Protein AF-0000000086493638 (afdb_homodimer)

Secondary structure (DSSP, 8-state):
-PPPEEEE--SHHHHHHHHHHHHTTSS-GGGEEEE--TT-HHHHHHHHHTTPEEES-HHHHHHT-SEEEE-S-GGGHHHHHHHHGGG--TTPEEEE--TT--HHHHHHTS-TT-EEEEEE--GGGGGT-EEEEEEE-TT--HHHHHHHHHHHHTTEEEEE--GGGHHHHIIIIISHHHHHHHHHHHHHHHHHHTT--HHHHHHHHHHHHHHHHHHHHHH---HHHHHHHH--TT-HHHHHHHHHHHTTHHHHHHHHHHHHHHHHHHHHH-/-PPPEEEE--SHHHHHHHHHHHHTTSS-GGGEEEE--TT-HHHHHHHHHTTPEEES-HHHHHHT-SEEEE-S-GGGHHHHHHHHTTT--TTPEEEE--TT--HHHHHHTS-TT-EEEEEE--GGGGGT-EEEEEEE-TT--HHHHHHHHHHHHTTEEEEE--GGGHHHHIIIIISHHHHHHHHHHHHHHHHHHTT--HHHHHHHHHHHHHHHHHHHHHH---HHHHHHHH--TT-HHHHHHHHHHHTTHHHHHHHHHHHHHHHHHHHHH-

Radius of gyration: 26.09 Å; Cα contacts (8 Å, |Δi|>4): 1228; chains: 2; bounding box: 45×79×58 Å

Structure (mmCIF, N/CA/C/O backbone):
data_AF-0000000086493638-model_v1
#
loop_
_entity.id
_entity.type
_entity.pdbx_description
1 polymer 'Pyrroline-5-carboxylate reductase'
#
loop_
_atom_site.group_PDB
_atom_site.id
_atom_site.type_symbol
_atom_site.label_atom_id
_atom_site.label_alt_id
_atom_site.label_comp_id
_atom_site.label_asym_id
_atom_site.label_entity_id
_atom_site.label_seq_id
_atom_site.pdbx_PDB_ins_code
_atom_site.Cartn_x
_atom_site.Cartn_y
_atom_site.Cartn_z
_atom_site.occupancy
_atom_site.B_iso_or_equiv
_atom_site.auth_seq_id
_atom_site.auth_comp_id
_atom_site.auth_asym_id
_atom_site.auth_atom_id
_atom_site.pdbx_PDB_model_num
ATOM 1 N N . MET A 1 1 ? 13.625 -32.969 9.523 1 57.19 1 MET A N 1
ATOM 2 C CA . MET A 1 1 ? 14.461 -32.656 8.375 1 57.19 1 MET A CA 1
ATOM 3 C C . MET A 1 1 ? 13.945 -31.406 7.668 1 57.19 1 MET A C 1
ATOM 5 O O . MET A 1 1 ? 12.758 -31.062 7.77 1 57.19 1 MET A O 1
ATOM 9 N N . ALA A 1 2 ? 14.805 -30.672 7.02 1 79.94 2 ALA A N 1
ATOM 10 C CA . ALA A 1 2 ? 14.461 -29.406 6.367 1 79.94 2 ALA A CA 1
ATOM 11 C C . ALA A 1 2 ? 13.688 -29.656 5.074 1 79.94 2 ALA A C 1
ATOM 13 O O . ALA A 1 2 ? 14.016 -30.562 4.312 1 79.94 2 ALA A O 1
ATOM 14 N N . LEU A 1 3 ? 12.57 -29.062 4.805 1 89.31 3 LEU A N 1
ATOM 15 C CA . LEU A 1 3 ? 11.711 -29.188 3.629 1 89.31 3 LEU A CA 1
ATOM 16 C C . LEU A 1 3 ? 12.508 -28.922 2.35 1 89.31 3 LEU A C 1
ATOM 18 O O . LEU A 1 3 ? 13.234 -27.938 2.252 1 89.31 3 LEU A O 1
ATOM 22 N N . LYS A 1 4 ? 12.531 -29.953 1.407 1 95.69 4 LYS A N 1
ATOM 23 C CA . LYS A 1 4 ? 13.156 -29.781 0.098 1 95.69 4 LYS A CA 1
ATOM 24 C C . LYS A 1 4 ? 12.148 -29.297 -0.935 1 95.69 4 LYS A C 1
ATOM 26 O O . LYS A 1 4 ? 11.148 -29.953 -1.201 1 95.69 4 LYS A O 1
ATOM 31 N N . VAL A 1 5 ? 12.484 -28.141 -1.489 1 97.31 5 VAL A N 1
ATOM 32 C CA . VAL A 1 5 ? 11.555 -27.531 -2.436 1 97.31 5 VAL A CA 1
ATOM 33 C C . VAL A 1 5 ? 12.188 -27.5 -3.826 1 97.31 5 VAL A C 1
ATOM 35 O O . VAL A 1 5 ? 13.336 -27.078 -3.984 1 97.31 5 VAL A O 1
ATOM 38 N N . GLY A 1 6 ? 11.477 -28.016 -4.766 1 98.38 6 GLY A N 1
ATOM 39 C CA . GLY A 1 6 ? 11.898 -27.953 -6.156 1 98.38 6 GLY A CA 1
ATOM 40 C C . GLY A 1 6 ? 11.062 -27.016 -6.992 1 98.38 6 GLY A C 1
ATOM 41 O O . GLY A 1 6 ? 9.844 -26.922 -6.812 1 98.38 6 GLY A O 1
ATOM 42 N N . PHE A 1 7 ? 11.727 -26.297 -7.926 1 98.75 7 PHE A N 1
ATOM 43 C CA . PHE A 1 7 ? 11.047 -25.406 -8.852 1 98.75 7 PHE A CA 1
ATOM 44 C C . PHE A 1 7 ? 11.289 -25.828 -10.297 1 98.75 7 PHE A C 1
ATOM 46 O O . PHE A 1 7 ? 12.445 -25.938 -10.727 1 98.75 7 PHE A O 1
ATOM 53 N N . ILE A 1 8 ? 10.234 -26.172 -10.938 1 98.5 8 ILE A N 1
ATOM 54 C CA . ILE A 1 8 ? 10.312 -26.328 -12.383 1 98.5 8 ILE A CA 1
ATOM 55 C C . ILE A 1 8 ? 10 -25 -13.07 1 98.5 8 ILE A C 1
ATOM 57 O O . ILE A 1 8 ? 8.844 -24.594 -13.148 1 98.5 8 ILE A O 1
ATOM 61 N N . GLY A 1 9 ? 10.953 -24.406 -13.688 1 97.31 9 GLY A N 1
ATOM 62 C CA . GLY A 1 9 ? 10.922 -23 -14.062 1 97.31 9 GLY A CA 1
ATOM 63 C C . GLY A 1 9 ? 11.648 -22.109 -13.078 1 97.31 9 GLY A C 1
ATOM 64 O O . GLY A 1 9 ? 11.445 -22.203 -11.867 1 97.31 9 GLY A O 1
ATOM 65 N N . ALA A 1 10 ? 12.523 -21.281 -13.594 1 96.94 10 ALA A N 1
ATOM 66 C CA . ALA A 1 10 ? 13.352 -20.422 -12.742 1 96.94 10 ALA A CA 1
ATOM 67 C C . ALA A 1 10 ? 13.141 -18.953 -13.07 1 96.94 10 ALA A C 1
ATOM 69 O O . ALA A 1 10 ? 14.07 -18.156 -12.9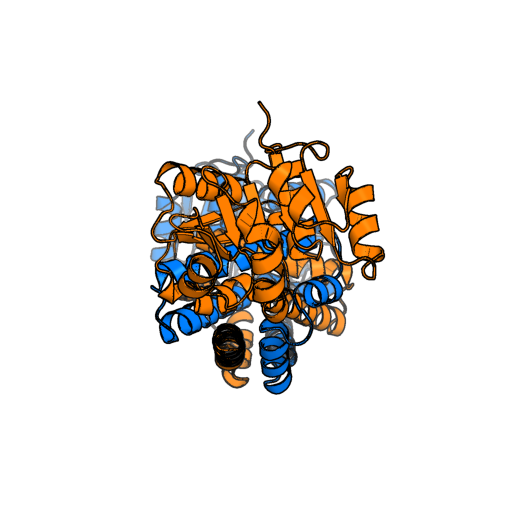84 1 96.94 10 ALA A O 1
ATOM 70 N N . GLY A 1 11 ? 11.93 -18.641 -13.469 1 93.81 11 GLY A N 1
ATOM 71 C CA . GLY A 1 11 ? 11.625 -17.266 -13.805 1 93.81 11 GLY A CA 1
ATOM 72 C C . GLY A 1 11 ? 11.422 -16.391 -12.578 1 93.81 11 GLY A C 1
ATOM 73 O O . GLY A 1 11 ? 11.812 -16.75 -11.477 1 93.81 11 GLY A O 1
ATOM 74 N N . LYS A 1 12 ? 10.852 -15.273 -12.789 1 92.75 12 LYS A N 1
ATOM 75 C CA . LYS A 1 12 ? 10.75 -14.227 -11.773 1 92.75 12 LYS A CA 1
ATOM 76 C C . LYS A 1 12 ? 9.961 -14.711 -10.562 1 92.75 12 LYS A C 1
ATOM 78 O O . LYS A 1 12 ? 10.328 -14.43 -9.422 1 92.75 12 LYS A O 1
ATOM 83 N N . ILE A 1 13 ? 8.797 -15.305 -10.797 1 95.25 13 ILE A N 1
ATOM 84 C CA . ILE A 1 13 ? 7.977 -15.758 -9.68 1 95.25 13 ILE A CA 1
ATOM 85 C C . ILE A 1 13 ? 8.727 -16.812 -8.883 1 95.25 13 ILE A C 1
ATOM 87 O O . ILE A 1 13 ? 8.688 -16.828 -7.648 1 95.25 13 ILE A O 1
ATOM 91 N N . ALA A 1 14 ? 9.375 -17.734 -9.562 1 96.69 14 ALA A N 1
ATOM 92 C CA . ALA A 1 14 ? 10.18 -18.75 -8.875 1 96.69 14 ALA A CA 1
ATOM 93 C C . ALA A 1 14 ? 11.266 -18.094 -8.023 1 96.69 14 ALA A C 1
ATOM 95 O O . ALA A 1 14 ? 11.453 -18.453 -6.859 1 96.69 14 ALA A O 1
ATOM 96 N N . GLN A 1 15 ? 11.922 -17.141 -8.633 1 96.56 15 GLN A N 1
ATOM 97 C CA . GLN A 1 15 ? 12.977 -16.438 -7.914 1 96.56 15 GLN A CA 1
ATOM 98 C C . GLN A 1 15 ? 12.422 -15.727 -6.688 1 96.56 15 GLN A C 1
ATOM 100 O O . GLN A 1 15 ? 13.023 -15.766 -5.613 1 96.56 15 GLN A O 1
ATOM 105 N N . SER A 1 16 ? 11.312 -15.094 -6.809 1 96.06 16 SER A N 1
ATOM 106 C CA . SER A 1 16 ? 10.688 -14.391 -5.699 1 96.06 16 SER A CA 1
ATOM 107 C C . SER A 1 16 ? 10.312 -15.352 -4.57 1 96.06 16 SER A C 1
ATOM 109 O O . SER A 1 16 ? 10.523 -15.047 -3.395 1 96.06 16 SER A O 1
ATOM 111 N N . LEU A 1 17 ? 9.773 -16.453 -4.953 1 97.31 17 LEU A N 1
ATOM 112 C CA . LEU A 1 17 ? 9.375 -17.438 -3.957 1 97.31 17 LEU A CA 1
ATOM 113 C C . LEU A 1 17 ? 10.602 -18.016 -3.26 1 97.31 17 LEU A C 1
ATOM 115 O O . LEU A 1 17 ? 10.602 -18.188 -2.039 1 97.31 17 LEU A O 1
ATOM 119 N N . ILE A 1 18 ? 11.617 -18.328 -4.043 1 97.31 18 ILE A N 1
ATOM 120 C CA . ILE A 1 18 ? 12.859 -18.859 -3.479 1 97.31 18 ILE A CA 1
ATOM 121 C C . ILE A 1 18 ? 13.414 -17.891 -2.445 1 97.31 18 ILE A C 1
ATOM 123 O O . ILE A 1 18 ? 13.688 -18.266 -1.306 1 97.31 18 ILE A O 1
ATOM 127 N N . LYS A 1 19 ? 13.5 -16.641 -2.834 1 96.5 19 LYS A N 1
ATOM 128 C CA . LYS A 1 19 ? 14.008 -15.625 -1.916 1 96.5 19 LYS A CA 1
ATOM 129 C C . LYS A 1 19 ? 13.094 -15.477 -0.703 1 96.5 19 LYS A C 1
ATOM 131 O O . LYS A 1 19 ? 13.57 -15.375 0.43 1 96.5 19 LYS A O 1
ATOM 136 N N . GLY A 1 20 ? 11.828 -15.477 -0.965 1 95.56 20 GLY A N 1
ATOM 137 C CA . GLY A 1 20 ? 10.875 -15.383 0.127 1 95.56 20 GLY A CA 1
ATOM 138 C C . GLY A 1 20 ? 11 -16.516 1.133 1 95.56 20 GLY A C 1
ATOM 139 O O . GLY A 1 20 ? 11.078 -16.266 2.34 1 95.56 20 GLY A O 1
ATOM 140 N N . PHE A 1 21 ? 11.047 -17.703 0.641 1 95.56 21 PHE A N 1
ATOM 141 C CA . PHE A 1 21 ? 11.102 -18.875 1.497 1 95.56 21 PHE A CA 1
ATOM 142 C C . PHE A 1 21 ? 12.414 -18.922 2.268 1 95.56 21 PHE A C 1
ATOM 144 O O . PHE A 1 21 ? 12.438 -19.281 3.447 1 95.56 21 PHE A O 1
ATOM 151 N N . THR A 1 22 ? 13.484 -18.562 1.604 1 95.62 22 THR A N 1
ATOM 152 C CA . THR A 1 22 ? 14.789 -18.594 2.264 1 95.62 22 THR A CA 1
ATOM 153 C C . THR A 1 22 ? 14.891 -17.484 3.305 1 95.62 22 THR A C 1
ATOM 155 O O . THR A 1 22 ? 15.398 -17.703 4.406 1 95.62 22 THR A O 1
ATOM 158 N N . ASN A 1 23 ? 14.414 -16.344 2.992 1 93.25 23 ASN A N 1
ATOM 159 C CA . ASN A 1 23 ? 14.438 -15.219 3.924 1 93.25 23 ASN A CA 1
ATOM 160 C C . ASN A 1 23 ? 13.578 -15.484 5.152 1 93.25 23 ASN A C 1
ATOM 162 O O . ASN A 1 23 ? 13.891 -15.031 6.254 1 93.25 23 ASN A O 1
ATOM 166 N N . ALA A 1 24 ? 12.531 -16.188 4.914 1 92.06 24 ALA A N 1
ATOM 167 C CA . ALA A 1 24 ? 11.609 -16.484 6.004 1 92.06 24 ALA A CA 1
ATOM 168 C C . ALA A 1 24 ? 12.133 -17.641 6.852 1 92.06 24 ALA A C 1
ATOM 170 O O . ALA A 1 24 ? 11.555 -17.969 7.891 1 92.06 24 ALA A O 1
ATOM 171 N N . GLY A 1 25 ? 13.188 -18.359 6.402 1 91.5 25 GLY A N 1
ATOM 172 C CA . GLY A 1 25 ? 13.797 -19.438 7.152 1 91.5 25 GLY A CA 1
ATOM 173 C C . GLY A 1 25 ? 13.055 -20.75 7.004 1 91.5 25 GLY A C 1
ATOM 174 O O . GLY A 1 25 ? 13.227 -21.672 7.82 1 91.5 25 GLY A O 1
ATOM 175 N N . LEU A 1 26 ? 12.211 -20.875 6.035 1 89.81 26 LEU A N 1
ATOM 176 C CA . LEU A 1 26 ? 11.422 -22.078 5.836 1 89.81 26 LEU A CA 1
ATOM 177 C C . LEU A 1 26 ? 12.289 -23.203 5.273 1 89.81 26 LEU A C 1
ATOM 179 O O . LEU A 1 26 ? 11.984 -24.391 5.473 1 89.81 26 LEU A O 1
ATOM 183 N N . THR A 1 27 ? 13.289 -22.828 4.5 1 91.88 27 THR A N 1
ATOM 184 C CA . THR A 1 27 ? 14.266 -23.734 3.91 1 91.88 27 THR A CA 1
ATOM 185 C C . THR A 1 27 ? 15.578 -23.016 3.617 1 91.88 27 THR A C 1
ATOM 187 O O . THR A 1 27 ? 15.672 -21.797 3.803 1 91.88 27 THR A O 1
ATOM 190 N N . ALA A 1 28 ? 16.578 -23.781 3.396 1 95.44 28 ALA A N 1
ATOM 191 C CA . ALA A 1 28 ? 17.875 -23.203 3.041 1 95.44 28 ALA A CA 1
ATOM 192 C C . ALA A 1 28 ? 18.156 -23.375 1.551 1 95.44 28 ALA A C 1
ATOM 194 O O . ALA A 1 28 ? 17.641 -24.297 0.913 1 95.44 28 ALA A O 1
ATOM 195 N N . PRO A 1 29 ? 18.922 -22.5 1.023 1 97.25 29 PRO A N 1
ATOM 196 C CA . PRO A 1 29 ? 19.203 -22.547 -0.413 1 97.25 29 PRO A CA 1
ATOM 197 C C . PRO A 1 29 ? 19.703 -23.922 -0.866 1 97.25 29 PRO A C 1
ATOM 199 O O . PRO A 1 29 ? 19.359 -24.375 -1.962 1 97.25 29 PRO A O 1
ATOM 202 N N . GLN A 1 30 ? 20.406 -24.609 -0.038 1 96.69 30 GLN A N 1
ATOM 203 C CA . GLN A 1 30 ? 21 -25.891 -0.412 1 96.69 30 GLN A CA 1
ATOM 204 C C . GLN A 1 30 ? 19.922 -26.969 -0.546 1 96.69 30 GLN A C 1
ATOM 206 O O . GLN A 1 30 ? 20.172 -28.031 -1.11 1 96.69 30 GLN A O 1
ATOM 211 N N . HIS A 1 31 ? 18.75 -26.641 0.018 1 97.44 31 HIS A N 1
ATOM 212 C CA . HIS A 1 31 ? 17.641 -27.594 -0.056 1 97.44 31 HIS A CA 1
ATOM 213 C C . HIS A 1 31 ? 16.672 -27.219 -1.173 1 97.44 31 HIS A C 1
ATOM 215 O O . HIS A 1 31 ? 15.562 -27.766 -1.238 1 97.44 31 HIS A O 1
ATOM 221 N N . ILE A 1 32 ? 17.047 -26.312 -2.041 1 98.19 32 ILE A N 1
ATOM 222 C CA . ILE A 1 32 ? 16.219 -25.891 -3.162 1 98.19 32 ILE A CA 1
ATOM 223 C C . ILE A 1 32 ? 16.891 -26.25 -4.477 1 98.19 32 ILE A C 1
ATOM 225 O O . ILE A 1 32 ? 18.094 -26.047 -4.637 1 98.19 32 ILE A O 1
ATOM 229 N N . ILE A 1 33 ? 16.172 -26.891 -5.355 1 98.62 33 ILE A N 1
ATOM 230 C CA . ILE A 1 33 ? 16.625 -27.172 -6.711 1 98.62 33 ILE A CA 1
ATOM 231 C C . ILE A 1 33 ? 15.641 -26.578 -7.715 1 98.62 33 ILE A C 1
ATOM 233 O O . ILE A 1 33 ? 14.422 -26.625 -7.512 1 98.62 33 ILE A O 1
ATOM 237 N N . ALA A 1 34 ? 16.156 -25.922 -8.727 1 98.69 34 ALA A N 1
ATOM 238 C CA . ALA A 1 34 ? 15.312 -25.312 -9.75 1 98.69 34 ALA A CA 1
ATOM 239 C C . ALA A 1 34 ? 15.812 -25.641 -11.148 1 98.69 34 ALA A C 1
ATOM 241 O O . ALA A 1 34 ? 17.016 -25.703 -11.391 1 98.69 34 ALA A O 1
ATOM 242 N N . SER A 1 35 ? 14.891 -25.844 -12.031 1 98.5 35 SER A N 1
ATOM 243 C CA . SER A 1 35 ? 15.266 -26.156 -13.406 1 98.5 35 SER A CA 1
ATOM 244 C C . SER A 1 35 ? 14.867 -25.016 -14.352 1 98.5 35 SER A C 1
ATOM 246 O O . SER A 1 35 ? 13.938 -24.266 -14.055 1 98.5 35 SER A O 1
ATOM 248 N N . ALA A 1 36 ? 15.562 -24.859 -15.461 1 96.88 36 ALA A N 1
ATOM 249 C CA . ALA A 1 36 ? 15.258 -23.984 -16.594 1 96.88 36 ALA A CA 1
ATOM 250 C C . ALA A 1 36 ? 15.828 -24.547 -17.891 1 96.88 36 ALA A C 1
ATOM 252 O O . ALA A 1 36 ? 16.625 -25.484 -17.875 1 96.88 36 ALA A O 1
ATOM 253 N N . SER A 1 37 ? 15.266 -24.016 -18.953 1 93.75 37 SER A N 1
ATOM 254 C CA . SER A 1 37 ? 15.812 -24.422 -20.234 1 93.75 37 SER A CA 1
ATOM 255 C C . SER A 1 37 ? 17.297 -24.078 -20.359 1 93.75 37 SER A C 1
ATOM 257 O O . SER A 1 37 ? 17.75 -23.078 -19.781 1 93.75 37 SER A O 1
ATOM 259 N N . LYS A 1 38 ? 18 -24.812 -21.156 1 92.06 38 LYS A N 1
ATOM 260 C CA . LYS A 1 38 ? 19.422 -24.562 -21.375 1 92.06 38 LYS A CA 1
ATOM 261 C C . LYS A 1 38 ? 19.641 -23.188 -22 1 92.06 38 LYS A C 1
ATOM 263 O O . LYS A 1 38 ? 20.703 -22.594 -21.812 1 92.06 38 LYS A O 1
ATOM 268 N N . ASN A 1 39 ? 18.625 -22.719 -22.625 1 92.62 39 ASN A N 1
ATOM 269 C CA . ASN A 1 39 ? 18.719 -21.406 -23.281 1 92.62 39 ASN A CA 1
ATOM 270 C C . ASN A 1 39 ? 18.469 -20.266 -22.297 1 92.62 39 ASN A C 1
ATOM 272 O O . ASN A 1 39 ? 18.781 -19.109 -22.594 1 92.62 39 ASN A O 1
ATOM 276 N N . ASP A 1 40 ? 17.953 -20.547 -21.156 1 92.81 40 ASP A N 1
ATOM 277 C CA . ASP A 1 40 ? 17.688 -19.547 -20.141 1 92.81 40 ASP A CA 1
ATOM 278 C C . ASP A 1 40 ? 18.859 -19.422 -19.172 1 92.81 40 ASP A C 1
ATOM 280 O O . ASP A 1 40 ? 18.703 -19.562 -17.953 1 92.81 40 ASP A O 1
ATOM 284 N N . VAL A 1 41 ? 19.938 -18.953 -19.672 1 93.5 41 VAL A N 1
ATOM 285 C CA . VAL A 1 41 ? 21.203 -18.922 -18.938 1 93.5 41 VAL A CA 1
ATOM 286 C C . VAL A 1 41 ? 21.109 -17.938 -17.781 1 93.5 41 VAL A C 1
ATOM 288 O O . VAL A 1 41 ? 21.609 -18.219 -16.688 1 93.5 41 VAL A O 1
ATOM 291 N N . SER A 1 42 ? 20.5 -16.875 -18.016 1 94.56 42 SER A N 1
ATOM 292 C CA . SER A 1 42 ? 20.375 -15.844 -16.984 1 94.56 42 SER A CA 1
ATOM 293 C C . SER A 1 42 ? 19.609 -16.359 -15.781 1 94.56 42 SER A C 1
ATOM 295 O O . SER A 1 42 ? 19.984 -16.109 -14.641 1 94.56 42 SER A O 1
ATOM 297 N N . ASP A 1 43 ? 18.531 -17.078 -15.984 1 95.5 43 ASP A N 1
ATOM 298 C CA . ASP A 1 43 ? 17.719 -17.641 -14.891 1 95.5 43 ASP A CA 1
ATOM 299 C C . ASP A 1 43 ? 18.531 -18.656 -14.086 1 95.5 43 ASP A C 1
ATOM 301 O O . ASP A 1 43 ? 18.469 -18.672 -12.852 1 95.5 43 ASP A O 1
ATOM 305 N N . LEU A 1 44 ? 19.25 -19.484 -14.82 1 96.44 44 LEU A N 1
ATOM 306 C CA . LEU A 1 44 ? 20.062 -20.484 -14.148 1 96.44 44 LEU A CA 1
ATOM 307 C C . LEU A 1 44 ? 21.141 -19.828 -13.289 1 96.44 44 LEU A C 1
ATOM 309 O O . LEU A 1 44 ? 21.406 -20.281 -12.172 1 96.44 44 LEU A O 1
ATOM 313 N N . GLU A 1 45 ? 21.719 -18.781 -13.797 1 97.25 45 GLU A N 1
ATOM 314 C CA . GLU A 1 45 ? 22.75 -18.047 -13.062 1 97.25 45 GLU A CA 1
ATOM 315 C C . GLU A 1 45 ? 22.188 -17.422 -11.789 1 97.25 45 GLU A C 1
ATOM 317 O O . GLU A 1 45 ? 22.844 -17.438 -10.742 1 97.25 45 GLU A O 1
ATOM 322 N N . VAL A 1 46 ? 21.016 -16.906 -11.898 1 96.81 46 VAL A N 1
ATOM 323 C CA . VAL A 1 46 ? 20.375 -16.312 -10.734 1 96.81 46 VAL A CA 1
ATOM 324 C C . VAL A 1 46 ? 20.156 -17.359 -9.656 1 96.81 46 VAL A C 1
ATOM 326 O O . VAL A 1 46 ? 20.422 -17.125 -8.469 1 96.81 46 VAL A O 1
ATOM 329 N N . ILE A 1 47 ? 19.688 -18.531 -10.016 1 97.69 47 ILE A N 1
ATOM 330 C CA . ILE A 1 47 ? 19.422 -19.625 -9.086 1 97.69 47 ILE A CA 1
ATOM 331 C C . ILE A 1 47 ? 20.734 -20.031 -8.383 1 97.69 47 ILE A C 1
ATOM 333 O O . ILE A 1 47 ? 20.75 -20.234 -7.168 1 97.69 47 ILE A O 1
ATOM 337 N N . GLN A 1 48 ? 21.766 -20.094 -9.172 1 97.69 48 GLN A N 1
ATOM 338 C CA . GLN A 1 48 ? 23.078 -20.453 -8.617 1 97.69 48 GLN A CA 1
ATOM 339 C C . GLN A 1 48 ? 23.578 -19.375 -7.652 1 97.69 48 GLN A C 1
ATOM 341 O O . GLN A 1 48 ? 24.109 -19.703 -6.59 1 97.69 48 GLN A O 1
ATOM 346 N N . LYS A 1 49 ? 23.391 -18.172 -8.039 1 97.44 49 LYS A N 1
ATOM 347 C CA . LYS A 1 49 ? 23.828 -17.062 -7.199 1 97.44 49 LYS A CA 1
ATOM 348 C C . LYS A 1 49 ? 23.078 -17.047 -5.871 1 97.44 49 LYS A C 1
ATOM 350 O O . LYS A 1 49 ? 23.609 -16.594 -4.855 1 97.44 49 LYS A O 1
ATOM 355 N N . LEU A 1 50 ? 21.891 -17.578 -5.852 1 97.19 50 LEU A N 1
ATOM 356 C CA . LEU A 1 50 ? 21.094 -17.656 -4.633 1 97.19 50 LEU A CA 1
ATOM 357 C C . LEU A 1 50 ? 21.547 -18.797 -3.746 1 97.19 50 LEU A C 1
ATOM 359 O O . LEU A 1 50 ? 21.047 -18.969 -2.631 1 97.19 50 LEU A O 1
ATOM 363 N N . GLY A 1 51 ? 22.453 -19.625 -4.262 1 98 51 GLY A N 1
ATOM 364 C CA . GLY A 1 51 ? 22.969 -20.75 -3.504 1 98 51 GLY A CA 1
ATOM 365 C C . GLY A 1 51 ? 22.156 -22.016 -3.689 1 98 51 GLY A C 1
ATOM 366 O O . GLY A 1 51 ? 22.328 -22.984 -2.943 1 98 51 GLY A O 1
ATOM 367 N N . CYS A 1 52 ? 21.234 -22.062 -4.633 1 98.38 52 CYS A N 1
ATOM 368 C CA . CYS A 1 52 ? 20.391 -23.219 -4.918 1 98.38 52 CYS A CA 1
ATOM 369 C C . CYS A 1 52 ? 21.016 -24.094 -5.996 1 98.38 52 CYS A C 1
ATOM 371 O O . CYS A 1 52 ? 21.984 -23.688 -6.648 1 98.38 52 CYS A O 1
ATOM 373 N N . THR A 1 53 ? 20.531 -25.281 -6.078 1 98.44 53 THR A N 1
ATOM 374 C CA . THR A 1 53 ? 20.969 -26.156 -7.16 1 98.44 53 THR A CA 1
ATOM 375 C C . THR A 1 53 ? 20.219 -25.844 -8.445 1 98.44 53 THR A C 1
ATOM 377 O O . THR A 1 53 ? 18.984 -25.812 -8.461 1 98.44 53 THR A O 1
ATOM 380 N N . ALA A 1 54 ? 21.016 -25.578 -9.484 1 98.31 54 ALA A N 1
ATOM 381 C CA . ALA A 1 54 ? 20.422 -25.344 -10.797 1 98.31 54 ALA A CA 1
ATOM 382 C C . ALA A 1 54 ? 20.578 -26.562 -11.703 1 98.31 54 ALA A C 1
ATOM 384 O O . ALA A 1 54 ? 21.625 -27.219 -11.688 1 98.31 54 ALA A O 1
ATOM 385 N N . THR A 1 55 ? 19.578 -26.891 -12.477 1 98.38 55 THR A N 1
ATOM 386 C CA . THR A 1 55 ? 19.625 -28.016 -13.406 1 98.38 55 THR A CA 1
ATOM 387 C C . THR A 1 55 ? 18.812 -27.719 -14.664 1 98.38 55 THR A C 1
ATOM 389 O O . THR A 1 55 ? 18.125 -26.688 -14.734 1 98.38 55 THR A O 1
ATOM 392 N N . THR A 1 56 ? 19 -28.5 -15.695 1 97.81 56 THR A N 1
ATOM 393 C CA . THR A 1 56 ? 18.172 -28.391 -16.891 1 97.81 56 THR A CA 1
ATOM 394 C C . THR A 1 56 ? 17.203 -29.562 -16.984 1 97.81 56 THR A C 1
ATOM 396 O O . THR A 1 56 ? 16.469 -29.703 -17.984 1 97.81 56 THR A O 1
ATOM 399 N N . LYS A 1 57 ? 17.172 -30.375 -15.961 1 97.88 57 LYS A N 1
ATOM 400 C CA . LYS A 1 57 ? 16.344 -31.578 -15.961 1 97.88 57 LYS A CA 1
ATOM 401 C C . LYS A 1 57 ? 15.18 -31.438 -14.992 1 97.88 57 LYS A C 1
ATOM 403 O O . LYS A 1 57 ? 15.367 -31.453 -13.781 1 97.88 57 LYS A O 1
ATOM 408 N N . ASN A 1 58 ? 14 -31.438 -15.531 1 98.19 58 ASN A N 1
ATOM 409 C CA . ASN A 1 58 ? 12.797 -31.312 -14.711 1 98.19 58 ASN A CA 1
ATOM 410 C C . ASN A 1 58 ? 12.609 -32.531 -13.805 1 98.19 58 ASN A C 1
ATOM 412 O O . ASN A 1 58 ? 12.156 -32.406 -12.664 1 98.19 58 ASN A O 1
ATOM 416 N N . THR A 1 59 ? 12.953 -33.688 -14.289 1 98.06 59 THR A N 1
ATOM 417 C CA . THR A 1 59 ? 12.773 -34.938 -13.523 1 98.06 59 THR A CA 1
ATOM 418 C C . THR A 1 59 ? 13.664 -34.906 -12.281 1 98.06 59 THR A C 1
ATOM 420 O O . THR A 1 59 ? 13.281 -35.438 -11.234 1 98.06 59 THR A O 1
ATOM 423 N N . ALA A 1 60 ? 14.844 -34.375 -12.422 1 97.94 60 ALA A N 1
ATOM 424 C CA . ALA A 1 60 ? 15.742 -34.25 -11.273 1 97.94 60 ALA A CA 1
ATOM 425 C C . ALA A 1 60 ? 15.117 -33.406 -10.164 1 97.94 60 ALA A C 1
ATOM 427 O O . ALA A 1 60 ? 15.266 -33.719 -8.984 1 97.94 60 ALA A O 1
ATOM 428 N N . VAL A 1 61 ? 14.438 -32.312 -10.555 1 98.38 61 VAL A N 1
ATOM 429 C CA . VAL A 1 61 ? 13.766 -31.438 -9.609 1 98.38 61 VAL A CA 1
ATOM 430 C C . VAL A 1 61 ? 12.734 -32.219 -8.797 1 98.38 61 VAL A C 1
ATOM 432 O O . VAL A 1 61 ? 12.711 -32.125 -7.57 1 98.38 61 VAL A O 1
ATOM 435 N N . VAL A 1 62 ? 11.961 -33 -9.469 1 97.69 62 VAL A N 1
ATOM 436 C CA . VAL A 1 62 ? 10.891 -33.75 -8.812 1 97.69 62 VAL A CA 1
ATOM 437 C C . VAL A 1 62 ? 11.492 -34.812 -7.926 1 97.69 62 VAL A C 1
ATOM 439 O O . VAL A 1 62 ? 11.078 -35 -6.777 1 97.69 62 VAL A O 1
ATOM 442 N N . ARG A 1 63 ? 12.508 -35.531 -8.406 1 96.75 63 ARG A N 1
ATOM 443 C CA . ARG A 1 63 ? 13.102 -36.656 -7.676 1 96.75 63 ARG A CA 1
ATOM 444 C C . ARG A 1 63 ? 13.773 -36.156 -6.391 1 96.75 63 ARG A C 1
ATOM 446 O O . ARG A 1 63 ? 13.766 -36.844 -5.379 1 96.75 63 ARG A O 1
ATOM 453 N N . GLN A 1 64 ? 14.219 -34.969 -6.395 1 96.19 64 GLN A N 1
ATOM 454 C CA . GLN A 1 64 ? 15.062 -34.5 -5.297 1 96.19 64 GLN A CA 1
ATOM 455 C C . GLN A 1 64 ? 14.297 -33.531 -4.391 1 96.19 64 GLN A C 1
ATOM 457 O O . GLN A 1 64 ? 14.898 -32.812 -3.58 1 96.19 64 GLN A O 1
ATOM 462 N N . SER A 1 65 ? 13.016 -33.438 -4.562 1 95.94 65 SER A N 1
ATOM 463 C CA . SER A 1 65 ? 12.242 -32.531 -3.744 1 95.94 65 SER A CA 1
ATOM 464 C C . SER A 1 65 ? 11.047 -33.219 -3.105 1 95.94 65 SER A C 1
ATOM 466 O O . SER A 1 65 ? 10.617 -34.281 -3.576 1 95.94 65 SER A O 1
ATOM 46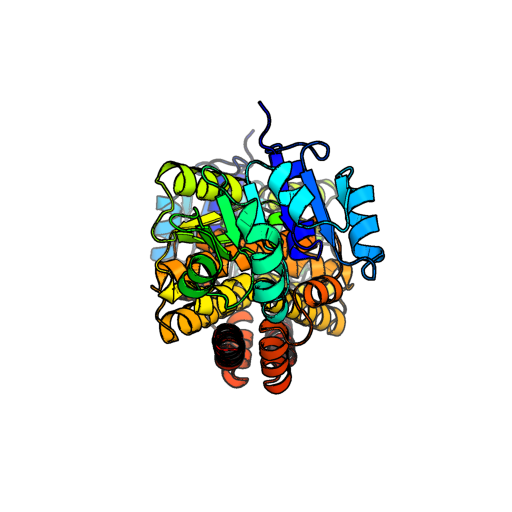8 N N . ASP A 1 66 ? 10.609 -32.625 -1.99 1 93.06 66 ASP A N 1
ATOM 469 C CA . ASP A 1 66 ? 9.375 -33.094 -1.348 1 93.06 66 ASP A CA 1
ATOM 470 C C . ASP A 1 66 ? 8.156 -32.438 -1.988 1 93.06 66 ASP A C 1
ATOM 472 O O . ASP A 1 66 ? 7.086 -33.031 -2.076 1 93.06 66 ASP A O 1
ATOM 476 N N . ILE A 1 67 ? 8.375 -31.203 -2.367 1 95.5 67 ILE A N 1
ATOM 477 C CA . ILE A 1 67 ? 7.359 -30.406 -3.043 1 95.5 67 ILE A CA 1
ATOM 478 C C . ILE A 1 67 ? 7.93 -29.844 -4.344 1 95.5 67 ILE A C 1
ATOM 480 O O . ILE A 1 67 ? 9.047 -29.312 -4.367 1 95.5 67 ILE A O 1
ATOM 484 N N . ALA A 1 68 ? 7.191 -30.062 -5.375 1 97.88 68 ALA A N 1
ATOM 485 C CA . ALA A 1 68 ? 7.602 -29.531 -6.672 1 97.88 68 ALA A CA 1
ATOM 486 C C . ALA A 1 68 ? 6.684 -28.391 -7.109 1 97.88 68 ALA A C 1
ATOM 488 O O . ALA A 1 68 ? 5.473 -28.594 -7.25 1 97.88 68 ALA A O 1
ATOM 489 N N . VAL A 1 69 ? 7.246 -27.234 -7.348 1 98.5 69 VAL A N 1
ATOM 490 C CA . VAL A 1 69 ? 6.492 -26.062 -7.789 1 98.5 69 VAL A CA 1
ATOM 491 C C . VAL A 1 69 ? 6.613 -25.906 -9.305 1 98.5 69 VAL A C 1
ATOM 493 O O . VAL A 1 69 ? 7.723 -25.781 -9.836 1 98.5 69 VAL A O 1
ATOM 496 N N . LEU A 1 70 ? 5.551 -26.016 -9.953 1 98.31 70 LEU A N 1
ATOM 497 C CA . LEU A 1 70 ? 5.477 -25.812 -11.391 1 98.31 70 LEU A CA 1
ATOM 498 C C . LEU A 1 70 ? 5.332 -24.328 -11.727 1 98.31 70 LEU A C 1
ATOM 500 O O . LEU A 1 70 ? 4.227 -23.781 -11.688 1 98.31 70 LEU A O 1
ATOM 504 N N . ALA A 1 71 ? 6.422 -23.672 -12.094 1 97.44 71 ALA A N 1
ATOM 505 C CA . ALA A 1 71 ? 6.492 -22.234 -12.312 1 97.44 71 ALA A CA 1
ATOM 506 C C . ALA A 1 71 ? 6.938 -21.922 -13.742 1 97.44 71 ALA A C 1
ATOM 508 O O . ALA A 1 71 ? 7.852 -21.109 -13.945 1 97.44 71 ALA A O 1
ATOM 509 N N . VAL A 1 72 ? 6.301 -22.531 -14.711 1 95.94 72 VAL A N 1
ATOM 510 C CA . VAL A 1 72 ? 6.59 -22.297 -16.125 1 95.94 72 VAL A CA 1
ATOM 511 C C . VAL A 1 72 ? 5.398 -21.609 -16.797 1 95.94 72 VAL A C 1
ATOM 513 O O . VAL A 1 72 ? 4.32 -21.531 -16.203 1 95.94 72 VAL A O 1
ATOM 516 N N . LYS A 1 73 ? 5.648 -21.172 -17.984 1 92.75 73 LYS A N 1
ATOM 517 C CA . LYS A 1 73 ? 4.566 -20.578 -18.766 1 92.75 73 LYS A CA 1
ATOM 518 C C . LYS A 1 73 ? 3.471 -21.594 -19.047 1 92.75 73 LYS A C 1
ATOM 520 O O . LYS A 1 73 ? 3.75 -22.781 -19.234 1 92.75 73 LYS A O 1
ATOM 525 N N . PRO A 1 74 ? 2.264 -21.078 -19.203 1 95 74 PRO A N 1
ATOM 526 C CA . PRO A 1 74 ? 1.134 -21.984 -19.391 1 95 74 PRO A CA 1
ATOM 527 C C . PRO A 1 74 ? 1.299 -22.875 -20.625 1 95 74 PRO A C 1
ATOM 529 O O . PRO A 1 74 ? 0.975 -24.062 -20.578 1 95 74 PRO A O 1
ATOM 532 N N . ASN A 1 75 ? 1.838 -22.422 -21.672 1 92.44 75 ASN A N 1
ATOM 533 C CA . ASN A 1 75 ? 1.924 -23.156 -22.922 1 92.44 75 ASN A CA 1
ATOM 534 C C . ASN A 1 75 ? 2.957 -24.281 -22.844 1 92.44 75 ASN A C 1
ATOM 536 O O . ASN A 1 75 ? 2.941 -25.203 -23.656 1 92.44 75 ASN A O 1
ATOM 540 N N . ILE A 1 76 ? 3.779 -24.266 -21.844 1 93.38 76 ILE A N 1
ATOM 541 C CA . ILE A 1 76 ? 4.848 -25.25 -21.688 1 93.38 76 ILE A CA 1
ATOM 542 C C . ILE A 1 76 ? 4.402 -26.344 -20.719 1 93.38 76 ILE A C 1
ATOM 544 O O . ILE A 1 76 ? 5 -27.422 -20.672 1 93.38 76 ILE A O 1
ATOM 548 N N . VAL A 1 77 ? 3.336 -26.156 -20 1 96.12 77 VAL A N 1
ATOM 549 C CA . VAL A 1 77 ? 2.904 -26.984 -18.891 1 96.12 77 VAL A CA 1
ATOM 550 C C . VAL A 1 77 ? 2.639 -28.406 -19.375 1 96.12 77 VAL A C 1
ATOM 552 O O . VAL A 1 77 ? 3.115 -29.375 -18.781 1 96.12 77 VAL A O 1
ATOM 555 N N . PRO A 1 78 ? 1.944 -28.578 -20.531 1 94.62 78 PRO A N 1
ATOM 556 C CA . PRO A 1 78 ? 1.681 -29.953 -20.969 1 94.62 78 PRO A CA 1
ATOM 557 C C . PRO A 1 78 ? 2.959 -30.75 -21.234 1 94.62 78 PRO A C 1
ATOM 559 O O . PRO A 1 78 ? 3.059 -31.906 -20.844 1 94.62 78 PRO A O 1
ATOM 562 N N . GLU A 1 79 ? 3.902 -30.125 -21.844 1 95.69 79 GLU A N 1
ATOM 563 C CA . GLU A 1 79 ? 5.168 -30.797 -22.141 1 95.69 79 GLU A CA 1
ATOM 564 C C . GLU A 1 79 ? 5.918 -31.156 -20.859 1 95.69 79 GLU A C 1
ATOM 566 O O . GLU A 1 79 ? 6.465 -32.25 -20.75 1 95.69 79 GLU A O 1
ATOM 571 N N . VAL A 1 80 ? 5.953 -30.297 -19.891 1 97.38 80 VAL A N 1
ATOM 572 C CA . VAL A 1 80 ? 6.645 -30.516 -18.625 1 97.38 80 VAL A CA 1
ATOM 573 C C . VAL A 1 80 ? 5.965 -31.641 -17.859 1 97.38 80 VAL A C 1
ATOM 575 O O . VAL A 1 80 ? 6.637 -32.531 -17.312 1 97.38 80 VAL A O 1
ATOM 578 N N . LEU A 1 81 ? 4.66 -31.594 -17.797 1 96.88 81 LEU A N 1
ATOM 579 C CA . LEU A 1 81 ? 3.932 -32.625 -17.062 1 96.88 81 LEU A CA 1
ATOM 580 C C . LEU A 1 81 ? 4.172 -34 -17.688 1 96.88 81 LEU A C 1
ATOM 582 O O . LEU A 1 81 ? 4.277 -35 -16.953 1 96.88 81 LEU A O 1
ATOM 586 N N . ALA A 1 82 ? 4.234 -34.031 -19.031 1 95.69 82 ALA A N 1
ATOM 587 C CA . ALA A 1 82 ? 4.535 -35.312 -19.703 1 95.69 82 ALA A CA 1
ATOM 588 C C . ALA A 1 82 ? 5.914 -35.844 -19.297 1 95.69 82 ALA A C 1
ATOM 590 O O . ALA A 1 82 ? 6.105 -37.031 -19.141 1 95.69 82 ALA A O 1
ATOM 591 N N . GLU A 1 83 ? 6.754 -34.938 -19.141 1 96.56 83 GLU A N 1
ATOM 592 C CA . GLU A 1 83 ? 8.133 -35.281 -18.812 1 96.56 83 GLU A CA 1
ATOM 593 C C . GLU A 1 83 ? 8.242 -35.844 -17.391 1 96.56 83 GLU A C 1
ATOM 595 O O . GLU A 1 83 ? 9.023 -36.75 -17.125 1 96.56 83 GLU A O 1
ATOM 600 N N . ILE A 1 84 ? 7.465 -35.312 -16.453 1 96.69 84 ILE A N 1
ATOM 601 C CA . ILE A 1 84 ? 7.707 -35.625 -15.047 1 96.69 84 ILE A CA 1
ATOM 602 C C . ILE A 1 84 ? 6.656 -36.625 -14.547 1 96.69 84 ILE A C 1
ATOM 604 O O . ILE A 1 84 ? 6.699 -37.062 -13.391 1 96.69 84 ILE A O 1
ATOM 608 N N . ARG A 1 85 ? 5.738 -36.969 -15.367 1 94.25 85 ARG A N 1
ATOM 609 C CA . ARG A 1 85 ? 4.57 -37.781 -15.008 1 94.25 85 ARG A CA 1
ATOM 610 C C . ARG A 1 85 ? 4.969 -39 -14.211 1 94.25 85 ARG A C 1
ATOM 612 O O . ARG A 1 85 ? 4.383 -39.281 -13.164 1 94.25 85 ARG A O 1
ATOM 619 N N . ASP A 1 86 ? 5.996 -39.688 -14.609 1 92.56 86 ASP A N 1
ATOM 620 C CA . ASP A 1 86 ? 6.336 -41 -14.062 1 92.56 86 ASP A CA 1
ATOM 621 C C . ASP A 1 86 ? 7.113 -40.875 -12.758 1 92.56 86 ASP A C 1
ATOM 623 O O . ASP A 1 86 ? 7.258 -41.844 -12.008 1 92.56 86 ASP A O 1
ATOM 627 N N . VAL A 1 87 ? 7.609 -39.719 -12.5 1 94.31 87 VAL A N 1
ATOM 628 C CA . VAL A 1 87 ? 8.398 -39.562 -11.281 1 94.31 87 VAL A CA 1
ATOM 629 C C . VAL A 1 87 ? 7.605 -38.781 -10.25 1 94.31 87 VAL A C 1
ATOM 631 O O . VAL A 1 87 ? 8.047 -38.594 -9.109 1 94.31 87 VAL A O 1
ATOM 634 N N . LEU A 1 88 ? 6.516 -38.281 -10.617 1 93.38 88 LEU A N 1
ATOM 635 C CA . LEU A 1 88 ? 5.633 -37.562 -9.695 1 93.38 88 LEU A CA 1
ATOM 636 C C . LEU A 1 88 ? 4.691 -38.562 -8.992 1 93.38 88 LEU A C 1
ATOM 638 O O . LEU A 1 88 ? 3.521 -38.656 -9.367 1 93.38 88 LEU A O 1
ATOM 642 N N . GLU A 1 89 ? 5.16 -39.188 -7.996 1 88 89 GLU A N 1
ATOM 643 C CA . GLU A 1 89 ? 4.367 -40.188 -7.273 1 88 89 GLU A CA 1
ATOM 644 C C . GLU A 1 89 ? 4.027 -39.688 -5.867 1 88 89 GLU A C 1
ATOM 646 O O . GLU A 1 89 ? 4.852 -39.062 -5.207 1 88 89 GLU A O 1
ATOM 651 N N . PRO A 1 90 ? 2.789 -40.062 -5.5 1 84.12 90 PRO A N 1
ATOM 652 C CA . PRO A 1 90 ? 2.49 -39.75 -4.098 1 84.12 90 PRO A CA 1
ATOM 653 C C . PRO A 1 90 ? 3.543 -40.312 -3.137 1 84.12 90 PRO A C 1
ATOM 655 O O . PRO A 1 90 ? 4.117 -41.375 -3.387 1 84.12 90 PRO A O 1
ATOM 658 N N . PRO A 1 91 ? 3.893 -39.594 -2.17 1 88.06 91 PRO A N 1
ATOM 659 C CA . PRO A 1 91 ? 3.158 -38.469 -1.587 1 88.06 91 PRO A CA 1
ATOM 660 C C . PRO A 1 91 ? 3.691 -37.125 -2.049 1 88.06 91 PRO A C 1
ATOM 662 O O . PRO A 1 91 ? 3.414 -36.094 -1.418 1 88.06 91 PRO A O 1
ATOM 665 N N . LYS A 1 92 ? 4.469 -37.062 -3.111 1 92.62 92 LYS A N 1
ATOM 666 C CA . LYS A 1 92 ? 4.996 -35.812 -3.578 1 92.62 92 LYS A CA 1
ATOM 667 C C . LYS A 1 92 ? 3.869 -34.875 -4.004 1 92.62 92 LYS A C 1
ATOM 669 O O . LYS A 1 92 ? 2.916 -35.281 -4.66 1 92.62 92 LYS A O 1
ATOM 674 N N . LEU A 1 93 ? 3.951 -33.656 -3.58 1 96.31 93 LEU A N 1
ATOM 675 C CA . LEU A 1 93 ? 2.949 -32.625 -3.887 1 96.31 93 LEU A CA 1
ATOM 676 C C . LEU A 1 93 ? 3.404 -31.75 -5.043 1 96.31 93 LEU A C 1
ATOM 678 O O . LEU A 1 93 ? 4.52 -31.219 -5.023 1 96.31 93 LEU A O 1
ATOM 682 N N . LEU A 1 94 ? 2.557 -31.641 -6.07 1 97.94 94 LEU A N 1
ATOM 683 C CA . LEU A 1 94 ? 2.781 -30.688 -7.156 1 97.94 94 LEU A CA 1
ATOM 684 C C . LEU A 1 94 ? 1.994 -29.406 -6.922 1 97.94 94 LEU A C 1
ATOM 686 O O . LEU A 1 94 ? 0.77 -29.438 -6.781 1 97.94 94 LEU A O 1
ATOM 690 N N . VAL A 1 95 ? 2.701 -28.297 -6.836 1 98.38 95 VAL A N 1
ATOM 691 C CA . VAL A 1 95 ? 2.125 -26.969 -6.676 1 98.38 95 VAL A CA 1
ATOM 692 C C . VAL A 1 95 ? 2.268 -26.188 -7.977 1 98.38 95 VAL A C 1
ATOM 694 O O . VAL A 1 95 ? 3.381 -25.828 -8.375 1 98.38 95 VAL A O 1
ATOM 697 N N . SER A 1 96 ? 1.212 -25.906 -8.594 1 98.5 96 SER A N 1
ATOM 698 C CA . SER A 1 96 ? 1.295 -25.156 -9.844 1 98.5 96 SER A CA 1
ATOM 699 C C . SER A 1 96 ? 1.005 -23.672 -9.625 1 98.5 96 SER A C 1
ATOM 701 O O . SER A 1 96 ? -0.029 -23.328 -9.055 1 98.5 96 SER A O 1
ATOM 703 N N . VAL A 1 97 ? 1.883 -22.828 -10.094 1 97.81 97 VAL A N 1
ATOM 704 C CA . VAL A 1 97 ? 1.636 -21.391 -10.055 1 97.81 97 VAL A CA 1
ATOM 705 C C . VAL A 1 97 ? 1.476 -20.859 -11.469 1 97.81 97 VAL A C 1
ATOM 707 O O . VAL A 1 97 ? 1.608 -19.656 -11.703 1 97.81 97 VAL A O 1
ATOM 710 N N . ALA A 1 98 ? 1.226 -21.812 -12.445 1 96.12 98 ALA A N 1
ATOM 711 C CA . ALA A 1 98 ? 1.063 -21.438 -13.844 1 96.12 98 ALA A CA 1
ATOM 712 C C . ALA A 1 98 ? -0.304 -20.797 -14.086 1 96.12 98 ALA A C 1
ATOM 714 O O . ALA A 1 98 ? -1.334 -21.375 -13.727 1 96.12 98 ALA A O 1
ATOM 715 N N . MET A 1 99 ? -0.273 -19.672 -14.742 1 95.38 99 MET A N 1
ATOM 716 C CA . MET A 1 99 ? -1.479 -18.875 -14.977 1 95.38 99 MET A CA 1
ATOM 717 C C . MET A 1 99 ? -2.473 -19.641 -15.844 1 95.38 99 MET A C 1
ATOM 719 O O . MET A 1 99 ? -2.111 -20.172 -16.906 1 95.38 99 MET A O 1
ATOM 723 N N . GLY A 1 100 ? -3.666 -19.766 -15.414 1 95.56 100 GLY A N 1
ATOM 724 C CA . GLY A 1 100 ? -4.77 -20.234 -16.234 1 95.56 100 GLY A CA 1
ATOM 725 C C . GLY A 1 100 ? -4.875 -21.75 -16.297 1 95.56 100 GLY A C 1
ATOM 726 O O . GLY A 1 100 ? -5.871 -22.281 -16.781 1 95.56 100 GLY A O 1
ATOM 727 N N . ILE A 1 101 ? -3.904 -22.516 -15.812 1 96.62 101 ILE A N 1
ATOM 728 C CA . ILE A 1 101 ? -3.916 -23.969 -15.891 1 96.62 101 ILE A CA 1
ATOM 729 C C . ILE A 1 101 ? -4.816 -24.547 -14.797 1 96.62 101 ILE A C 1
ATOM 731 O O . ILE A 1 101 ? -4.531 -24.391 -13.609 1 96.62 101 ILE A O 1
ATOM 735 N N . THR A 1 102 ? -5.832 -25.234 -15.172 1 96.81 102 THR A N 1
ATOM 736 C CA . THR A 1 102 ? -6.848 -25.703 -14.234 1 96.81 102 THR A CA 1
ATOM 737 C C . THR A 1 102 ? -6.391 -26.984 -13.547 1 96.81 102 THR A C 1
ATOM 739 O O . THR A 1 102 ? -5.461 -27.641 -14.008 1 96.81 102 THR A O 1
ATOM 742 N N . LEU A 1 103 ? -7.055 -27.266 -12.469 1 97.31 103 LEU A N 1
ATOM 743 C CA . LEU A 1 103 ? -6.805 -28.516 -11.758 1 97.31 103 LEU A CA 1
ATOM 744 C C . LEU A 1 103 ? -7.098 -29.719 -12.648 1 97.31 103 LEU A C 1
ATOM 746 O O . LEU A 1 103 ? -6.375 -30.703 -12.617 1 97.31 103 LEU A O 1
ATOM 750 N N . ARG A 1 104 ? -8.148 -29.609 -13.414 1 95.38 104 ARG A N 1
ATOM 751 C CA . ARG A 1 104 ? -8.5 -30.688 -14.328 1 95.38 104 ARG A CA 1
ATOM 752 C C . ARG A 1 104 ? -7.363 -30.984 -15.297 1 95.38 104 ARG A C 1
ATOM 754 O O . ARG A 1 104 ? -7.02 -32.156 -15.523 1 95.38 104 ARG A O 1
ATOM 761 N N . LYS A 1 105 ? -6.793 -29.953 -15.82 1 94.75 105 LYS A N 1
ATOM 762 C CA . LYS A 1 105 ? -5.688 -30.125 -16.75 1 94.75 105 LYS A CA 1
ATOM 763 C C . LYS A 1 105 ? -4.465 -30.719 -16.062 1 94.75 105 LYS A C 1
ATOM 765 O O . LYS A 1 105 ? -3.787 -31.578 -16.625 1 94.75 105 LYS A O 1
ATOM 770 N N . LEU A 1 106 ? -4.172 -30.266 -14.891 1 96 106 LEU A N 1
ATOM 771 C CA . LEU A 1 106 ? -3.047 -30.797 -14.125 1 96 106 LEU A CA 1
ATOM 772 C C . LEU A 1 106 ? -3.242 -32.281 -13.812 1 96 106 LEU A C 1
ATOM 774 O O . LEU A 1 106 ? -2.348 -33.094 -14.055 1 96 106 LEU A O 1
ATOM 778 N N . GLU A 1 107 ? -4.383 -32.625 -13.367 1 94.56 107 GLU A N 1
ATOM 779 C CA . GLU A 1 107 ? -4.68 -33.969 -12.93 1 94.56 107 GLU A CA 1
ATOM 780 C C . GLU A 1 107 ? -4.719 -34.938 -14.117 1 94.56 107 GLU A C 1
ATOM 782 O O . GLU A 1 107 ? -4.305 -36.094 -14 1 94.56 107 GLU A O 1
ATOM 787 N N . SER A 1 108 ? -5.195 -34.469 -15.242 1 92.56 108 SER A N 1
ATOM 788 C CA . SER A 1 108 ? -5.316 -35.312 -16.406 1 92.56 108 SER A CA 1
ATOM 789 C C . SER A 1 108 ? -3.947 -35.656 -17 1 92.56 108 SER A C 1
ATOM 791 O O . SER A 1 108 ? -3.795 -36.656 -17.719 1 92.56 108 SER A O 1
ATOM 793 N N . SER A 1 109 ? -2.99 -34.844 -16.656 1 89.81 109 SER A N 1
ATOM 794 C CA . SER A 1 109 ? -1.657 -35.031 -17.234 1 89.81 109 SER A CA 1
ATOM 795 C C . SER A 1 109 ? -0.736 -35.781 -16.281 1 89.81 109 SER A C 1
ATOM 797 O O . SER A 1 109 ? 0.413 -36.062 -16.609 1 89.81 109 SER A O 1
ATOM 799 N N . CYS A 1 110 ? -1.219 -36.031 -15.086 1 89.75 110 CYS A N 1
ATOM 800 C CA . CYS A 1 110 ? -0.436 -36.719 -14.062 1 89.75 110 CYS A CA 1
ATOM 801 C C . CYS A 1 110 ? -0.95 -38.156 -13.844 1 89.75 110 CYS A C 1
ATOM 803 O O . CYS A 1 110 ? -1.88 -38.594 -14.523 1 89.75 110 CYS A O 1
ATOM 805 N N . LEU A 1 111 ? -0.165 -38.906 -13.086 1 86 111 LEU A N 1
ATOM 806 C CA . LEU A 1 111 ? -0.632 -40.25 -12.719 1 86 111 LEU A CA 1
ATOM 807 C C . LEU A 1 111 ? -1.941 -40.156 -11.938 1 86 111 LEU A C 1
ATOM 809 O O . LEU A 1 111 ? -2.279 -39.094 -11.391 1 86 111 LEU A O 1
ATOM 813 N N . GLU A 1 112 ? -2.527 -41.375 -11.859 1 85.5 112 GLU A N 1
ATOM 814 C CA . GLU A 1 112 ? -3.779 -41.469 -11.109 1 85.5 112 GLU A CA 1
ATOM 815 C C . GLU A 1 112 ? -3.559 -41.125 -9.633 1 85.5 112 GLU A C 1
ATOM 817 O O . GLU A 1 112 ? -2.555 -41.562 -9.047 1 85.5 112 GLU A O 1
ATOM 822 N N . ASN A 1 113 ? -4.188 -40.25 -9.055 1 89.62 113 ASN A N 1
ATOM 823 C CA . ASN A 1 113 ? -4.191 -39.906 -7.633 1 89.62 113 ASN A CA 1
ATOM 824 C C . ASN A 1 113 ? -3.094 -38.906 -7.289 1 89.62 113 ASN A C 1
ATOM 826 O O . ASN A 1 113 ? -2.68 -38.812 -6.133 1 89.62 113 ASN A O 1
ATOM 830 N N . ALA A 1 114 ? -2.457 -38.344 -8.352 1 92.69 114 ALA A N 1
ATOM 831 C CA . ALA A 1 114 ? -1.422 -37.344 -8.109 1 92.69 114 ALA A CA 1
ATOM 832 C C . ALA A 1 114 ? -1.93 -36.25 -7.18 1 92.69 114 ALA A C 1
ATOM 834 O O . ALA A 1 114 ? -3.08 -35.812 -7.289 1 92.69 114 ALA A O 1
ATOM 835 N N . HIS A 1 115 ? -1.129 -35.875 -6.16 1 96.25 115 HIS A N 1
ATOM 836 C CA . HIS A 1 115 ? -1.423 -34.75 -5.285 1 96.25 115 HIS A CA 1
ATOM 837 C C . HIS A 1 115 ? -1.064 -33.438 -5.957 1 96.25 115 HIS A C 1
ATOM 839 O O . HIS A 1 115 ? 0.113 -33.156 -6.184 1 96.25 115 HIS A O 1
ATOM 845 N N . VAL A 1 116 ? -2.133 -32.625 -6.305 1 97.31 116 VAL A N 1
ATOM 846 C CA . VAL A 1 116 ? -1.885 -31.375 -7.012 1 97.31 116 VAL A CA 1
ATOM 847 C C . VAL A 1 116 ? -2.66 -30.25 -6.344 1 97.31 116 VAL A C 1
ATOM 849 O O . VAL A 1 116 ? -3.783 -30.453 -5.875 1 97.31 116 VAL A O 1
ATOM 852 N N . VAL A 1 117 ? -2.064 -29.094 -6.238 1 98.31 117 VAL A N 1
ATOM 853 C CA . VAL A 1 117 ? -2.73 -27.859 -5.828 1 98.31 117 VAL A CA 1
ATOM 854 C C . VAL A 1 117 ? -2.416 -26.75 -6.824 1 98.31 117 VAL A C 1
ATOM 856 O O . VAL A 1 117 ? -1.31 -26.688 -7.363 1 98.31 117 VAL A O 1
ATOM 859 N N . ARG A 1 118 ? -3.387 -25.922 -7.145 1 98.56 118 ARG A N 1
ATOM 860 C CA . ARG A 1 118 ? -3.234 -24.703 -7.938 1 98.56 118 ARG A CA 1
ATOM 861 C C . ARG A 1 118 ? -3.066 -23.484 -7.043 1 98.56 118 ARG A C 1
ATOM 863 O O . ARG A 1 118 ? -3.9 -23.234 -6.172 1 98.56 118 ARG A O 1
ATOM 870 N N . VAL A 1 119 ? -1.969 -22.75 -7.211 1 98.75 119 VAL A N 1
ATOM 871 C CA . VAL A 1 119 ? -1.634 -21.641 -6.332 1 98.75 119 VAL A CA 1
ATOM 872 C C . VAL A 1 119 ? -1.416 -20.375 -7.156 1 98.75 119 VAL A C 1
ATOM 874 O O . VAL A 1 119 ? -0.832 -20.422 -8.242 1 98.75 119 VAL A O 1
ATOM 877 N N . MET A 1 120 ? -1.912 -19.266 -6.676 1 98.62 120 MET A N 1
ATOM 878 C CA . MET A 1 120 ? -1.65 -17.969 -7.293 1 98.62 120 MET A CA 1
ATOM 879 C C . MET A 1 120 ? -0.983 -17.016 -6.301 1 98.62 120 MET A C 1
ATOM 881 O O . MET A 1 120 ? -1.665 -16.281 -5.582 1 98.62 120 MET A O 1
ATOM 885 N N . PRO A 1 121 ? 0.288 -16.984 -6.285 1 98.38 121 PRO A N 1
ATOM 886 C CA . PRO A 1 121 ? 1.026 -16.016 -5.484 1 98.38 121 PRO A CA 1
ATOM 887 C C . PRO A 1 121 ? 1.293 -14.711 -6.238 1 98.38 121 PRO A C 1
ATOM 889 O O . PRO A 1 121 ? 0.768 -14.508 -7.336 1 98.38 121 PRO A O 1
ATOM 892 N N . ASN A 1 122 ? 1.969 -13.789 -5.594 1 98.12 122 ASN A N 1
ATOM 893 C CA . ASN A 1 122 ? 2.441 -12.586 -6.27 1 98.12 122 ASN A CA 1
ATOM 894 C C . ASN A 1 122 ? 3.803 -12.148 -5.742 1 98.12 122 ASN A C 1
ATOM 896 O O . ASN A 1 122 ? 4.301 -12.695 -4.758 1 98.12 122 ASN A O 1
ATOM 900 N N . THR A 1 123 ? 4.461 -11.297 -6.398 1 97.44 123 THR A N 1
ATOM 901 C CA . THR A 1 123 ? 5.883 -11.008 -6.23 1 97.44 123 THR A CA 1
ATOM 902 C C . THR A 1 123 ? 6.16 -10.43 -4.848 1 97.44 123 THR A C 1
ATOM 904 O O . THR A 1 123 ? 7.254 -10.602 -4.305 1 97.44 123 THR A O 1
ATOM 907 N N . PRO A 1 124 ? 5.254 -9.836 -4.152 1 98.44 124 PRO A N 1
ATOM 908 C CA . PRO A 1 124 ? 5.559 -9.289 -2.826 1 98.44 124 PRO A CA 1
ATOM 909 C C . PRO A 1 124 ? 5.918 -10.367 -1.809 1 98.44 124 PRO A C 1
ATOM 911 O O . PRO A 1 124 ? 6.355 -10.055 -0.7 1 98.44 124 PRO A O 1
ATOM 914 N N . CYS A 1 125 ? 5.75 -11.641 -2.184 1 97.5 125 CYS A N 1
ATOM 915 C CA . CYS A 1 125 ? 6.277 -12.703 -1.332 1 97.5 125 CYS A CA 1
ATOM 916 C C . CYS A 1 125 ? 7.766 -12.508 -1.071 1 97.5 125 CYS A C 1
ATOM 918 O O . CYS A 1 125 ? 8.289 -12.977 -0.06 1 97.5 125 CYS A O 1
ATOM 920 N N . LEU A 1 126 ? 8.422 -11.766 -1.92 1 94.81 126 LEU A N 1
ATOM 921 C CA . LEU A 1 126 ? 9.836 -11.438 -1.803 1 94.81 126 LEU A CA 1
ATOM 922 C C . LEU A 1 126 ? 10.125 -10.727 -0.487 1 94.81 126 LEU A C 1
ATOM 924 O O . LEU A 1 126 ? 11.203 -10.883 0.087 1 94.81 126 LEU A O 1
ATOM 928 N N . VAL A 1 127 ? 9.109 -9.945 -0.027 1 96.25 127 VAL A N 1
ATOM 929 C CA . VAL A 1 127 ? 9.281 -9.172 1.199 1 96.25 127 VAL A CA 1
ATOM 930 C C . VAL A 1 127 ? 8.289 -9.648 2.256 1 96.25 127 VAL A C 1
ATOM 932 O O . VAL A 1 127 ? 7.809 -8.852 3.068 1 96.25 127 VAL A O 1
ATOM 935 N N . ALA A 1 128 ? 7.867 -10.836 2.086 1 96.81 128 ALA A N 1
ATOM 936 C CA . ALA A 1 128 ? 7.051 -11.562 3.061 1 96.81 128 ALA A CA 1
ATOM 937 C C . ALA A 1 128 ? 5.676 -10.906 3.211 1 96.81 128 ALA A C 1
ATOM 939 O O . ALA A 1 128 ? 5.117 -10.867 4.309 1 96.81 128 ALA A O 1
ATOM 940 N N . THR A 1 129 ? 5.184 -10.305 2.197 1 98.19 129 THR A N 1
ATOM 941 C CA . THR A 1 129 ? 3.859 -9.695 2.211 1 98.19 129 THR A CA 1
ATOM 942 C C . THR A 1 129 ? 3.061 -10.109 0.978 1 98.19 129 THR A C 1
ATOM 944 O O . THR A 1 129 ? 2.326 -9.305 0.408 1 98.19 129 THR A O 1
ATOM 947 N N . GLY A 1 130 ? 3.285 -11.281 0.561 1 98.5 130 GLY A N 1
ATOM 948 C CA . GLY A 1 130 ? 2.572 -11.805 -0.593 1 98.5 130 GLY A CA 1
ATOM 949 C C . GLY A 1 130 ? 1.083 -11.969 -0.351 1 98.5 130 GLY A C 1
ATOM 950 O O . GLY A 1 130 ? 0.647 -12.109 0.793 1 98.5 130 GLY A O 1
ATOM 951 N N . ALA A 1 131 ? 0.299 -11.852 -1.373 1 98.81 131 ALA A N 1
ATOM 952 C CA . ALA A 1 131 ? -1.107 -12.242 -1.42 1 98.81 131 ALA A CA 1
ATOM 953 C C . ALA A 1 131 ? -1.299 -13.508 -2.256 1 98.81 131 ALA A C 1
ATOM 955 O O . ALA A 1 131 ? -1.133 -13.484 -3.477 1 98.81 131 ALA A O 1
ATOM 956 N N . THR A 1 132 ? -1.616 -14.633 -1.564 1 98.75 132 THR A N 1
ATOM 957 C CA . THR A 1 132 ? -1.669 -15.914 -2.252 1 98.75 132 THR A CA 1
ATOM 958 C C . THR A 1 132 ? -3.023 -16.578 -2.043 1 98.75 132 THR A C 1
ATOM 960 O O . THR A 1 132 ? -3.631 -16.453 -0.978 1 98.75 132 THR A O 1
ATOM 963 N N . ALA A 1 133 ? -3.547 -17.188 -3.025 1 98.81 133 ALA A N 1
ATOM 964 C CA . ALA A 1 133 ? -4.691 -18.094 -2.936 1 98.81 133 ALA A CA 1
ATOM 965 C C . ALA A 1 133 ? -4.363 -19.453 -3.551 1 98.81 133 ALA A C 1
ATOM 967 O O . ALA A 1 133 ? -3.467 -19.562 -4.387 1 98.81 133 ALA A O 1
ATOM 968 N N . PHE A 1 134 ? -5.078 -20.484 -3.057 1 98.81 134 PHE A N 1
ATOM 969 C CA . PHE A 1 134 ? -4.852 -21.797 -3.672 1 98.81 134 PHE A CA 1
ATOM 970 C C . PHE A 1 134 ? -6.125 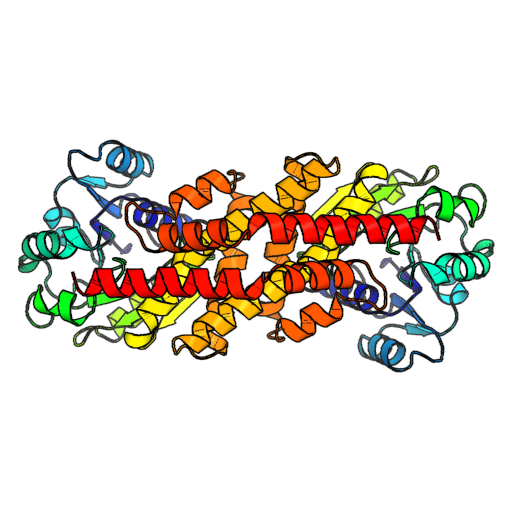-22.625 -3.658 1 98.81 134 PHE A C 1
ATOM 972 O O . PHE A 1 134 ? -7.016 -22.391 -2.84 1 98.81 134 PHE A O 1
ATOM 979 N N . ALA A 1 135 ? -6.227 -23.438 -4.594 1 98.81 135 ALA A N 1
ATOM 980 C CA . ALA A 1 135 ? -7.289 -24.438 -4.723 1 98.81 135 ALA A CA 1
ATOM 981 C C . ALA A 1 135 ? -6.715 -25.859 -4.762 1 98.81 135 ALA A C 1
ATOM 983 O O . ALA A 1 135 ? -5.684 -26.094 -5.398 1 98.81 135 ALA A O 1
ATOM 984 N N . SER A 1 136 ? -7.355 -26.781 -4.109 1 98.38 136 SER A N 1
ATOM 985 C CA . SER A 1 136 ? -6.848 -28.141 -3.982 1 98.38 136 SER A CA 1
ATOM 986 C C . SER A 1 136 ? -7.434 -29.062 -5.055 1 98.38 136 SER A C 1
ATOM 988 O O . SER A 1 136 ? -8.617 -28.953 -5.387 1 98.38 136 SER A O 1
ATOM 990 N N . GLY A 1 137 ? -6.586 -29.953 -5.617 1 97.56 137 GLY A N 1
ATOM 991 C CA . GLY A 1 137 ? -7.062 -30.984 -6.512 1 97.56 137 GLY A CA 1
ATOM 992 C C . GLY A 1 137 ? -7.832 -32.094 -5.793 1 97.56 137 GLY A C 1
ATOM 993 O O . GLY A 1 137 ? -7.93 -32.062 -4.566 1 97.56 137 GLY A O 1
ATOM 994 N N . ARG A 1 138 ? -8.328 -33 -6.562 1 95.94 138 ARG A N 1
ATOM 995 C CA . ARG A 1 138 ? -9.219 -34.062 -6.086 1 95.94 138 ARG A CA 1
ATOM 996 C C . ARG A 1 138 ? -8.5 -34.969 -5.09 1 95.94 138 ARG A C 1
ATOM 998 O O . ARG A 1 138 ? -9.109 -35.469 -4.137 1 95.94 138 ARG A O 1
ATOM 1005 N N . TYR A 1 139 ? -7.254 -35.219 -5.289 1 95.44 139 TYR A N 1
ATOM 1006 C CA . TYR A 1 139 ? -6.555 -36.219 -4.508 1 95.44 139 TYR A CA 1
ATOM 1007 C C . TYR A 1 139 ? -5.578 -35.594 -3.529 1 95.44 139 TYR A C 1
ATOM 1009 O O . TYR A 1 139 ? -4.797 -36.281 -2.877 1 95.44 139 TYR A O 1
ATOM 1017 N N . ALA A 1 140 ? -5.562 -34.25 -3.438 1 96.38 140 ALA A N 1
ATOM 1018 C CA . ALA A 1 140 ? -4.75 -33.594 -2.428 1 96.38 140 ALA A CA 1
ATOM 1019 C C . ALA A 1 140 ? -5.262 -33.906 -1.021 1 96.38 140 ALA A C 1
ATOM 1021 O O . ALA A 1 140 ? -6.457 -33.781 -0.75 1 96.38 140 ALA A O 1
ATOM 1022 N N . SER A 1 141 ? -4.371 -34.219 -0.135 1 96.31 141 SER A N 1
ATOM 1023 C CA . SER A 1 141 ? -4.754 -34.531 1.238 1 96.31 141 SER A CA 1
ATOM 1024 C C . SER A 1 141 ? -4.875 -33.281 2.08 1 96.31 141 SER A C 1
ATOM 1026 O O . SER A 1 141 ? -4.48 -32.188 1.641 1 96.31 141 SER A O 1
ATOM 1028 N N . GLU A 1 142 ? -5.445 -33.469 3.271 1 97.31 142 GLU A N 1
ATOM 1029 C CA . GLU A 1 142 ? -5.492 -32.344 4.223 1 97.31 142 GLU A CA 1
ATOM 1030 C C . GLU A 1 142 ? -4.09 -31.875 4.598 1 97.31 142 GLU A C 1
ATOM 1032 O O . GLU A 1 142 ? -3.865 -30.688 4.824 1 97.31 142 GLU A O 1
ATOM 1037 N N . GLU A 1 143 ? -3.256 -32.812 4.695 1 96.44 143 GLU A N 1
ATOM 1038 C CA . GLU A 1 143 ? -1.865 -32.5 4.996 1 96.44 143 GLU A CA 1
ATOM 1039 C C . GLU A 1 143 ? -1.242 -31.656 3.887 1 96.44 143 GLU A C 1
ATOM 1041 O O . GLU A 1 143 ? -0.455 -30.75 4.16 1 96.44 143 GLU A O 1
ATOM 1046 N N . ASP A 1 144 ? -1.598 -31.969 2.629 1 96.75 144 ASP A N 1
ATOM 1047 C CA . ASP A 1 144 ? -1.124 -31.188 1.497 1 96.75 144 ASP A CA 1
ATOM 1048 C C . ASP A 1 144 ? -1.605 -29.734 1.596 1 96.75 144 ASP A C 1
ATOM 1050 O O . ASP A 1 144 ? -0.836 -28.797 1.359 1 96.75 144 ASP A O 1
ATOM 1054 N N . CYS A 1 145 ? -2.873 -29.625 1.934 1 97.88 145 CYS A N 1
ATOM 1055 C CA . CYS A 1 145 ? -3.482 -28.297 2.029 1 97.88 145 CYS A CA 1
ATOM 1056 C C . CYS A 1 145 ? -2.863 -27.5 3.166 1 97.88 145 CYS A C 1
ATOM 1058 O O . CYS A 1 145 ? -2.566 -26.312 3.004 1 97.88 145 CYS A O 1
ATOM 1060 N N . GLU A 1 146 ? -2.625 -28.109 4.246 1 97.44 146 GLU A N 1
ATOM 1061 C CA . GLU A 1 146 ? -2.004 -27.438 5.391 1 97.44 146 GLU A CA 1
ATOM 1062 C C . GLU A 1 146 ? -0.569 -27.031 5.078 1 97.44 146 GLU A C 1
ATOM 1064 O O . GLU A 1 146 ? -0.13 -25.953 5.473 1 97.44 146 GLU A O 1
ATOM 1069 N N . LEU A 1 147 ? 0.093 -27.906 4.434 1 95.12 147 LEU A N 1
ATOM 1070 C CA . LEU A 1 147 ? 1.465 -27.609 4.039 1 95.12 147 LEU A CA 1
ATOM 1071 C C . LEU A 1 147 ? 1.511 -26.406 3.1 1 95.12 147 LEU A C 1
ATOM 1073 O O . LEU A 1 147 ? 2.334 -25.5 3.275 1 95.12 147 LEU A O 1
ATOM 1077 N N . THR A 1 148 ? 0.637 -26.391 2.107 1 97.5 148 THR A N 1
ATOM 1078 C CA . THR A 1 148 ? 0.56 -25.297 1.154 1 97.5 148 THR A CA 1
ATOM 1079 C C . THR A 1 148 ? 0.254 -23.969 1.867 1 97.5 148 THR A C 1
ATOM 1081 O O . THR A 1 148 ? 0.943 -22.969 1.657 1 97.5 148 THR A O 1
ATOM 1084 N N . LYS A 1 149 ? -0.726 -24.047 2.697 1 97.81 149 LYS A N 1
ATOM 1085 C CA . LYS A 1 149 ? -1.137 -22.859 3.443 1 97.81 149 LYS A CA 1
ATOM 1086 C C . LYS A 1 149 ? -0.001 -22.344 4.324 1 97.81 149 LYS A C 1
ATOM 1088 O O . LYS A 1 149 ? 0.265 -21.141 4.359 1 97.81 149 LYS A O 1
ATOM 1093 N N . SER A 1 150 ? 0.622 -23.234 5.004 1 95.5 150 SER A N 1
ATOM 1094 C CA . SER A 1 150 ? 1.712 -22.859 5.898 1 95.5 150 SER A CA 1
ATOM 1095 C C . SER A 1 150 ? 2.879 -22.266 5.121 1 95.5 150 SER A C 1
ATOM 1097 O O . SER A 1 150 ? 3.459 -21.25 5.539 1 95.5 150 SER A O 1
ATOM 1099 N N . LEU A 1 151 ? 3.193 -22.875 4.023 1 95.12 151 LEU A N 1
ATOM 1100 C CA . LEU A 1 151 ? 4.309 -22.438 3.191 1 95.12 151 LEU A CA 1
ATOM 1101 C C . LEU A 1 151 ? 4.094 -21.016 2.699 1 95.12 151 LEU A C 1
ATOM 1103 O O . LEU A 1 151 ? 4.957 -20.156 2.885 1 95.12 151 LEU A O 1
ATOM 1107 N N . PHE A 1 152 ? 2.939 -20.719 2.195 1 97.94 152 PHE A N 1
ATOM 1108 C CA . PHE A 1 152 ? 2.713 -19.422 1.561 1 97.94 152 PHE A CA 1
ATOM 1109 C C . PHE A 1 152 ? 2.318 -18.375 2.594 1 97.94 152 PHE A C 1
ATOM 1111 O O . PHE A 1 152 ? 2.574 -17.188 2.406 1 97.94 152 PHE A O 1
ATOM 1118 N N . SER A 1 153 ? 1.729 -18.797 3.723 1 97.69 153 SER A N 1
ATOM 1119 C CA . SER A 1 153 ? 1.437 -17.859 4.805 1 97.69 153 SER A CA 1
ATOM 1120 C C . SER A 1 153 ? 2.719 -17.344 5.449 1 97.69 153 SER A C 1
ATOM 1122 O O . SER A 1 153 ? 2.725 -16.266 6.059 1 97.69 153 SER A O 1
ATOM 1124 N N . SER A 1 154 ? 3.764 -18.094 5.297 1 95.38 154 SER A N 1
ATOM 1125 C CA . SER A 1 154 ? 5.047 -17.703 5.867 1 95.38 154 SER A CA 1
ATOM 1126 C C . SER A 1 154 ? 5.625 -16.484 5.137 1 95.38 154 SER A C 1
ATOM 1128 O O . SER A 1 154 ? 6.473 -15.781 5.676 1 95.38 154 SER A O 1
ATOM 1130 N N . VAL A 1 155 ? 5.191 -16.266 3.922 1 97.38 155 VAL A N 1
ATOM 1131 C CA . VAL A 1 155 ? 5.719 -15.148 3.145 1 97.38 155 VAL A CA 1
ATOM 1132 C C . VAL A 1 155 ? 4.582 -14.211 2.752 1 97.38 155 VAL A C 1
ATOM 1134 O O . VAL A 1 155 ? 4.645 -13.555 1.713 1 97.38 155 VAL A O 1
ATOM 1137 N N . GLY A 1 156 ? 3.564 -14.148 3.508 1 98.12 156 GLY A N 1
ATOM 1138 C CA . GLY A 1 156 ? 2.402 -13.305 3.283 1 98.12 156 GLY A CA 1
ATOM 1139 C C . GLY A 1 156 ? 1.116 -13.906 3.82 1 98.12 156 GLY A C 1
ATOM 1140 O O . GLY A 1 156 ? 1.084 -14.414 4.941 1 98.12 156 GLY A O 1
ATOM 1141 N N . THR A 1 157 ? 0.043 -13.711 3.023 1 98.62 157 THR A N 1
ATOM 1142 C CA . THR A 1 157 ? -1.237 -14.336 3.334 1 98.62 157 THR A CA 1
ATOM 1143 C C . THR A 1 157 ? -1.564 -15.43 2.322 1 98.62 157 THR A C 1
ATOM 1145 O O . THR A 1 157 ? -1.043 -15.43 1.205 1 98.62 157 THR A O 1
ATOM 1148 N N . CYS A 1 158 ? -2.369 -16.375 2.74 1 98.69 158 CYS A N 1
ATOM 1149 C CA . CYS A 1 158 ? -2.742 -17.469 1.855 1 98.69 158 CYS A CA 1
ATOM 1150 C C . CYS A 1 158 ? -4.16 -17.953 2.148 1 98.69 158 CYS A C 1
ATOM 1152 O O . CYS A 1 158 ? -4.457 -18.359 3.268 1 98.69 158 CYS A O 1
ATOM 1154 N N . TYR A 1 159 ? -5.012 -17.922 1.129 1 98.69 159 TYR A N 1
ATOM 1155 C CA . TYR A 1 159 ? -6.406 -18.328 1.262 1 98.69 159 TYR A CA 1
ATOM 1156 C C . TYR A 1 159 ? -6.699 -19.562 0.411 1 98.69 159 TYR A C 1
ATOM 1158 O O . TYR A 1 159 ? -6.34 -19.609 -0.768 1 98.69 159 TYR A O 1
ATOM 1166 N N . GLN A 1 160 ? -7.301 -20.594 0.998 1 98.75 160 GLN A N 1
ATOM 1167 C CA . GLN A 1 160 ? -7.855 -21.688 0.195 1 98.75 160 GLN A CA 1
ATOM 1168 C C . GLN A 1 160 ? -9.211 -21.297 -0.393 1 98.75 160 GLN A C 1
ATOM 1170 O O . GLN A 1 160 ? -10.102 -20.828 0.33 1 98.75 160 GLN A O 1
ATOM 1175 N N . VAL A 1 161 ? -9.398 -21.469 -1.643 1 98.81 161 VAL A N 1
ATOM 1176 C CA . VAL A 1 161 ? -10.594 -20.984 -2.318 1 98.81 161 VAL A CA 1
ATOM 1177 C C . VAL A 1 161 ? -11.07 -22.031 -3.33 1 98.81 161 VAL A C 1
ATOM 1179 O O . VAL A 1 161 ? -10.32 -22.938 -3.688 1 98.81 161 VAL A O 1
ATOM 1182 N N . PRO A 1 162 ? -12.367 -21.875 -3.768 1 98.44 162 PRO A N 1
ATOM 1183 C CA . PRO A 1 162 ? -12.773 -22.656 -4.938 1 98.44 162 PRO A CA 1
ATOM 1184 C C . PRO A 1 162 ? -11.961 -22.312 -6.184 1 98.44 162 PRO A C 1
ATOM 1186 O O . PRO A 1 162 ? -11.594 -21.156 -6.391 1 98.44 162 PRO A O 1
ATOM 1189 N N . GLU A 1 163 ? -11.711 -23.297 -7.016 1 98.25 163 GLU A N 1
ATOM 1190 C CA . GLU A 1 163 ? -10.906 -23.078 -8.211 1 98.25 163 GLU A CA 1
ATOM 1191 C C . GLU A 1 163 ? -11.516 -22 -9.102 1 98.25 163 GLU A C 1
ATOM 1193 O O . GLU A 1 163 ? -10.797 -21.281 -9.797 1 98.25 163 GLU A O 1
ATOM 1198 N N . SER A 1 164 ? -12.875 -21.828 -9.047 1 97.81 164 SER A N 1
ATOM 1199 C CA . SER A 1 164 ? -13.57 -20.875 -9.906 1 97.81 164 SER A CA 1
ATOM 1200 C C . SER A 1 164 ? -13.133 -19.438 -9.609 1 97.81 164 SER A C 1
ATOM 1202 O O . SER A 1 164 ? -13.367 -18.547 -10.422 1 97.81 164 SER A O 1
ATOM 1204 N N . TYR A 1 165 ? -12.508 -19.188 -8.453 1 98.62 165 TYR A N 1
ATOM 1205 C CA . TYR A 1 165 ? -12.078 -17.844 -8.07 1 98.62 165 TYR A CA 1
ATOM 1206 C C . TYR A 1 165 ? -10.672 -17.562 -8.586 1 98.62 165 TYR A C 1
ATOM 1208 O O . TYR A 1 165 ? -10.227 -16.406 -8.586 1 98.62 165 TYR A O 1
ATOM 1216 N N . MET A 1 166 ? -9.93 -18.547 -9.078 1 98.5 166 MET A N 1
ATOM 1217 C CA . MET A 1 166 ? -8.484 -18.438 -9.258 1 98.5 166 MET A CA 1
ATOM 1218 C C . MET A 1 166 ? -8.148 -17.484 -10.391 1 98.5 166 MET A C 1
ATOM 1220 O O . MET A 1 166 ? -7.164 -16.75 -10.32 1 98.5 166 MET A O 1
ATOM 1224 N N . ASP A 1 167 ? -8.953 -17.469 -11.43 1 98.12 167 ASP A N 1
ATOM 1225 C CA . ASP A 1 167 ? -8.641 -16.609 -12.57 1 98.12 167 ASP A CA 1
ATOM 1226 C C . ASP A 1 167 ? -8.805 -15.141 -12.195 1 98.12 167 ASP A C 1
ATOM 1228 O O . ASP A 1 167 ? -7.961 -14.312 -12.539 1 98.12 167 ASP A O 1
ATOM 1232 N N . VAL A 1 168 ? -9.906 -14.844 -11.539 1 98.5 168 VAL A N 1
ATOM 1233 C CA . VAL A 1 168 ? -10.125 -13.453 -11.148 1 98.5 168 VAL A CA 1
ATOM 1234 C C . VAL A 1 168 ? -9.109 -13.047 -10.086 1 98.5 168 VAL A C 1
ATOM 1236 O O . VAL A 1 168 ? -8.656 -11.898 -10.062 1 98.5 168 VAL A O 1
ATOM 1239 N N . ILE A 1 169 ? -8.672 -13.93 -9.203 1 98.81 169 ILE A N 1
ATOM 1240 C CA . ILE A 1 169 ? -7.648 -13.656 -8.195 1 98.81 169 ILE A CA 1
ATOM 1241 C C . ILE A 1 169 ? -6.316 -13.367 -8.883 1 98.81 169 ILE A C 1
ATOM 1243 O O . ILE A 1 169 ? -5.57 -12.484 -8.445 1 98.81 169 ILE A O 1
ATOM 1247 N N . THR A 1 170 ? -6.016 -14.078 -9.953 1 98.5 170 THR A N 1
ATOM 1248 C CA . THR A 1 170 ? -4.824 -13.781 -10.742 1 98.5 170 THR A CA 1
ATOM 1249 C C . THR A 1 170 ? -4.836 -12.336 -11.227 1 98.5 170 THR A C 1
ATOM 1251 O O . THR A 1 170 ? -3.824 -11.633 -11.141 1 98.5 170 THR A O 1
ATOM 1254 N N . ALA A 1 171 ? -6 -11.867 -11.633 1 98.69 171 ALA A N 1
ATOM 1255 C CA . ALA A 1 171 ? -6.137 -10.508 -12.148 1 98.69 171 ALA A CA 1
ATOM 1256 C C . ALA A 1 171 ? -6 -9.477 -11.031 1 98.69 171 ALA A C 1
ATOM 1258 O O . ALA A 1 171 ? -5.449 -8.391 -11.234 1 98.69 171 ALA A O 1
ATOM 1259 N N . ILE A 1 172 ? -6.484 -9.766 -9.844 1 98.69 172 ILE A N 1
ATOM 1260 C CA . ILE A 1 172 ? -6.531 -8.812 -8.742 1 98.69 172 ILE A CA 1
ATOM 1261 C C . ILE A 1 172 ? -5.176 -8.773 -8.039 1 98.69 172 ILE A C 1
ATOM 1263 O O . ILE A 1 172 ? -4.574 -7.707 -7.891 1 98.69 172 ILE A O 1
ATOM 1267 N N . SER A 1 173 ? -4.699 -9.945 -7.648 1 98.62 173 SER A N 1
ATOM 1268 C CA . SER A 1 173 ? -3.523 -9.969 -6.781 1 98.62 173 SER A CA 1
ATOM 1269 C C . SER A 1 173 ? -2.291 -10.453 -7.535 1 98.62 173 SER A C 1
ATOM 1271 O O . SER A 1 173 ? -1.164 -10.094 -7.191 1 98.62 173 SER A O 1
ATOM 1273 N N . GLY A 1 174 ? -2.461 -11.312 -8.516 1 98.19 174 GLY A N 1
ATOM 1274 C CA . GLY A 1 174 ? -1.327 -11.711 -9.336 1 98.19 174 GLY A CA 1
ATOM 1275 C C . GLY A 1 174 ? -0.745 -10.562 -10.148 1 98.19 174 GLY A C 1
ATOM 1276 O O . GLY A 1 174 ? 0.463 -10.32 -10.102 1 98.19 174 GLY A O 1
ATOM 1277 N N . SER A 1 175 ? -1.637 -9.867 -10.836 1 98.5 175 SER A N 1
ATOM 1278 C CA . SER A 1 175 ? -1.24 -8.734 -11.664 1 98.5 175 SER A CA 1
ATOM 1279 C C . SER A 1 175 ? -1.212 -7.438 -10.852 1 98.5 175 SER A C 1
ATOM 1281 O O . SER A 1 175 ? -0.609 -6.449 -11.273 1 98.5 175 SER A O 1
ATOM 1283 N N . GLY A 1 176 ? -1.814 -7.457 -9.703 1 98.75 176 GLY A N 1
ATOM 1284 C CA . GLY A 1 176 ? -2.084 -6.297 -8.867 1 98.75 176 GLY A CA 1
ATOM 1285 C C . GLY A 1 176 ? -0.846 -5.469 -8.586 1 98.75 176 GLY A C 1
ATOM 1286 O O . GLY A 1 176 ? -0.893 -4.234 -8.641 1 98.75 176 GLY A O 1
ATOM 1287 N N . PRO A 1 177 ? 0.272 -6.094 -8.25 1 98.88 177 PRO A N 1
ATOM 1288 C CA . PRO A 1 177 ? 1.484 -5.312 -7.996 1 98.88 177 PRO A CA 1
ATOM 1289 C C . PRO A 1 177 ? 1.82 -4.359 -9.141 1 98.88 177 PRO A C 1
ATOM 1291 O O . PRO A 1 177 ? 2.275 -3.236 -8.898 1 98.88 177 PRO A O 1
ATOM 1294 N N . ALA A 1 178 ? 1.604 -4.766 -10.344 1 98.81 178 ALA A N 1
ATOM 1295 C CA . ALA A 1 178 ? 1.902 -3.91 -11.484 1 98.81 178 ALA A CA 1
ATOM 1296 C C . ALA A 1 178 ? 1.04 -2.65 -11.469 1 98.81 178 ALA A C 1
ATOM 1298 O O . ALA A 1 178 ? 1.512 -1.563 -11.812 1 98.81 178 ALA A O 1
ATOM 1299 N N . TYR A 1 179 ? -0.306 -2.801 -11.078 1 98.81 179 TYR A N 1
ATOM 1300 C CA . TYR A 1 179 ? -1.168 -1.635 -10.922 1 98.81 179 TYR A CA 1
ATOM 1301 C C . TYR A 1 179 ? -0.582 -0.655 -9.914 1 98.81 179 TYR A C 1
ATOM 1303 O O . TYR A 1 179 ? -0.579 0.557 -10.141 1 98.81 179 TYR A O 1
ATOM 1311 N N . MET A 1 180 ? -0.114 -1.227 -8.852 1 98.94 180 MET A N 1
ATOM 1312 C CA . MET A 1 180 ? 0.41 -0.413 -7.762 1 98.94 180 MET A CA 1
ATOM 1313 C C . MET A 1 180 ? 1.698 0.29 -8.172 1 98.94 180 MET A C 1
ATOM 1315 O O . MET A 1 180 ? 1.9 1.463 -7.855 1 98.94 180 MET A O 1
ATOM 1319 N N . PHE A 1 181 ? 2.592 -0.412 -8.852 1 98.88 181 PHE A N 1
ATOM 1320 C CA . PHE A 1 181 ? 3.84 0.195 -9.297 1 98.88 181 PHE A CA 1
ATOM 1321 C C . PHE A 1 181 ? 3.57 1.335 -10.266 1 98.88 181 PHE A C 1
ATOM 1323 O O . PHE A 1 181 ? 4.23 2.377 -10.211 1 98.88 181 PHE A O 1
ATOM 1330 N N . MET A 1 182 ? 2.633 1.146 -11.164 1 98.81 182 MET A N 1
ATOM 1331 C CA . MET A 1 182 ? 2.27 2.223 -12.078 1 98.81 182 MET A CA 1
ATOM 1332 C C . MET A 1 182 ? 1.701 3.416 -11.32 1 98.81 182 MET A C 1
ATOM 1334 O O . MET A 1 182 ? 1.959 4.566 -11.68 1 98.81 182 MET A O 1
ATOM 1338 N N . THR A 1 183 ? 0.892 3.156 -10.32 1 98.94 183 THR A N 1
ATOM 1339 C CA . THR A 1 183 ? 0.361 4.203 -9.453 1 98.94 183 THR A CA 1
ATOM 1340 C C . THR A 1 183 ? 1.492 5.004 -8.812 1 98.94 183 THR A C 1
ATOM 1342 O O . THR A 1 183 ? 1.482 6.234 -8.844 1 98.94 183 THR A O 1
ATOM 1345 N N . LEU A 1 184 ? 2.471 4.301 -8.273 1 98.88 184 LEU A N 1
ATOM 1346 C CA . LEU A 1 184 ? 3.588 4.953 -7.602 1 98.88 184 LEU A CA 1
ATOM 1347 C C . LEU A 1 184 ? 4.422 5.762 -8.586 1 98.88 184 LEU A C 1
ATOM 1349 O O . LEU A 1 184 ? 4.891 6.855 -8.258 1 98.88 184 LEU A O 1
ATOM 1353 N N . GLU A 1 185 ? 4.609 5.215 -9.773 1 98.56 185 GLU A N 1
ATOM 1354 C CA . GLU A 1 185 ? 5.312 5.965 -10.812 1 98.56 185 GLU A CA 1
ATOM 1355 C C . GLU A 1 185 ? 4.586 7.266 -11.141 1 98.56 185 GLU A C 1
ATOM 1357 O O . GLU A 1 185 ? 5.211 8.32 -11.234 1 98.56 185 GLU A O 1
ATOM 1362 N N . ALA A 1 186 ? 3.32 7.172 -11.336 1 98.75 186 ALA A N 1
ATOM 1363 C CA . ALA A 1 186 ? 2.52 8.336 -11.711 1 98.75 186 ALA A CA 1
ATOM 1364 C C . ALA A 1 186 ? 2.541 9.391 -10.617 1 98.75 186 ALA A C 1
ATOM 1366 O O . ALA A 1 186 ? 2.689 10.586 -10.898 1 98.75 186 ALA A O 1
ATOM 1367 N N . LEU A 1 187 ? 2.367 8.992 -9.391 1 98.81 187 LEU A N 1
ATOM 1368 C CA . LEU A 1 187 ? 2.373 9.922 -8.273 1 98.81 187 LEU A CA 1
ATOM 1369 C C . LEU A 1 187 ? 3.742 10.578 -8.117 1 98.81 187 LEU A C 1
ATOM 1371 O O . LEU A 1 187 ? 3.836 11.781 -7.84 1 98.81 187 LEU A O 1
ATOM 1375 N N . SER A 1 188 ? 4.789 9.742 -8.258 1 98.5 188 SER A N 1
ATOM 1376 C CA . SER A 1 188 ? 6.141 10.289 -8.195 1 98.5 188 SER A CA 1
ATOM 1377 C C . SER A 1 188 ? 6.359 11.328 -9.289 1 98.5 188 SER A C 1
ATOM 1379 O O . SER A 1 188 ? 6.922 12.398 -9.031 1 98.5 188 SER A O 1
ATOM 1381 N N . ASP A 1 189 ? 5.93 11.031 -10.531 1 98.56 189 ASP A N 1
ATOM 1382 C CA . ASP A 1 189 ? 6.039 11.969 -11.641 1 98.56 189 ASP A CA 1
ATOM 1383 C C . ASP A 1 189 ? 5.266 13.25 -11.359 1 98.56 189 ASP A C 1
ATOM 1385 O O . ASP A 1 189 ? 5.723 14.344 -11.695 1 98.56 189 ASP A O 1
ATOM 1389 N N . ALA A 1 190 ? 4.113 13.102 -10.797 1 98.81 190 ALA A N 1
ATOM 1390 C CA . ALA A 1 190 ? 3.316 14.273 -10.438 1 98.81 190 ALA A CA 1
ATOM 1391 C C . ALA A 1 190 ? 4.055 15.156 -9.438 1 98.81 190 ALA A C 1
ATOM 1393 O O . ALA A 1 190 ? 4.02 16.391 -9.539 1 98.81 190 ALA A O 1
ATOM 1394 N N . GLY A 1 191 ? 4.672 14.508 -8.398 1 98.62 191 GLY A N 1
ATOM 1395 C CA . GLY A 1 191 ? 5.48 15.258 -7.449 1 98.62 191 GLY A CA 1
ATOM 1396 C C . GLY A 1 191 ? 6.637 15.992 -8.102 1 98.62 191 GLY A C 1
ATOM 1397 O O . GLY A 1 191 ? 6.863 17.172 -7.82 1 98.62 191 GLY A O 1
ATOM 1398 N N . VAL A 1 192 ? 7.344 15.336 -8.992 1 98.5 192 VAL A N 1
ATOM 1399 C CA . VAL A 1 192 ? 8.484 15.914 -9.703 1 98.5 192 VAL A CA 1
ATOM 1400 C C . VAL A 1 192 ? 8.016 17.094 -10.555 1 98.5 192 VAL A C 1
ATOM 1402 O O . VAL A 1 192 ? 8.68 18.125 -10.617 1 98.5 192 VAL A O 1
ATOM 1405 N N . ARG A 1 193 ? 6.887 16.922 -11.18 1 98.31 193 ARG A N 1
ATOM 1406 C CA . ARG A 1 193 ? 6.32 17.984 -12.016 1 98.31 193 ARG A CA 1
ATOM 1407 C C . ARG A 1 193 ? 6.137 19.266 -11.227 1 98.31 193 ARG A C 1
ATOM 1409 O O . ARG A 1 193 ? 6.234 20.359 -11.789 1 98.31 193 ARG A O 1
ATOM 1416 N N . HIS A 1 194 ? 5.941 19.156 -9.93 1 97.88 194 HIS A N 1
ATOM 1417 C CA . HIS A 1 194 ? 5.684 20.328 -9.109 1 97.88 194 HIS A CA 1
ATOM 1418 C C . HIS A 1 194 ? 6.855 20.625 -8.18 1 97.88 194 HIS A C 1
ATOM 1420 O O . HIS A 1 194 ? 6.684 21.266 -7.137 1 97.88 194 HIS A O 1
ATOM 1426 N N . GLY A 1 195 ? 8.039 20 -8.477 1 97.56 195 GLY A N 1
ATOM 1427 C CA . GLY A 1 195 ? 9.273 20.516 -7.902 1 97.56 195 GLY A CA 1
ATOM 1428 C C . GLY A 1 195 ? 9.867 19.594 -6.855 1 97.56 195 GLY A C 1
ATOM 1429 O O . GLY A 1 195 ? 10.938 19.859 -6.316 1 97.56 195 GLY A O 1
ATOM 1430 N N . LEU A 1 196 ? 9.289 18.453 -6.562 1 98.31 196 LEU A N 1
ATOM 1431 C CA . LEU A 1 196 ? 9.859 17.531 -5.582 1 98.31 196 LEU A CA 1
ATOM 1432 C C . LEU A 1 196 ? 10.992 16.719 -6.199 1 98.31 196 LEU A C 1
ATOM 1434 O O . LEU A 1 196 ? 10.891 16.281 -7.352 1 98.31 196 LEU A O 1
ATOM 1438 N N . PRO A 1 197 ? 12.023 16.531 -5.359 1 98.31 197 PRO A N 1
ATOM 1439 C CA . PRO A 1 197 ? 12.961 15.5 -5.797 1 98.31 197 PRO A CA 1
ATOM 1440 C C . PRO A 1 197 ? 12.297 14.133 -5.953 1 98.31 197 PRO A C 1
ATOM 1442 O O . PRO A 1 197 ? 11.461 13.742 -5.133 1 98.31 197 PRO A O 1
ATOM 1445 N N . ARG A 1 198 ? 12.727 13.453 -6.996 1 97.38 198 ARG A N 1
ATOM 1446 C CA . ARG A 1 198 ? 12.094 12.188 -7.355 1 97.38 198 ARG A CA 1
ATOM 1447 C C . ARG A 1 198 ? 12.125 11.211 -6.188 1 97.38 198 ARG A C 1
ATOM 1449 O O . ARG A 1 198 ? 11.125 10.547 -5.898 1 97.38 198 ARG A O 1
ATOM 1456 N N . ASN A 1 199 ? 13.227 11.07 -5.531 1 97.69 199 ASN A N 1
ATOM 1457 C CA . ASN A 1 199 ? 13.375 10.125 -4.434 1 97.69 199 ASN A CA 1
ATOM 1458 C C . ASN A 1 199 ? 12.406 10.43 -3.295 1 97.69 199 ASN A C 1
ATOM 1460 O O . ASN A 1 199 ? 11.781 9.523 -2.74 1 97.69 199 ASN A O 1
ATOM 1464 N N . LEU A 1 200 ? 12.242 11.688 -2.912 1 98.44 200 LEU A N 1
ATOM 1465 C CA . LEU A 1 200 ? 11.328 12.094 -1.853 1 98.44 200 LEU A CA 1
ATOM 1466 C C . LEU A 1 200 ? 9.883 11.836 -2.26 1 98.44 200 LEU A C 1
ATOM 1468 O O . LEU A 1 200 ? 9.086 11.32 -1.466 1 98.44 200 LEU A O 1
ATOM 1472 N N . ALA A 1 201 ? 9.555 12.195 -3.523 1 98.62 201 ALA A N 1
ATOM 1473 C CA . ALA A 1 201 ? 8.211 11.961 -4.043 1 98.62 201 ALA A CA 1
ATOM 1474 C C . ALA A 1 201 ? 7.844 10.484 -3.973 1 98.62 201 ALA A C 1
ATOM 1476 O O . ALA A 1 201 ? 6.742 10.133 -3.539 1 98.62 201 ALA A O 1
ATOM 1477 N N . LEU A 1 202 ? 8.758 9.656 -4.387 1 98.69 202 LEU A N 1
ATOM 1478 C CA . LEU A 1 202 ? 8.516 8.219 -4.41 1 98.69 202 LEU A CA 1
ATOM 1479 C C . LEU A 1 202 ? 8.367 7.668 -2.998 1 98.69 202 LEU A C 1
ATOM 1481 O O . LEU A 1 202 ? 7.477 6.859 -2.73 1 98.69 202 LEU A O 1
ATOM 1485 N N . LYS A 1 203 ? 9.227 8.07 -2.08 1 98.62 203 LYS A N 1
ATOM 1486 C CA . LYS A 1 203 ? 9.172 7.582 -0.704 1 98.62 203 LYS A CA 1
ATOM 1487 C C . LYS A 1 203 ? 7.859 7.973 -0.033 1 98.62 203 LYS A C 1
ATOM 1489 O O . LYS A 1 203 ? 7.242 7.152 0.652 1 98.62 203 LYS A O 1
ATOM 1494 N N . LEU A 1 204 ? 7.434 9.195 -0.248 1 98.81 204 LEU A N 1
ATOM 1495 C CA . LEU A 1 204 ? 6.184 9.672 0.34 1 98.81 204 LEU A CA 1
ATOM 1496 C C . LEU A 1 204 ? 4.992 8.914 -0.243 1 98.81 204 LEU A C 1
ATOM 1498 O O . LEU A 1 204 ? 4.094 8.508 0.494 1 98.81 204 LEU A O 1
ATOM 1502 N N . ALA A 1 205 ? 5.02 8.727 -1.561 1 98.88 205 ALA A N 1
ATOM 1503 C CA . ALA A 1 205 ? 3.93 8.008 -2.217 1 98.88 205 ALA A CA 1
ATOM 1504 C C . ALA A 1 205 ? 3.871 6.555 -1.751 1 98.88 205 ALA A C 1
ATOM 1506 O O . ALA A 1 205 ? 2.797 6.043 -1.426 1 98.88 205 ALA A O 1
ATOM 1507 N N . ALA A 1 206 ? 5.035 5.883 -1.727 1 98.88 206 ALA A N 1
ATOM 1508 C CA . ALA A 1 206 ? 5.098 4.477 -1.337 1 98.88 206 ALA A CA 1
ATOM 1509 C C . ALA A 1 206 ? 4.688 4.293 0.121 1 98.88 206 ALA A C 1
ATOM 1511 O O . ALA A 1 206 ? 3.963 3.354 0.455 1 98.88 206 ALA A O 1
ATOM 1512 N N . GLN A 1 207 ? 5.156 5.176 1.011 1 98.88 207 GLN A N 1
ATOM 1513 C CA . GLN A 1 207 ? 4.781 5.129 2.42 1 98.88 207 GLN A CA 1
ATOM 1514 C C . GLN A 1 207 ? 3.279 5.336 2.596 1 98.88 207 GLN A C 1
ATOM 1516 O O . GLN A 1 207 ? 2.65 4.688 3.434 1 98.88 207 GLN A O 1
ATOM 1521 N N . THR A 1 208 ? 2.736 6.266 1.823 1 98.88 208 THR A N 1
ATOM 1522 C CA . THR A 1 208 ? 1.303 6.531 1.848 1 98.88 208 THR A CA 1
ATOM 1523 C C . THR A 1 208 ? 0.517 5.305 1.392 1 98.88 208 THR A C 1
ATOM 1525 O O . THR A 1 208 ? -0.496 4.949 1.998 1 98.88 208 THR A O 1
ATOM 1528 N N . MET A 1 209 ? 0.96 4.676 0.331 1 98.94 209 MET A N 1
ATOM 1529 C CA . MET A 1 209 ? 0.34 3.455 -0.171 1 98.94 209 MET A CA 1
ATOM 1530 C C . MET A 1 209 ? 0.38 2.352 0.881 1 98.94 209 MET A C 1
ATOM 1532 O O . MET A 1 209 ? -0.637 1.714 1.158 1 98.94 209 MET A O 1
ATOM 1536 N N . LEU A 1 210 ? 1.548 2.127 1.462 1 98.88 210 LEU A N 1
ATOM 1537 C CA . LEU A 1 210 ? 1.727 1.126 2.508 1 98.88 210 LEU A CA 1
ATOM 1538 C C . LEU A 1 210 ? 0.772 1.38 3.67 1 98.88 210 LEU A C 1
ATOM 1540 O O . LEU A 1 210 ? 0.08 0.464 4.121 1 98.88 210 LEU A O 1
ATOM 1544 N N . GLY A 1 211 ? 0.751 2.582 4.125 1 98.81 211 GLY A N 1
ATOM 1545 C CA . GLY A 1 211 ? -0.071 2.924 5.273 1 98.81 211 GLY A CA 1
ATOM 1546 C C . GLY A 1 211 ? -1.559 2.805 5 1 98.81 211 GLY A C 1
ATOM 1547 O O . GLY A 1 211 ? -2.322 2.373 5.867 1 98.81 211 GLY A O 1
ATOM 1548 N N . SER A 1 212 ? -2.002 3.244 3.818 1 98.81 212 SER A N 1
ATOM 1549 C CA . SER A 1 212 ? -3.414 3.148 3.459 1 98.81 212 SER A CA 1
ATOM 1550 C C . SER A 1 212 ? -3.879 1.696 3.428 1 98.81 212 SER A C 1
ATOM 1552 O O . SER A 1 212 ? -4.957 1.373 3.928 1 98.81 212 SER A O 1
ATOM 1554 N N . ALA A 1 213 ? -3.047 0.862 2.822 1 98.88 213 ALA A N 1
ATOM 1555 C CA . ALA A 1 213 ? -3.371 -0.562 2.789 1 98.88 213 ALA A CA 1
ATOM 1556 C C . ALA A 1 213 ? -3.461 -1.137 4.199 1 98.88 213 ALA A C 1
ATOM 1558 O O . ALA A 1 213 ? -4.387 -1.89 4.512 1 98.88 213 ALA A O 1
ATOM 1559 N N . LYS A 1 214 ? -2.504 -0.792 5.02 1 98.5 214 LYS A N 1
ATOM 1560 C CA . LYS A 1 214 ? -2.459 -1.282 6.395 1 98.5 214 LYS A CA 1
ATOM 1561 C C . LYS A 1 214 ? -3.691 -0.834 7.18 1 98.5 214 LYS A C 1
ATOM 1563 O O . LYS A 1 214 ? -4.219 -1.587 8 1 98.5 214 LYS A O 1
ATOM 1568 N N . MET A 1 215 ? -4.148 0.375 6.941 1 98.06 215 MET A N 1
ATOM 1569 C CA . MET A 1 215 ? -5.363 0.857 7.594 1 98.06 215 MET A CA 1
ATOM 1570 C C . MET A 1 215 ? -6.547 -0.056 7.289 1 98.06 215 MET A C 1
ATOM 1572 O O . MET A 1 215 ? -7.285 -0.446 8.195 1 98.06 215 MET A O 1
ATOM 1576 N N . VAL A 1 216 ? -6.68 -0.372 6.027 1 98.44 216 VAL A N 1
ATOM 1577 C CA . VAL A 1 216 ? -7.797 -1.215 5.613 1 98.44 216 VAL A CA 1
ATOM 1578 C C . VAL A 1 216 ? -7.672 -2.592 6.262 1 98.44 216 VAL A C 1
ATOM 1580 O O . VAL A 1 216 ? -8.641 -3.119 6.809 1 98.44 216 VAL A O 1
ATOM 1583 N N . LEU A 1 217 ? -6.508 -3.172 6.215 1 98.31 217 LEU A N 1
ATOM 1584 C CA . LEU A 1 217 ? -6.285 -4.531 6.691 1 98.31 217 LEU A CA 1
ATOM 1585 C C . LEU A 1 217 ? -6.441 -4.609 8.203 1 98.31 217 LEU A C 1
ATOM 1587 O O . LEU A 1 217 ? -6.953 -5.598 8.734 1 98.31 217 LEU A O 1
ATOM 1591 N N . GLU A 1 218 ? -6.027 -3.566 8.953 1 96.94 218 GLU A N 1
ATOM 1592 C CA . GLU A 1 218 ? -6.012 -3.629 10.414 1 96.94 218 GLU A CA 1
ATOM 1593 C C . GLU A 1 218 ? -7.34 -3.16 11 1 96.94 218 GLU A C 1
ATOM 1595 O O . GLU A 1 218 ? -7.793 -3.678 12.023 1 96.94 218 GLU A O 1
ATOM 1600 N N . THR A 1 219 ? -7.926 -2.16 10.414 1 94.5 219 THR A N 1
ATOM 1601 C CA . THR A 1 219 ? -9.148 -1.607 11 1 94.5 219 THR A CA 1
ATOM 1602 C C . THR A 1 219 ? -10.375 -2.367 10.508 1 94.5 219 THR A C 1
ATOM 1604 O O . THR A 1 219 ? -11.406 -2.389 11.18 1 94.5 219 THR A O 1
ATOM 1607 N N . GLY A 1 220 ? -10.289 -2.918 9.281 1 94.44 220 GLY A N 1
ATOM 1608 C CA . GLY A 1 220 ? -11.438 -3.582 8.68 1 94.44 220 GLY A CA 1
ATOM 1609 C C . GLY A 1 220 ? -12.484 -2.615 8.156 1 94.44 220 GLY A C 1
ATOM 1610 O O . GLY A 1 220 ? -13.531 -3.035 7.656 1 94.44 220 GLY A O 1
ATOM 1611 N N . GLN A 1 221 ? -12.219 -1.357 8.281 1 94.38 221 GLN A N 1
ATOM 1612 C CA . GLN A 1 221 ? -13.156 -0.352 7.785 1 94.38 221 GLN A CA 1
ATOM 1613 C C . GLN A 1 221 ? -13.195 -0.342 6.262 1 94.38 221 GLN A C 1
ATOM 1615 O O . GLN A 1 221 ? -12.172 -0.533 5.605 1 94.38 221 GLN A O 1
ATOM 1620 N N . HIS A 1 222 ? -14.375 -0.104 5.742 1 96.62 222 HIS A N 1
ATOM 1621 C CA . HIS A 1 222 ? -14.523 -0.028 4.293 1 96.62 222 HIS A CA 1
ATOM 1622 C C . HIS A 1 222 ? -13.758 1.16 3.721 1 96.62 222 HIS A C 1
ATOM 1624 O O . HIS A 1 222 ? -13.805 2.26 4.273 1 96.62 222 HIS A O 1
ATOM 1630 N N . PRO A 1 223 ? -13.102 0.979 2.545 1 97.75 223 PRO A N 1
ATOM 1631 C CA . PRO A 1 223 ? -12.289 2.047 1.964 1 97.75 223 PRO A CA 1
ATOM 1632 C C . PRO A 1 223 ? -13.086 3.316 1.686 1 97.75 223 PRO A C 1
ATOM 1634 O O . PRO A 1 223 ? -12.562 4.426 1.812 1 97.75 223 PRO A O 1
ATOM 1637 N N . ALA A 1 224 ? -14.336 3.193 1.332 1 97.06 224 ALA A N 1
ATOM 1638 C CA . ALA A 1 224 ? -15.164 4.355 1.032 1 97.06 224 ALA A CA 1
ATOM 1639 C C . ALA A 1 224 ? -15.305 5.262 2.252 1 97.06 224 ALA A C 1
ATOM 1641 O O . ALA A 1 224 ? -15.336 6.488 2.121 1 97.06 224 ALA A O 1
ATOM 1642 N N . VAL A 1 225 ? -15.438 4.676 3.41 1 96.62 225 VAL A N 1
ATOM 1643 C CA . VAL A 1 225 ? -15.547 5.43 4.656 1 96.62 225 VAL A CA 1
ATOM 1644 C C . VAL A 1 225 ? -14.234 6.152 4.938 1 96.62 225 VAL A C 1
ATOM 1646 O O . VAL A 1 225 ? -14.227 7.348 5.25 1 96.62 225 VAL A O 1
ATOM 1649 N N . MET A 1 226 ? -13.102 5.488 4.793 1 97 226 MET A N 1
ATOM 1650 C CA . MET A 1 226 ? -11.781 6.062 5.043 1 97 226 MET A CA 1
ATOM 1651 C C . MET A 1 226 ? -11.484 7.184 4.055 1 97 226 MET A C 1
ATOM 1653 O O . MET A 1 226 ? -10.891 8.203 4.426 1 97 226 MET A O 1
ATOM 1657 N N . LYS A 1 227 ? -11.875 6.914 2.791 1 97.62 227 LYS A N 1
ATOM 1658 C CA . LYS A 1 227 ? -11.75 7.957 1.778 1 97.62 227 LYS A CA 1
ATOM 1659 C C . LYS A 1 227 ? -12.484 9.227 2.197 1 97.62 227 LYS A C 1
ATOM 1661 O O . LYS A 1 227 ? -11.945 10.328 2.088 1 97.62 227 LYS A O 1
ATOM 1666 N N . GLY A 1 228 ? -13.703 9.078 2.693 1 96.06 228 GLY A N 1
ATOM 1667 C CA . GLY A 1 228 ? -14.484 10.203 3.172 1 96.06 228 GLY A CA 1
ATOM 1668 C C . GLY A 1 228 ? -13.828 10.938 4.324 1 96.06 228 GLY A C 1
ATOM 1669 O O . GLY A 1 228 ? -13.938 12.164 4.43 1 96.06 228 GLY A O 1
ATOM 1670 N N . GLU A 1 229 ? -13.172 10.242 5.137 1 93.69 229 GLU A N 1
ATOM 1671 C CA . GLU A 1 229 ? -12.531 10.812 6.316 1 93.69 229 GLU A CA 1
ATOM 1672 C C . GLU A 1 229 ? -11.328 11.672 5.938 1 93.69 229 GLU A C 1
ATOM 1674 O O . GLU A 1 229 ? -10.953 12.594 6.668 1 93.69 229 GLU A O 1
ATOM 1679 N N . VAL A 1 230 ? -10.734 11.391 4.797 1 96.06 230 VAL A N 1
ATOM 1680 C CA . VAL A 1 230 ? -9.586 12.156 4.32 1 96.06 230 VAL A CA 1
ATOM 1681 C C . VAL A 1 230 ? -10.07 13.43 3.625 1 96.06 230 VAL A C 1
ATOM 1683 O O . VAL A 1 230 ? -9.336 14.414 3.547 1 96.06 230 VAL A O 1
ATOM 1686 N N . CYS A 1 231 ? -11.273 13.398 3.111 1 95.94 231 CYS A N 1
ATOM 1687 C CA . CYS A 1 231 ? -11.852 14.516 2.367 1 95.94 231 CYS A CA 1
ATOM 1688 C C . CYS A 1 231 ? -12.547 15.5 3.301 1 95.94 231 CYS A C 1
ATOM 1690 O O . CYS A 1 231 ? -13.609 15.195 3.848 1 95.94 231 CYS A O 1
ATOM 1692 N N . SER A 1 232 ? -12.016 16.688 3.484 1 92.25 232 SER A N 1
ATOM 1693 C CA . SER A 1 232 ? -12.648 17.75 4.266 1 92.25 232 SER A CA 1
ATOM 1694 C C . SER A 1 232 ? -13.453 18.688 3.377 1 92.25 232 SER A C 1
ATOM 1696 O O . SER A 1 232 ? -13.195 18.781 2.178 1 92.25 232 SER A O 1
ATOM 1698 N N . PRO A 1 233 ? -14.5 19.359 3.938 1 92.25 233 PRO A N 1
ATOM 1699 C CA . PRO A 1 233 ? -15.266 20.328 3.148 1 92.25 233 PRO A CA 1
ATOM 1700 C C . PRO A 1 233 ? -14.391 21.406 2.527 1 92.25 233 PRO A C 1
ATOM 1702 O O . PRO A 1 233 ? -13.648 22.094 3.238 1 92.25 233 PRO A O 1
ATOM 1705 N N . ALA A 1 234 ? -14.438 21.516 1.218 1 92.19 234 ALA A N 1
ATOM 1706 C CA . ALA A 1 234 ? -13.703 22.516 0.442 1 92.19 234 ALA A CA 1
ATOM 1707 C C . ALA A 1 234 ? -12.195 22.297 0.568 1 92.19 234 ALA A C 1
ATOM 1709 O O . ALA A 1 234 ? -11.422 23.25 0.465 1 92.19 234 ALA A O 1
ATOM 1710 N N . GLY A 1 235 ? -11.805 21.062 0.858 1 94.12 235 GLY A N 1
ATOM 1711 C CA . GLY A 1 235 ? -10.391 20.734 0.943 1 94.12 235 GLY A CA 1
ATOM 1712 C C . GLY A 1 235 ? -9.773 20.406 -0.401 1 94.12 235 GLY A C 1
ATOM 1713 O O . GLY A 1 235 ? -10.453 20.438 -1.429 1 94.12 235 GLY A O 1
ATOM 1714 N N . CYS A 1 236 ? -8.461 20.094 -0.328 1 97.19 236 CYS A N 1
ATOM 1715 C CA . CYS A 1 236 ? -7.758 19.797 -1.572 1 97.19 236 CYS A CA 1
ATOM 1716 C C . CYS A 1 236 ? -8.008 18.359 -2.021 1 97.19 236 CYS A C 1
ATOM 1718 O O . CYS A 1 236 ? -8.039 18.078 -3.221 1 97.19 236 CYS A O 1
ATOM 1720 N N . THR A 1 237 ? -8.242 17.422 -1.114 1 98.12 237 THR A N 1
ATOM 1721 C CA . THR A 1 237 ? -8.438 16.016 -1.426 1 98.12 237 THR A CA 1
ATOM 1722 C C . THR A 1 237 ? -9.703 15.812 -2.258 1 98.12 237 THR A C 1
ATOM 1724 O O . THR A 1 237 ? -9.719 15.023 -3.205 1 98.12 237 THR A O 1
ATOM 1727 N N . ILE A 1 238 ? -10.805 16.516 -1.88 1 98.12 238 ILE A N 1
ATOM 1728 C CA . ILE A 1 238 ? -12.062 16.344 -2.596 1 98.12 238 ILE A CA 1
ATOM 1729 C C . ILE A 1 238 ? -11.922 16.859 -4.023 1 98.12 238 ILE A C 1
ATOM 1731 O O . ILE A 1 238 ? -12.531 16.328 -4.953 1 98.12 238 ILE A O 1
ATOM 1735 N N . ASP A 1 239 ? -11.141 17.891 -4.234 1 98.19 239 ASP A N 1
ATOM 1736 C CA . ASP A 1 239 ? -10.859 18.359 -5.586 1 98.19 239 ASP A CA 1
ATOM 1737 C C . ASP A 1 239 ? -10.125 17.297 -6.395 1 98.19 239 ASP A C 1
ATOM 1739 O O . ASP A 1 239 ? -10.422 17.094 -7.578 1 98.19 239 ASP A O 1
ATOM 1743 N N . ALA A 1 240 ? -9.156 16.672 -5.812 1 98.75 240 ALA A N 1
ATOM 1744 C CA . ALA A 1 240 ? -8.438 15.578 -6.469 1 98.75 240 ALA A CA 1
ATOM 1745 C C . ALA A 1 240 ? -9.383 14.422 -6.801 1 98.75 240 ALA A C 1
ATOM 1747 O O . ALA A 1 240 ? -9.305 13.844 -7.887 1 98.75 240 ALA A O 1
ATOM 1748 N N . MET A 1 241 ? -10.266 14.07 -5.824 1 98.69 241 MET A N 1
ATOM 1749 C CA . MET A 1 241 ? -11.219 12.992 -6.047 1 98.69 241 MET A CA 1
ATOM 1750 C C . MET A 1 241 ? -12.133 13.312 -7.223 1 98.69 241 MET A C 1
ATOM 1752 O O . MET A 1 241 ? -12.461 12.43 -8.023 1 98.69 241 MET A O 1
ATOM 1756 N N . HIS A 1 242 ? -12.578 14.539 -7.258 1 98.56 242 HIS A N 1
A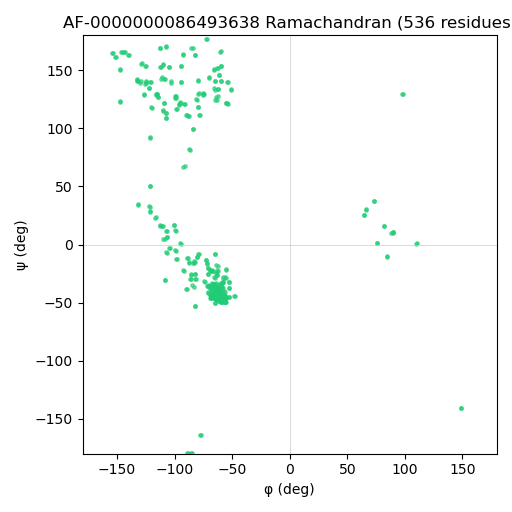TOM 1757 C CA . HIS A 1 242 ? -13.406 14.977 -8.383 1 98.56 242 HIS A CA 1
ATOM 1758 C C . HIS A 1 242 ? -12.695 14.75 -9.711 1 98.56 242 HIS A C 1
ATOM 1760 O O . HIS A 1 242 ? -13.297 14.273 -10.672 1 98.56 242 HIS A O 1
ATOM 1766 N N . MET A 1 243 ? -11.422 15.109 -9.781 1 98.62 243 MET A N 1
ATOM 1767 C CA . MET A 1 243 ? -10.641 14.922 -10.992 1 98.62 243 MET A CA 1
ATOM 1768 C C . MET A 1 243 ? -10.562 13.445 -11.359 1 98.62 243 MET A C 1
ATOM 1770 O O . MET A 1 243 ? -10.703 13.086 -12.531 1 98.62 243 MET A O 1
ATOM 1774 N N . LEU A 1 244 ? -10.312 12.555 -10.398 1 98.69 244 LEU A N 1
ATOM 1775 C CA . LEU A 1 244 ? -10.242 11.117 -10.648 1 98.69 244 LEU A CA 1
ATOM 1776 C C . LEU A 1 244 ? -11.57 10.594 -11.195 1 98.69 244 LEU A C 1
ATOM 1778 O O . LEU A 1 244 ? -11.586 9.758 -12.102 1 98.69 244 LEU A O 1
ATOM 1782 N N . GLU A 1 245 ? -12.664 11.102 -10.602 1 98.12 245 GLU A N 1
ATOM 1783 C CA . GLU A 1 245 ? -13.977 10.711 -11.102 1 98.12 245 GLU A CA 1
ATOM 1784 C C . GLU A 1 245 ? -14.18 11.164 -12.547 1 98.12 245 GLU A C 1
ATOM 1786 O O . GLU A 1 245 ? -14.633 10.391 -13.391 1 98.12 245 GLU A O 1
ATOM 1791 N N . LYS A 1 246 ? -13.852 12.375 -12.781 1 98.25 246 LYS A N 1
ATOM 1792 C CA . LYS A 1 246 ? -14.016 12.961 -14.102 1 98.25 246 LYS A CA 1
ATOM 1793 C C . LYS A 1 246 ? -13.227 12.18 -15.156 1 98.25 246 LYS A C 1
ATOM 1795 O O . LYS A 1 246 ? -13.688 12.023 -16.281 1 98.25 246 LYS A O 1
ATOM 1800 N N . GLU A 1 247 ? -12.102 11.633 -14.797 1 98 247 GLU A N 1
ATOM 1801 C CA . GLU A 1 247 ? -11.188 10.992 -15.742 1 98 247 GLU A CA 1
ATOM 1802 C C . GLU A 1 247 ? -11.438 9.484 -15.805 1 98 247 GLU A C 1
ATOM 1804 O O . GLU A 1 247 ? -10.719 8.766 -16.516 1 98 247 GLU A O 1
ATOM 1809 N N . GLY A 1 248 ? -12.391 8.961 -15.086 1 98.12 248 GLY A N 1
ATOM 1810 C CA . GLY A 1 248 ? -12.758 7.559 -15.156 1 98.12 248 GLY A CA 1
ATOM 1811 C C . GLY A 1 248 ? -11.742 6.641 -14.5 1 98.12 248 GLY A C 1
ATOM 1812 O O . GLY A 1 248 ? -11.445 5.562 -15.016 1 98.12 248 GLY A O 1
ATOM 1813 N N . PHE A 1 249 ? -11.203 7.102 -13.43 1 98.62 249 PHE A N 1
ATOM 1814 C CA . PHE A 1 249 ? -10.125 6.402 -12.734 1 98.62 249 PHE A CA 1
ATOM 1815 C C . PHE A 1 249 ? -10.57 5.008 -12.312 1 98.62 249 PHE A C 1
ATOM 1817 O O . PHE A 1 249 ? -9.883 4.023 -12.594 1 98.62 249 PHE A O 1
ATOM 1824 N N . ARG A 1 250 ? -11.734 4.871 -11.695 1 98.19 250 ARG A N 1
ATOM 1825 C CA . ARG A 1 250 ? -12.242 3.58 -11.25 1 98.19 250 ARG A CA 1
ATOM 1826 C C . ARG A 1 250 ? -12.492 2.648 -12.43 1 98.19 250 ARG A C 1
ATOM 1828 O O . ARG A 1 250 ? -12.141 1.467 -12.375 1 98.19 250 ARG A O 1
ATOM 1835 N N . ALA A 1 251 ? -13.031 3.197 -13.461 1 98.5 251 ALA A N 1
ATOM 1836 C CA . ALA A 1 251 ? -13.32 2.402 -14.648 1 98.5 251 ALA A CA 1
ATOM 1837 C C . ALA A 1 251 ? -12.039 1.852 -15.273 1 98.5 251 ALA A C 1
ATOM 1839 O O . ALA A 1 251 ? -12.016 0.715 -15.75 1 98.5 251 ALA A O 1
ATOM 1840 N N . ALA A 1 252 ? -11.016 2.682 -15.32 1 98.75 252 ALA A N 1
ATOM 1841 C CA . ALA A 1 252 ? -9.734 2.248 -15.875 1 98.75 252 ALA A CA 1
ATOM 1842 C C . ALA A 1 252 ? -9.211 1.011 -15.148 1 98.75 252 ALA A C 1
ATOM 1844 O O . ALA A 1 252 ? -8.773 0.048 -15.789 1 98.75 252 ALA A O 1
ATOM 1845 N N . LEU A 1 253 ? -9.289 1.011 -13.844 1 98.81 253 LEU A N 1
ATOM 1846 C CA . LEU A 1 253 ? -8.812 -0.109 -13.039 1 98.81 253 LEU A CA 1
ATOM 1847 C C . LEU A 1 253 ? -9.68 -1.343 -13.25 1 98.81 253 LEU A C 1
ATOM 1849 O O . LEU A 1 253 ? -9.164 -2.451 -13.406 1 98.81 253 LEU A O 1
ATOM 1853 N N . MET A 1 254 ? -10.969 -1.17 -13.227 1 98.81 254 MET A N 1
ATOM 1854 C CA . MET A 1 254 ? -11.883 -2.295 -13.406 1 98.81 254 MET A CA 1
ATOM 1855 C C . MET A 1 254 ? -11.711 -2.918 -14.789 1 98.81 254 MET A C 1
ATOM 1857 O O . MET A 1 254 ? -11.742 -4.141 -14.93 1 98.81 254 MET A O 1
ATOM 1861 N N . ASN A 1 255 ? -11.516 -2.057 -15.805 1 98.81 255 ASN A N 1
ATOM 1862 C CA . ASN A 1 255 ? -11.273 -2.557 -17.156 1 98.81 255 ASN A CA 1
ATOM 1863 C C . ASN A 1 255 ? -9.953 -3.312 -17.25 1 98.81 255 ASN A C 1
ATOM 1865 O O . ASN A 1 255 ? -9.844 -4.289 -17.984 1 98.81 255 ASN A O 1
ATOM 1869 N N . ALA A 1 256 ? -8.945 -2.797 -16.578 1 98.81 256 ALA A N 1
ATOM 1870 C CA . ALA A 1 256 ? -7.66 -3.488 -16.531 1 98.81 256 ALA A CA 1
ATOM 1871 C C . ALA A 1 256 ? -7.801 -4.879 -15.93 1 98.81 256 ALA A C 1
ATOM 1873 O O . ALA A 1 256 ? -7.266 -5.855 -16.453 1 98.81 256 ALA A O 1
ATOM 1874 N N . VAL A 1 257 ? -8.516 -4.992 -14.828 1 98.88 257 VAL A N 1
ATOM 1875 C CA . VAL A 1 257 ? -8.75 -6.281 -14.18 1 98.88 257 VAL A CA 1
ATOM 1876 C C . VAL A 1 257 ? -9.5 -7.207 -15.133 1 98.88 257 VAL A C 1
ATOM 1878 O O . VAL A 1 257 ? -9.18 -8.398 -15.234 1 98.88 257 VAL A O 1
ATOM 1881 N N . GLU A 1 258 ? -10.477 -6.664 -15.836 1 98.62 258 GLU A N 1
ATOM 1882 C CA . GLU A 1 258 ? -11.234 -7.453 -16.797 1 98.62 258 GLU A CA 1
ATOM 1883 C C . GLU A 1 258 ? -10.328 -7.996 -17.906 1 98.62 258 GLU A C 1
ATOM 1885 O O . GLU A 1 258 ? -10.43 -9.164 -18.281 1 98.62 258 GLU A O 1
ATOM 1890 N N . ALA A 1 259 ? -9.469 -7.16 -18.422 1 98.62 259 ALA A N 1
ATOM 1891 C CA . ALA A 1 259 ? -8.547 -7.582 -19.469 1 98.62 259 ALA A CA 1
ATOM 1892 C C . ALA A 1 259 ? -7.648 -8.719 -19 1 98.62 259 ALA A C 1
ATOM 1894 O O . ALA A 1 259 ? -7.438 -9.695 -19.719 1 98.62 259 ALA A O 1
ATOM 1895 N N . ALA A 1 260 ? -7.09 -8.57 -17.812 1 98.62 260 ALA A N 1
ATOM 1896 C CA . ALA A 1 260 ? -6.238 -9.617 -17.25 1 98.62 260 ALA A CA 1
ATOM 1897 C C . ALA A 1 260 ? -7.027 -10.906 -17.031 1 98.62 260 ALA A C 1
ATOM 1899 O O . ALA A 1 260 ? -6.547 -11.992 -17.344 1 98.62 260 ALA A O 1
ATOM 1900 N N . TYR A 1 261 ? -8.227 -10.758 -16.453 1 98.44 261 TYR A N 1
ATOM 1901 C CA . TYR A 1 261 ? -9.102 -11.898 -16.188 1 98.44 261 TYR A CA 1
ATOM 1902 C C . TYR A 1 261 ? -9.375 -12.695 -17.453 1 98.44 261 TYR A C 1
ATOM 1904 O O . TYR A 1 261 ? -9.227 -13.914 -17.469 1 98.44 261 TYR A O 1
ATOM 1912 N N . LEU A 1 262 ? -9.758 -12 -18.5 1 98 262 LEU A N 1
ATOM 1913 C CA . LEU A 1 262 ? -10.086 -12.648 -19.766 1 98 262 LEU A CA 1
ATOM 1914 C C . LEU A 1 262 ? -8.867 -13.352 -20.344 1 98 262 LEU A C 1
ATOM 1916 O O . LEU A 1 262 ? -8.977 -14.461 -20.859 1 98 262 LEU A O 1
ATOM 1920 N N . ARG A 1 263 ? -7.734 -12.734 -20.25 1 97 263 ARG A N 1
ATOM 1921 C CA . ARG A 1 263 ? -6.512 -13.344 -20.766 1 97 263 ARG A CA 1
ATOM 1922 C C . ARG A 1 263 ? -6.16 -14.602 -19.984 1 97 263 ARG A C 1
ATOM 1924 O O . ARG A 1 263 ? -5.684 -15.578 -20.562 1 97 263 ARG A O 1
ATOM 1931 N N . THR A 1 264 ? -6.293 -14.578 -18.688 1 96.19 264 THR A N 1
ATOM 1932 C CA . THR A 1 264 ? -6.027 -15.75 -17.859 1 96.19 264 THR A CA 1
ATOM 1933 C C . THR A 1 264 ? -6.926 -16.906 -18.266 1 96.19 264 THR A C 1
ATOM 1935 O O . THR A 1 264 ? -6.473 -18.062 -18.344 1 96.19 264 THR A O 1
ATOM 1938 N N . ARG A 1 265 ? -8.172 -16.641 -18.516 1 95.5 265 ARG A N 1
ATOM 1939 C CA . ARG A 1 265 ? -9.117 -17.656 -18.953 1 95.5 265 ARG A CA 1
ATOM 1940 C C . ARG A 1 265 ? -8.727 -18.234 -20.297 1 95.5 265 ARG A C 1
ATOM 1942 O O . ARG A 1 265 ? -8.797 -19.453 -20.516 1 95.5 265 ARG A O 1
ATOM 1949 N N . GLU A 1 266 ? -8.367 -17.375 -21.156 1 94.44 266 GLU A N 1
ATOM 1950 C CA . GLU A 1 266 ? -7.941 -17.797 -22.484 1 94.44 266 GLU A CA 1
ATOM 1951 C C . GLU A 1 266 ? -6.746 -18.75 -22.406 1 94.44 266 GLU A C 1
ATOM 1953 O O . GLU A 1 266 ? -6.684 -19.734 -23.125 1 94.44 266 GLU A O 1
ATOM 1958 N N . ALA A 1 267 ? -5.793 -18.422 -21.578 1 89.94 267 ALA A N 1
ATOM 1959 C CA . ALA A 1 267 ? -4.598 -19.234 -21.406 1 89.94 267 ALA A CA 1
ATOM 1960 C C . ALA A 1 267 ? -4.965 -20.641 -20.938 1 89.94 267 ALA A C 1
ATOM 1962 O O . ALA A 1 267 ? -4.316 -21.625 -21.312 1 89.94 267 ALA A O 1
ATOM 1963 N N . GLY A 1 268 ? -5.957 -20.797 -20.078 1 86.88 268 GLY A N 1
ATOM 1964 C CA . GLY A 1 268 ? -6.41 -22.094 -19.594 1 86.88 268 GLY A CA 1
ATOM 1965 C C . GLY A 1 268 ? -7.066 -22.938 -20.656 1 86.88 268 GLY A C 1
ATOM 1966 O O . GLY A 1 268 ? -7.105 -24.172 -20.547 1 86.88 268 GLY A O 1
ATOM 1967 N N . GLU A 1 269 ? -7.543 -22.266 -21.688 1 84.81 269 GLU A N 1
ATOM 1968 C CA . GLU A 1 269 ? -8.242 -22.984 -22.75 1 84.81 269 GLU A CA 1
ATOM 1969 C C . GLU A 1 269 ? -7.277 -23.375 -23.859 1 84.81 269 GLU A C 1
ATOM 1971 O O . GLU A 1 269 ? -7.598 -24.234 -24.688 1 84.81 269 GLU A O 1
ATOM 1976 N N . GLU A 1 270 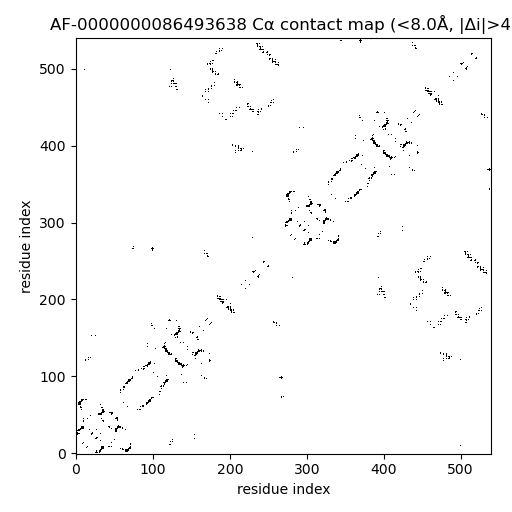? -6.207 -22.719 -23.969 1 79.88 270 GLU A N 1
ATOM 1977 C CA . GLU A 1 270 ? -5.199 -23.031 -24.969 1 79.88 270 GLU A CA 1
ATOM 1978 C C . GLU A 1 270 ? -4.465 -24.328 -24.641 1 79.88 270 GLU A C 1
ATOM 1980 O O . GLU A 1 270 ? -4.223 -25.156 -25.516 1 79.88 270 GLU A O 1
ATOM 1985 N N . MET B 1 1 ? 9.328 13.414 32.688 1 56.44 1 MET B N 1
ATOM 1986 C CA . MET B 1 1 ? 7.883 13.617 32.688 1 56.44 1 MET B CA 1
ATOM 1987 C C . MET B 1 1 ? 7.305 13.305 31.312 1 56.44 1 MET B C 1
ATOM 1989 O O . MET B 1 1 ? 8.008 13.391 30.297 1 56.44 1 MET B O 1
ATOM 1993 N N . ALA B 1 2 ? 6.074 12.898 31.25 1 80 2 ALA B N 1
ATOM 1994 C CA . ALA B 1 2 ? 5.418 12.492 30.016 1 80 2 ALA B CA 1
ATOM 1995 C C . ALA B 1 2 ? 5.047 13.711 29.156 1 80 2 ALA B C 1
ATOM 1997 O O . ALA B 1 2 ? 4.59 14.727 29.688 1 80 2 ALA B O 1
ATOM 1998 N N . LEU B 1 3 ? 5.355 13.812 27.922 1 89.25 3 LEU B N 1
ATOM 1999 C CA . LEU B 1 3 ? 5.082 14.891 26.984 1 89.25 3 LEU B CA 1
ATOM 2000 C C . LEU B 1 3 ? 3.594 15.227 26.953 1 89.25 3 LEU B C 1
ATOM 2002 O O . LEU B 1 3 ? 2.752 14.336 26.844 1 89.25 3 LEU B O 1
ATOM 2006 N N . LYS B 1 4 ? 3.232 16.516 27.281 1 95.75 4 LYS B N 1
ATOM 2007 C CA . LYS B 1 4 ? 1.854 16.984 27.172 1 95.75 4 LYS B CA 1
ATOM 2008 C C . LYS B 1 4 ? 1.579 17.594 25.797 1 95.75 4 LYS B C 1
ATOM 2010 O O . LYS B 1 4 ? 2.221 18.562 25.391 1 95.75 4 LYS B O 1
ATOM 2015 N N . VAL B 1 5 ? 0.606 16.969 25.141 1 97.31 5 VAL B N 1
ATOM 2016 C CA . VAL B 1 5 ? 0.305 17.406 23.781 1 97.31 5 VAL B CA 1
ATOM 2017 C C . VAL B 1 5 ? -1.092 18.016 23.734 1 97.31 5 VAL B C 1
ATOM 2019 O O . VAL B 1 5 ? -2.051 17.438 24.25 1 97.31 5 VAL B O 1
ATOM 2022 N N . GLY B 1 6 ? -1.161 19.188 23.219 1 98.38 6 GLY B N 1
ATOM 2023 C CA . GLY B 1 6 ? -2.441 19.844 23 1 98.38 6 GLY B CA 1
ATOM 2024 C C . GLY B 1 6 ? -2.826 19.938 21.531 1 98.38 6 GLY B C 1
ATOM 2025 O O . GLY B 1 6 ? -1.972 20.156 20.672 1 98.38 6 GLY B O 1
ATOM 2026 N N . PHE B 1 7 ? -4.133 19.766 21.266 1 98.75 7 PHE B N 1
ATOM 2027 C CA . PHE B 1 7 ? -4.66 19.906 19.906 1 98.75 7 PHE B CA 1
ATOM 2028 C C . PHE B 1 7 ? -5.711 21 19.844 1 98.75 7 PHE B C 1
ATOM 2030 O O . PHE B 1 7 ? -6.699 20.969 20.578 1 98.75 7 PHE B O 1
ATOM 2037 N N . ILE B 1 8 ? -5.406 21.984 19.062 1 98.5 8 ILE B N 1
ATOM 2038 C CA . ILE B 1 8 ? -6.438 22.953 18.719 1 98.5 8 ILE B CA 1
ATOM 2039 C C . ILE B 1 8 ? -7.164 22.5 17.453 1 98.5 8 ILE B C 1
ATOM 2041 O O . ILE B 1 8 ? -6.633 22.625 16.344 1 98.5 8 ILE B O 1
ATOM 2045 N N . GLY B 1 9 ? -8.383 22.125 17.562 1 97.31 9 GLY B N 1
ATOM 2046 C CA . GLY B 1 9 ? -9.086 21.344 16.547 1 97.31 9 GLY B CA 1
ATOM 2047 C C . GLY B 1 9 ? -9.117 19.859 16.875 1 97.31 9 GLY B C 1
ATOM 2048 O O . GLY B 1 9 ? -8.094 19.266 17.203 1 97.31 9 GLY B O 1
ATOM 2049 N N . ALA B 1 10 ? -10.297 19.281 16.812 1 96.88 10 ALA B N 1
ATOM 2050 C CA . ALA B 1 10 ? -10.477 17.875 17.188 1 96.88 10 ALA B CA 1
ATOM 2051 C C . ALA B 1 10 ? -11.055 17.078 16.031 1 96.88 10 ALA B C 1
ATOM 2053 O O . ALA B 1 10 ? -11.828 16.141 16.234 1 96.88 10 ALA B O 1
ATOM 2054 N N . GLY B 1 11 ? -10.68 17.484 14.836 1 93.75 11 GLY B N 1
ATOM 2055 C CA . GLY B 1 11 ? -11.18 16.781 13.664 1 93.75 11 GLY B CA 1
ATOM 2056 C C . GLY B 1 11 ? -10.461 15.469 13.406 1 93.75 11 GLY B C 1
ATOM 2057 O O . GLY B 1 11 ? -9.789 14.938 14.297 1 93.75 11 GLY B O 1
ATOM 2058 N N . LYS B 1 12 ? -10.617 14.969 12.25 1 92.75 12 LYS B N 1
ATOM 2059 C CA . LYS B 1 12 ? -10.172 13.625 11.898 1 92.75 12 LYS B CA 1
ATOM 2060 C C . LYS B 1 12 ? -8.656 13.492 12.047 1 92.75 12 LYS B C 1
ATOM 2062 O O . LYS B 1 12 ? -8.156 12.477 12.531 1 92.75 12 LYS B O 1
ATOM 2067 N N . ILE B 1 13 ? -7.906 14.438 11.492 1 95.25 13 ILE B N 1
ATOM 2068 C CA . ILE B 1 13 ? -6.453 14.352 11.562 1 95.25 13 ILE B CA 1
ATOM 2069 C C . ILE B 1 13 ? -6.008 14.398 13.023 1 95.25 13 ILE B C 1
ATOM 2071 O O . ILE B 1 13 ? -5.098 13.672 13.43 1 95.25 13 ILE B O 1
ATOM 2075 N N . ALA B 1 14 ? -6.598 15.281 13.812 1 96.69 14 ALA B N 1
ATOM 2076 C CA . ALA B 1 14 ? -6.281 15.344 15.242 1 96.69 14 ALA B CA 1
ATOM 2077 C C . ALA B 1 14 ? -6.551 14.008 15.914 1 96.69 14 ALA B C 1
ATOM 2079 O O . ALA B 1 14 ? -5.715 13.508 16.672 1 96.69 14 ALA B O 1
ATOM 2080 N N . GLN B 1 15 ? -7.695 13.469 15.602 1 96.56 15 GLN B N 1
ATOM 2081 C CA . GLN B 1 15 ? -8.055 12.18 16.188 1 96.56 15 GLN B CA 1
ATOM 2082 C C . GLN B 1 15 ? -7.066 11.094 15.773 1 96.56 15 GLN B C 1
ATOM 2084 O O . GLN B 1 15 ? -6.664 10.273 16.594 1 96.56 15 GLN B O 1
ATOM 2089 N N . SER B 1 16 ? -6.676 11.062 14.555 1 96.06 16 SER B N 1
ATOM 2090 C CA . SER B 1 16 ? -5.715 10.078 14.062 1 96.06 16 SER B CA 1
ATOM 2091 C C . SER B 1 16 ? -4.371 10.211 14.766 1 96.06 16 SER B C 1
ATOM 2093 O O . SER B 1 16 ? -3.76 9.211 15.141 1 96.06 16 SER B O 1
ATOM 2095 N N . LEU B 1 17 ? -3.959 11.43 14.906 1 97.31 17 LEU B N 1
ATOM 2096 C CA . LEU B 1 17 ? -2.682 11.672 15.57 1 97.31 17 LEU B CA 1
ATOM 2097 C C . LEU B 1 17 ? -2.75 11.289 17.047 1 97.31 17 LEU B C 1
ATOM 2099 O O . LEU B 1 17 ? -1.822 10.664 17.578 1 97.31 17 LEU B O 1
ATOM 2103 N N . ILE B 1 18 ? -3.84 11.648 17.688 1 97.31 18 ILE B N 1
ATOM 2104 C CA . ILE B 1 18 ? -4.031 11.297 19.094 1 97.31 18 ILE B CA 1
ATOM 2105 C C . ILE B 1 18 ? -3.951 9.781 19.266 1 97.31 18 ILE B C 1
ATOM 2107 O O . ILE B 1 18 ? -3.184 9.281 20.094 1 97.31 18 ILE B O 1
ATOM 2111 N N . LYS B 1 19 ? -4.684 9.086 18.438 1 96.5 19 LYS B N 1
ATOM 2112 C CA . LYS B 1 19 ? -4.672 7.625 18.5 1 96.5 19 LYS B CA 1
ATOM 2113 C C . LYS B 1 19 ? -3.285 7.074 18.172 1 96.5 19 LYS B C 1
ATOM 2115 O O . LYS B 1 19 ? -2.801 6.16 18.844 1 96.5 19 LYS B O 1
ATOM 2120 N N . GLY B 1 20 ? -2.697 7.637 17.188 1 95.5 20 GLY B N 1
ATOM 2121 C CA . GLY B 1 20 ? -1.355 7.215 16.812 1 95.5 20 GLY B CA 1
ATOM 2122 C C . GLY B 1 20 ? -0.349 7.387 17.938 1 95.5 20 GLY B C 1
ATOM 2123 O O . GLY B 1 20 ? 0.39 6.457 18.266 1 95.5 20 GLY B O 1
ATOM 2124 N N . PHE B 1 21 ? -0.34 8.547 18.516 1 95.5 21 PHE B N 1
ATOM 2125 C CA . PHE B 1 21 ? 0.617 8.867 19.578 1 95.5 21 PHE B CA 1
ATOM 2126 C C . PHE B 1 21 ? 0.372 8 20.812 1 95.5 21 PHE B C 1
ATOM 2128 O O . PHE B 1 21 ? 1.319 7.543 21.453 1 95.5 21 PHE B O 1
ATOM 2135 N N . THR B 1 22 ? -0.881 7.789 21.125 1 95.62 22 THR B N 1
ATOM 2136 C CA . THR B 1 22 ? -1.203 6.988 22.297 1 95.62 22 THR B CA 1
ATOM 2137 C C . THR B 1 22 ? -0.881 5.52 22.062 1 95.62 22 THR B C 1
ATOM 2139 O O . THR B 1 22 ? -0.333 4.848 22.938 1 95.62 22 THR B O 1
ATOM 2142 N N . ASN B 1 23 ? -1.184 5.035 20.922 1 93.19 23 ASN B N 1
ATOM 2143 C CA . ASN B 1 23 ? -0.894 3.646 20.578 1 93.19 23 ASN B CA 1
ATOM 2144 C C . ASN B 1 23 ? 0.608 3.379 20.547 1 93.19 23 ASN B C 1
ATOM 2146 O O . ASN B 1 23 ? 1.054 2.279 20.875 1 93.19 23 ASN B O 1
ATOM 2150 N N . ALA B 1 24 ? 1.306 4.367 20.156 1 91.81 24 ALA B N 1
ATOM 2151 C CA . ALA B 1 24 ? 2.756 4.227 20.062 1 91.81 24 ALA B CA 1
ATOM 2152 C C . ALA B 1 24 ? 3.414 4.387 21.422 1 91.81 24 ALA B C 1
ATOM 2154 O O . ALA B 1 24 ? 4.621 4.18 21.578 1 91.81 24 ALA B O 1
ATOM 2155 N N . GLY B 1 25 ? 2.672 4.84 22.453 1 91.31 25 GLY B N 1
ATOM 2156 C CA . GLY B 1 25 ? 3.182 4.98 23.812 1 91.31 25 GLY B CA 1
ATOM 2157 C C . GLY B 1 25 ? 3.957 6.266 24.031 1 91.31 25 GLY B C 1
ATOM 2158 O O . GLY B 1 25 ? 4.727 6.379 24.984 1 91.31 25 GLY B O 1
ATOM 2159 N N . LEU B 1 26 ? 3.816 7.195 23.156 1 89.62 26 LEU B N 1
ATOM 2160 C CA . LEU B 1 26 ? 4.551 8.453 23.266 1 89.62 26 LEU B CA 1
ATOM 2161 C C . LEU B 1 26 ? 3.98 9.328 24.375 1 89.62 26 LEU B C 1
ATOM 2163 O O . LEU B 1 26 ? 4.695 10.156 24.938 1 89.62 26 LEU B O 1
ATOM 2167 N N . THR B 1 27 ? 2.686 9.219 24.578 1 91.81 27 THR B N 1
ATOM 2168 C CA . THR B 1 27 ? 1.95 9.922 25.625 1 91.81 27 THR B CA 1
ATOM 2169 C C . THR B 1 27 ? 0.694 9.148 26.016 1 91.81 27 THR B C 1
ATOM 2171 O O . THR B 1 27 ? 0.365 8.133 25.406 1 91.81 27 THR B O 1
ATOM 2174 N N . ALA B 1 28 ? 0.167 9.516 27.109 1 95.5 28 ALA B N 1
ATOM 2175 C CA . ALA B 1 28 ? -1.073 8.891 27.562 1 95.5 28 ALA B CA 1
ATOM 2176 C C . ALA B 1 28 ? -2.264 9.82 27.359 1 95.5 28 ALA B C 1
ATOM 2178 O O . ALA B 1 28 ? -2.105 11.047 27.328 1 95.5 28 ALA B O 1
ATOM 2179 N N . PRO B 1 29 ? -3.396 9.25 27.203 1 97.19 29 PRO B N 1
ATOM 2180 C CA . PRO B 1 29 ? -4.582 10.07 26.938 1 97.19 29 PRO B CA 1
ATOM 2181 C C . PRO B 1 29 ? -4.777 11.18 27.969 1 97.19 29 PRO B C 1
ATOM 2183 O O . PRO B 1 29 ? -5.203 12.281 27.625 1 97.19 29 PRO B O 1
ATOM 2186 N N . GLN B 1 30 ? -4.387 10.953 29.188 1 96.62 30 GLN B N 1
ATOM 2187 C CA . GLN B 1 30 ? -4.602 11.922 30.25 1 96.62 30 GLN B CA 1
ATOM 2188 C C . GLN B 1 30 ? -3.688 13.133 30.078 1 96.62 30 GLN B C 1
ATOM 2190 O O . GLN B 1 30 ? -3.9 14.172 30.719 1 96.62 30 GLN B O 1
ATOM 2195 N N . HIS B 1 31 ? -2.658 12.945 29.25 1 97.44 31 HIS B N 1
ATOM 2196 C CA . HIS B 1 31 ? -1.724 14.039 29 1 97.44 31 HIS B CA 1
ATOM 2197 C C . HIS B 1 31 ? -2.047 14.758 27.703 1 97.44 31 HIS B C 1
ATOM 2199 O O . HIS B 1 31 ? -1.236 15.547 27.203 1 97.44 31 HIS B O 1
ATOM 2205 N N . ILE B 1 32 ? -3.189 14.5 27.109 1 98.19 32 ILE B N 1
ATOM 2206 C CA . ILE B 1 32 ? -3.619 15.133 25.875 1 98.19 32 ILE B CA 1
ATOM 2207 C C . ILE B 1 32 ? -4.867 15.977 26.125 1 98.19 32 ILE B C 1
ATOM 2209 O O . ILE B 1 32 ? -5.789 15.531 26.812 1 98.19 32 ILE B O 1
ATOM 2213 N N . ILE B 1 33 ? -4.855 17.203 25.688 1 98.62 33 ILE B N 1
ATOM 2214 C CA . ILE B 1 33 ? -6.008 18.094 25.703 1 98.62 33 ILE B CA 1
ATOM 2215 C C . ILE B 1 33 ? -6.312 18.578 24.297 1 98.62 33 ILE B C 1
ATOM 2217 O O . ILE B 1 33 ? -5.398 18.875 23.531 1 98.62 33 ILE B O 1
ATOM 2221 N N . ALA B 1 34 ? -7.566 18.547 23.922 1 98.69 34 ALA B N 1
ATOM 2222 C CA . ALA B 1 34 ? -7.973 18.984 22.578 1 98.69 34 ALA B CA 1
ATOM 2223 C C . ALA B 1 34 ? -9.18 19.922 22.656 1 98.69 34 ALA B C 1
ATOM 2225 O O . ALA B 1 34 ? -10.078 19.703 23.484 1 98.69 34 ALA B O 1
ATOM 2226 N N . SER B 1 35 ? -9.18 20.906 21.828 1 98.5 35 SER B N 1
ATOM 2227 C CA . SER B 1 35 ? -10.297 21.828 21.797 1 98.5 35 SER B CA 1
ATOM 2228 C C . SER B 1 35 ? -11.086 21.703 20.5 1 98.5 35 SER B C 1
ATOM 2230 O O . SER B 1 35 ? -10.547 21.281 19.469 1 98.5 35 SER B O 1
ATOM 2232 N N . ALA B 1 36 ? -12.367 22.031 20.516 1 96.81 36 ALA B N 1
ATOM 2233 C CA . ALA B 1 36 ? -13.273 22.172 19.375 1 96.81 36 ALA B CA 1
ATOM 2234 C C . ALA B 1 36 ? -14.375 23.188 19.672 1 96.81 36 ALA B C 1
ATOM 2236 O O . ALA B 1 36 ? -14.555 23.594 20.828 1 96.81 36 ALA B O 1
ATOM 2237 N N . SER B 1 37 ? -14.961 23.625 18.594 1 93.69 37 SER B N 1
ATOM 2238 C CA . SER B 1 37 ? -16.094 24.531 18.781 1 93.69 37 SER B CA 1
ATOM 2239 C C . SER B 1 37 ? -17.203 23.859 19.594 1 93.69 37 SER B C 1
ATOM 2241 O O . SER B 1 37 ? -17.391 22.641 19.516 1 93.69 37 SER B O 1
ATOM 2243 N N . LYS B 1 38 ? -17.984 24.656 20.266 1 92 38 LYS B N 1
ATOM 2244 C CA . LYS B 1 38 ? -19.094 24.141 21.062 1 92 38 LYS B CA 1
ATOM 2245 C C . LYS B 1 38 ? -20.125 23.438 20.172 1 92 38 LYS B C 1
ATOM 2247 O O . LYS B 1 38 ? -20.844 22.547 20.625 1 92 38 LYS B O 1
ATOM 2252 N N . ASN B 1 39 ? -20.078 23.797 18.938 1 92.56 39 ASN B N 1
ATOM 2253 C CA . ASN B 1 39 ? -21.031 23.219 17.984 1 92.56 39 ASN B CA 1
ATOM 2254 C C . ASN B 1 39 ? -20.547 21.875 17.469 1 92.56 39 ASN B C 1
ATOM 2256 O O . ASN B 1 39 ? -21.328 21.109 16.891 1 92.56 39 ASN B O 1
ATOM 2260 N N . ASP B 1 40 ? -19.312 21.562 17.641 1 92.75 40 ASP B N 1
ATOM 2261 C CA . ASP B 1 40 ? -18.75 20.297 17.203 1 92.75 40 ASP B CA 1
ATOM 2262 C C . ASP B 1 40 ? -18.828 19.234 18.297 1 92.75 40 ASP B C 1
ATOM 2264 O O . ASP B 1 40 ? -17.812 18.672 18.703 1 92.75 40 ASP B O 1
ATOM 2268 N N . VAL B 1 41 ? -19.984 18.844 18.609 1 93.56 41 VAL B N 1
ATOM 2269 C CA . VAL B 1 41 ? -20.266 17.984 19.75 1 93.56 41 VAL B CA 1
ATOM 2270 C C . VAL B 1 41 ? -19.688 16.594 19.484 1 93.56 41 VAL B C 1
ATOM 2272 O O . VAL B 1 41 ? -19.125 15.969 20.391 1 93.56 41 VAL B O 1
ATOM 2275 N N . SER B 1 42 ? -19.828 16.156 18.312 1 94.44 42 SER B N 1
ATOM 2276 C CA . SER B 1 42 ? -19.344 14.828 17.969 1 94.44 42 SER B CA 1
ATOM 2277 C C . SER B 1 42 ? -17.828 14.727 18.156 1 94.44 42 SER B C 1
ATOM 2279 O O . SER B 1 42 ? -17.328 13.727 18.672 1 94.44 42 SER B O 1
ATOM 2281 N N . ASP B 1 43 ? -17.062 15.711 17.734 1 95.44 43 ASP B N 1
ATOM 2282 C CA . ASP B 1 43 ? -15.617 15.719 17.875 1 95.44 43 ASP B CA 1
ATOM 2283 C C . ASP B 1 43 ? -15.211 15.711 19.359 1 95.44 43 ASP B C 1
ATOM 2285 O O . ASP B 1 43 ? -14.289 14.992 19.75 1 95.44 43 ASP B O 1
ATOM 2289 N N . LEU B 1 44 ? -15.914 16.531 20.125 1 96.44 44 LEU B N 1
ATOM 2290 C CA . LEU B 1 44 ? -15.617 16.594 21.562 1 96.44 44 LEU B CA 1
ATOM 2291 C C . LEU B 1 44 ? -15.883 15.258 22.234 1 96.44 44 LEU B C 1
ATOM 2293 O O . LEU B 1 44 ? -15.102 14.82 23.078 1 96.44 44 LEU B O 1
ATOM 2297 N N . GLU B 1 45 ? -16.938 14.609 21.812 1 97.12 45 GLU B N 1
ATOM 2298 C CA . GLU B 1 45 ? -17.281 13.297 22.359 1 97.12 45 GLU B CA 1
ATOM 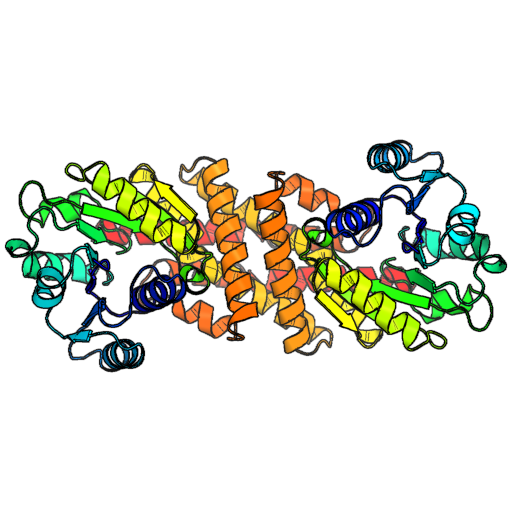2299 C C . GLU B 1 45 ? -16.219 12.258 22.031 1 97.12 45 GLU B C 1
ATOM 2301 O O . GLU B 1 45 ? -15.875 11.422 22.875 1 97.12 45 GLU B O 1
ATOM 2306 N N . VAL B 1 46 ? -15.75 12.32 20.844 1 96.81 46 VAL B N 1
ATOM 2307 C CA . VAL B 1 46 ? -14.711 11.383 20.422 1 96.81 46 VAL B CA 1
ATOM 2308 C C . VAL B 1 46 ? -13.461 11.57 21.281 1 96.81 46 VAL B C 1
ATOM 2310 O O . VAL B 1 46 ? -12.852 10.602 21.734 1 96.81 46 VAL B O 1
ATOM 2313 N N . ILE B 1 47 ? -13.055 12.797 21.516 1 97.69 47 ILE B N 1
ATOM 2314 C CA . ILE B 1 47 ? -11.875 13.109 22.312 1 97.69 47 ILE B CA 1
ATOM 2315 C C . ILE B 1 47 ? -12.047 12.562 23.734 1 97.69 47 ILE B C 1
ATOM 2317 O O . ILE B 1 47 ? -11.125 11.969 24.297 1 97.69 47 ILE B O 1
ATOM 2321 N N . GLN B 1 48 ? -13.227 12.75 24.25 1 97.69 48 GLN B N 1
ATOM 2322 C CA . GLN B 1 48 ? -13.523 12.258 25.594 1 97.69 48 GLN B CA 1
ATOM 2323 C C . GLN B 1 48 ? -13.477 10.734 25.641 1 97.69 48 GLN B C 1
ATOM 2325 O O . GLN B 1 48 ? -12.945 10.148 26.578 1 97.69 48 GLN B O 1
ATOM 2330 N N . LYS B 1 49 ? -14.031 10.148 24.641 1 97.44 49 LYS B N 1
ATOM 2331 C CA . LYS B 1 49 ? -14.055 8.688 24.578 1 97.44 49 LYS B CA 1
ATOM 2332 C C . LYS B 1 49 ? -12.648 8.117 24.484 1 97.44 49 LYS B C 1
ATOM 2334 O O . LYS B 1 49 ? -12.398 7 24.953 1 97.44 49 LYS B O 1
ATOM 2339 N N . LEU B 1 50 ? -11.734 8.875 23.969 1 97.12 50 LEU B N 1
ATOM 2340 C CA . LEU B 1 50 ? -10.336 8.453 23.859 1 97.12 50 LEU B CA 1
ATOM 2341 C C . LEU B 1 50 ? -9.617 8.609 25.203 1 97.12 50 LEU B C 1
ATOM 2343 O O . LEU B 1 50 ? -8.453 8.211 25.328 1 97.12 50 LEU B O 1
ATOM 2347 N N . GLY B 1 51 ? -10.273 9.234 26.172 1 97.94 51 GLY B N 1
ATOM 2348 C CA . GLY B 1 51 ? -9.695 9.43 27.484 1 97.94 51 GLY B CA 1
ATOM 2349 C C . GLY B 1 51 ? -8.914 10.727 27.609 1 97.94 51 GLY B C 1
ATOM 2350 O O . GLY B 1 51 ? -8.172 10.93 28.578 1 97.94 51 GLY B O 1
ATOM 2351 N N . CYS B 1 52 ? -9.016 11.617 26.641 1 98.31 52 CYS B N 1
ATOM 2352 C CA . CYS B 1 52 ? -8.328 12.898 26.625 1 98.31 52 CYS B CA 1
ATOM 2353 C C . CYS B 1 52 ? -9.203 13.992 27.234 1 98.31 52 CYS B C 1
ATOM 2355 O O . CYS B 1 52 ? -10.398 13.781 27.453 1 98.31 52 CYS B O 1
ATOM 2357 N N . THR B 1 53 ? -8.594 15.062 27.578 1 98.44 53 THR B N 1
ATOM 2358 C CA . THR B 1 53 ? -9.344 16.219 28.047 1 98.44 53 THR B CA 1
ATOM 2359 C C . THR B 1 53 ? -9.906 17.016 26.875 1 98.44 53 THR B C 1
ATOM 2361 O O . THR B 1 53 ? -9.172 17.391 25.969 1 98.44 53 THR B O 1
ATOM 2364 N N . ALA B 1 54 ? -11.227 17.188 26.922 1 98.31 54 ALA B N 1
ATOM 2365 C CA . ALA B 1 54 ? -11.883 18 25.906 1 98.31 54 ALA B CA 1
ATOM 2366 C C . ALA B 1 54 ? -12.242 19.375 26.438 1 98.31 54 ALA B C 1
ATOM 2368 O O . ALA B 1 54 ? -12.656 19.516 27.594 1 98.31 54 ALA B O 1
ATOM 2369 N N . THR B 1 55 ? -12.062 20.422 25.656 1 98.31 55 THR B N 1
ATOM 2370 C CA . THR B 1 55 ? -12.391 21.797 26.047 1 98.31 55 THR B CA 1
ATOM 2371 C C . THR B 1 55 ? -12.891 22.594 24.844 1 98.31 55 THR B C 1
ATOM 2373 O O . THR B 1 55 ? -12.852 22.109 23.719 1 98.31 55 THR B O 1
ATOM 2376 N N . THR B 1 56 ? -13.484 23.719 25.094 1 97.81 56 THR B N 1
ATOM 2377 C CA . THR B 1 56 ? -13.867 24.641 24.031 1 97.81 56 THR B CA 1
ATOM 2378 C C . THR B 1 56 ? -12.953 25.859 24.016 1 97.81 56 THR B C 1
ATOM 2380 O O . THR B 1 56 ? -13.164 26.781 23.219 1 97.81 56 THR B O 1
ATOM 2383 N N . LYS B 1 57 ? -11.938 25.828 24.828 1 97.88 57 LYS B N 1
ATOM 2384 C CA . LYS B 1 57 ? -11.047 26.969 24.969 1 97.88 57 LYS B CA 1
ATOM 2385 C C . LYS B 1 57 ? -9.672 26.672 24.375 1 97.88 57 LYS B C 1
ATOM 2387 O O . LYS B 1 57 ? -8.914 25.859 24.938 1 97.88 57 LYS B O 1
ATOM 2392 N N . ASN B 1 58 ? -9.32 27.359 23.359 1 98.19 58 ASN B N 1
ATOM 2393 C CA . ASN B 1 58 ? -8.031 27.172 22.719 1 98.19 58 ASN B CA 1
ATOM 2394 C C . ASN B 1 58 ? -6.875 27.562 23.625 1 98.19 58 ASN B C 1
ATOM 2396 O O . ASN B 1 58 ? -5.824 26.922 23.625 1 98.19 58 ASN B O 1
ATOM 2400 N N . THR B 1 59 ? -7.07 28.609 24.422 1 98.12 59 THR B N 1
ATOM 2401 C CA . THR B 1 59 ? -6.016 29.094 25.312 1 98.12 59 THR B CA 1
ATOM 2402 C C . THR B 1 59 ? -5.676 28.047 26.359 1 98.12 59 THR B C 1
ATOM 2404 O O . THR B 1 59 ? -4.52 27.938 26.781 1 98.12 59 THR B O 1
ATOM 2407 N N . ALA B 1 60 ? -6.684 27.344 26.812 1 98 60 ALA B N 1
ATOM 2408 C CA . ALA B 1 60 ? -6.453 26.281 27.797 1 98 60 ALA B CA 1
ATOM 2409 C C . ALA B 1 60 ? -5.547 25.188 27.219 1 98 60 ALA B C 1
ATOM 2411 O O . ALA B 1 60 ? -4.691 24.656 27.922 1 98 60 ALA B O 1
ATOM 2412 N N . VAL B 1 61 ? -5.754 24.859 25.922 1 98.38 61 VAL B N 1
ATOM 2413 C CA . VAL B 1 61 ? -4.941 23.859 25.234 1 98.38 61 VAL B CA 1
ATOM 2414 C C . VAL B 1 61 ? -3.475 24.281 25.25 1 98.38 61 VAL B C 1
ATOM 2416 O O . VAL B 1 61 ? -2.6 23.484 25.625 1 98.38 61 VAL B O 1
ATOM 2419 N N . VAL B 1 62 ? -3.227 25.5 24.938 1 97.69 62 VAL B N 1
ATOM 2420 C CA . VAL B 1 62 ? -1.856 26 24.859 1 97.69 62 VAL B CA 1
ATOM 2421 C C . VAL B 1 62 ? -1.243 26.062 26.25 1 97.69 62 VAL B C 1
ATOM 2423 O O . VAL B 1 62 ? -0.104 25.625 26.453 1 97.69 62 VAL B O 1
ATOM 2426 N N . ARG B 1 63 ? -1.995 26.531 27.25 1 96.81 63 ARG B N 1
ATOM 2427 C CA . ARG B 1 63 ? -1.482 26.703 28.594 1 96.81 63 ARG B CA 1
ATOM 2428 C C . ARG B 1 63 ? -1.13 25.359 29.219 1 96.81 63 ARG B C 1
ATOM 2430 O O . ARG B 1 63 ? -0.173 25.25 30 1 96.81 63 ARG B O 1
ATOM 2437 N N . GLN B 1 64 ? -1.78 24.328 28.812 1 96.25 64 GLN B N 1
ATOM 2438 C CA . GLN B 1 64 ? -1.663 23.047 29.516 1 96.25 64 GLN B CA 1
ATOM 2439 C C . GLN B 1 64 ? -0.851 22.047 28.688 1 96.25 64 GLN B C 1
ATOM 2441 O O . GLN B 1 64 ? -0.865 20.859 28.969 1 96.25 64 GLN B O 1
ATOM 2446 N N . SER B 1 65 ? -0.221 22.516 27.656 1 96 65 SER B N 1
ATOM 2447 C CA . SER B 1 65 ? 0.55 21.594 26.828 1 96 65 SER B CA 1
ATOM 2448 C C . SER B 1 65 ? 1.973 22.109 26.609 1 96 65 SER B C 1
ATOM 2450 O O . SER B 1 65 ? 2.24 23.297 26.781 1 96 65 SER B O 1
ATOM 2452 N N . ASP B 1 66 ? 2.865 21.156 26.328 1 93.19 66 ASP B N 1
ATOM 2453 C CA . ASP B 1 66 ? 4.23 21.484 25.938 1 93.19 66 ASP B CA 1
ATOM 2454 C C . ASP B 1 66 ? 4.312 21.797 24.453 1 93.19 66 ASP B C 1
ATOM 2456 O O . ASP B 1 66 ? 5.105 22.641 24.016 1 93.19 66 ASP B O 1
ATOM 2460 N N . ILE B 1 67 ? 3.514 21.062 23.734 1 95.5 67 ILE B N 1
ATOM 2461 C CA . ILE B 1 67 ? 3.393 21.219 22.297 1 95.5 67 ILE B CA 1
ATOM 2462 C C . ILE B 1 67 ? 1.927 21.406 21.922 1 95.5 67 ILE B C 1
ATOM 2464 O O . ILE B 1 67 ? 1.054 20.672 22.391 1 95.5 67 ILE B O 1
ATOM 2468 N N . ALA B 1 68 ? 1.71 22.438 21.172 1 97.94 68 ALA B N 1
ATOM 2469 C CA . ALA B 1 68 ? 0.354 22.703 20.703 1 97.94 68 ALA B CA 1
ATOM 2470 C C . ALA B 1 68 ? 0.241 22.438 19.203 1 97.94 68 ALA B C 1
ATOM 2472 O O . ALA B 1 68 ? 0.945 23.062 18.391 1 97.94 68 ALA B O 1
ATOM 2473 N N . VAL B 1 69 ? -0.644 21.547 18.812 1 98.44 69 VAL B N 1
ATOM 2474 C CA . VAL B 1 69 ? -0.868 21.203 17.406 1 98.44 69 VAL B CA 1
ATOM 2475 C C . VAL B 1 69 ? -2.078 21.969 16.875 1 98.44 69 VAL B C 1
ATOM 2477 O O . VAL B 1 69 ? -3.186 21.844 17.406 1 98.44 69 VAL B O 1
ATOM 2480 N N . LEU B 1 70 ? -1.851 22.781 15.961 1 98.31 70 LEU B N 1
ATOM 2481 C CA . LEU B 1 70 ? -2.904 23.531 15.281 1 98.31 70 LEU B CA 1
ATOM 2482 C C . LEU B 1 70 ? -3.525 22.703 14.164 1 98.31 70 LEU B C 1
ATOM 2484 O O . LEU B 1 70 ? -2.986 22.656 13.055 1 98.31 70 LEU B O 1
ATOM 2488 N N . ALA B 1 71 ? -4.676 22.094 14.422 1 97.38 71 ALA B N 1
ATOM 2489 C CA . ALA B 1 71 ? -5.336 21.156 13.516 1 97.38 71 ALA B CA 1
ATOM 2490 C C . ALA B 1 71 ? -6.738 21.641 13.156 1 97.38 71 ALA B C 1
ATOM 2492 O O . ALA B 1 71 ? -7.707 20.891 13.242 1 97.38 71 ALA B O 1
ATOM 2493 N N . VAL B 1 72 ? -6.852 22.891 12.734 1 95.88 72 VAL B N 1
ATOM 2494 C CA . VAL B 1 72 ? -8.117 23.484 12.312 1 95.88 72 VAL B CA 1
ATOM 2495 C C . VAL B 1 72 ? -8.086 23.781 10.82 1 95.88 72 VAL B C 1
ATOM 2497 O O . VAL B 1 72 ? -7.023 23.703 10.188 1 95.88 72 VAL B O 1
ATOM 2500 N N . LYS B 1 73 ? -9.234 24.094 10.312 1 92.62 73 LYS B N 1
ATOM 2501 C CA . LYS B 1 73 ? -9.312 24.484 8.906 1 92.62 73 LYS B CA 1
ATOM 2502 C C . LYS B 1 73 ? -8.516 25.75 8.641 1 92.62 73 LYS B C 1
ATOM 2504 O O . LYS B 1 73 ? -8.438 26.641 9.5 1 92.62 73 LYS B O 1
ATOM 2509 N N . PRO B 1 74 ? -8.039 25.859 7.418 1 94.94 74 PRO B N 1
ATOM 2510 C CA . PRO B 1 74 ? -7.184 27 7.098 1 94.94 74 PRO B CA 1
ATOM 2511 C C . PRO B 1 74 ? -7.879 28.344 7.332 1 94.94 74 PRO B C 1
ATOM 2513 O O . PRO B 1 74 ? -7.258 29.281 7.84 1 94.94 74 PRO B O 1
ATOM 2516 N N . ASN B 1 75 ? -9.109 28.469 7.074 1 92.44 75 ASN B N 1
ATOM 2517 C CA . ASN B 1 75 ? -9.82 29.734 7.152 1 92.44 75 ASN B CA 1
ATOM 2518 C C . ASN B 1 75 ? -10.039 30.172 8.602 1 92.44 75 ASN B C 1
ATOM 2520 O O . ASN B 1 75 ? -10.32 31.344 8.875 1 92.44 75 ASN B O 1
ATOM 2524 N N . ILE B 1 76 ? -9.836 29.297 9.531 1 93.31 76 ILE B N 1
ATOM 2525 C CA . ILE B 1 76 ? -10.062 29.562 10.953 1 93.31 76 ILE B CA 1
ATOM 2526 C C . ILE B 1 76 ? -8.742 29.906 11.633 1 93.31 76 ILE B C 1
ATOM 2528 O O . ILE B 1 76 ? -8.734 30.469 12.727 1 93.31 76 ILE B O 1
ATOM 2532 N N . VAL B 1 77 ? -7.641 29.688 10.984 1 96.06 77 VAL B N 1
ATOM 2533 C CA . VAL B 1 77 ? -6.305 29.766 11.57 1 96.06 77 VAL B CA 1
ATOM 2534 C C . VAL B 1 77 ? -6.039 31.172 12.07 1 96.06 77 VAL B C 1
ATOM 2536 O O . VAL B 1 77 ? -5.598 31.375 13.203 1 96.06 77 VAL B O 1
ATOM 2539 N N . PRO B 1 78 ? -6.367 32.219 11.289 1 94.62 78 PRO B N 1
ATOM 2540 C CA . PRO B 1 78 ? -6.082 33.594 11.773 1 94.62 78 PRO B CA 1
ATOM 2541 C C . PRO B 1 78 ? -6.809 33.906 13.078 1 94.62 78 PRO B C 1
ATOM 2543 O O . PRO B 1 78 ? -6.215 34.469 13.992 1 94.62 78 PRO B O 1
ATOM 2546 N N . GLU B 1 79 ? -8.016 33.5 13.172 1 95.69 79 GLU B N 1
ATOM 2547 C CA . GLU B 1 79 ? -8.805 33.75 14.375 1 95.69 79 GLU B CA 1
ATOM 2548 C C . GLU B 1 79 ? -8.234 33 15.578 1 95.69 79 GLU B C 1
ATOM 2550 O O . GLU B 1 79 ? -8.141 33.562 16.672 1 95.69 79 GLU B O 1
ATOM 2555 N N . VAL B 1 80 ? -7.848 31.781 15.406 1 97.38 80 VAL B N 1
ATOM 2556 C CA . VAL B 1 80 ? -7.297 30.953 16.469 1 97.38 80 VAL B CA 1
ATOM 2557 C C . VAL B 1 80 ? -5.961 31.531 16.938 1 97.38 80 VAL B C 1
ATOM 2559 O O . VAL B 1 80 ? -5.699 31.625 18.141 1 97.38 80 VAL B O 1
ATOM 2562 N N . LEU B 1 81 ? -5.121 31.891 16 1 96.88 81 LEU B N 1
ATOM 2563 C CA . LEU B 1 81 ? -3.816 32.438 16.359 1 96.88 81 LEU B CA 1
ATOM 2564 C C . LEU B 1 81 ? -3.961 33.719 17.156 1 96.88 81 LEU B C 1
ATOM 2566 O O . LEU B 1 81 ? -3.189 33.969 18.078 1 96.88 81 LEU B O 1
ATOM 2570 N N . ALA B 1 82 ? -4.953 34.531 16.766 1 95.75 82 ALA B N 1
ATOM 2571 C CA . ALA B 1 82 ? -5.219 35.781 17.5 1 95.75 82 ALA B CA 1
ATOM 2572 C C . ALA B 1 82 ? -5.613 35.469 18.953 1 95.75 82 ALA B C 1
ATOM 2574 O O . ALA B 1 82 ? -5.234 36.188 19.875 1 95.75 82 ALA B O 1
ATOM 2575 N N . GLU B 1 83 ? -6.301 34.469 19.062 1 96.56 83 GLU B N 1
ATOM 2576 C CA . GLU B 1 83 ? -6.812 34.062 20.359 1 96.56 83 GLU B CA 1
ATOM 2577 C C . GLU B 1 83 ? -5.688 33.562 21.266 1 96.56 83 GLU B C 1
ATOM 2579 O O . GLU B 1 83 ? -5.688 33.812 22.469 1 96.56 83 GLU B O 1
ATOM 2584 N N . ILE B 1 84 ? -4.707 32.875 20.719 1 96.75 84 ILE B N 1
ATOM 2585 C CA . ILE B 1 84 ? -3.752 32.156 21.578 1 96.75 84 ILE B CA 1
ATOM 2586 C C . ILE B 1 84 ? -2.428 32.938 21.594 1 96.75 84 ILE B C 1
ATOM 2588 O O . ILE B 1 84 ? -1.489 32.531 22.297 1 96.75 84 ILE B O 1
ATOM 2592 N N . ARG B 1 85 ? -2.33 33.969 20.875 1 94.38 85 ARG B N 1
ATOM 2593 C CA . ARG B 1 85 ? -1.095 34.719 20.641 1 94.38 85 ARG B CA 1
ATOM 2594 C C . ARG B 1 85 ? -0.373 35 21.953 1 94.38 85 ARG B C 1
ATOM 2596 O O . ARG B 1 85 ? 0.831 34.781 22.062 1 94.38 85 ARG B O 1
ATOM 2603 N N . ASP B 1 86 ? -1.062 35.406 22.969 1 92.75 86 ASP B N 1
ATOM 2604 C CA . ASP B 1 86 ? -0.463 35.938 24.203 1 92.75 86 ASP B CA 1
ATOM 2605 C C . ASP B 1 86 ? -0.049 34.781 25.125 1 92.75 86 ASP B C 1
ATOM 2607 O O . ASP B 1 86 ? 0.711 35 26.078 1 92.75 86 ASP B O 1
ATOM 2611 N N . VAL B 1 87 ? -0.536 33.625 24.875 1 94.44 87 VAL B N 1
ATOM 2612 C CA . VAL B 1 87 ? -0.203 32.531 25.766 1 94.44 87 VAL B CA 1
ATOM 2613 C C . VAL B 1 87 ? 0.774 31.578 25.062 1 94.44 87 VAL B C 1
ATOM 2615 O O . VAL B 1 87 ? 1.267 30.641 25.672 1 94.44 87 VAL B O 1
ATOM 2618 N N . LEU B 1 88 ? 1.017 31.812 23.844 1 93.56 88 LEU B N 1
ATOM 2619 C CA . LEU B 1 88 ? 1.999 31.016 23.109 1 93.56 88 LEU B CA 1
ATOM 2620 C C . LEU B 1 88 ? 3.396 31.609 23.266 1 93.56 88 LEU B C 1
ATOM 2622 O O . LEU B 1 88 ? 3.889 32.312 22.375 1 93.56 88 LEU B O 1
ATOM 2626 N N . GLU B 1 89 ? 4.027 31.312 24.328 1 88.19 89 GLU B N 1
ATOM 2627 C CA . GLU B 1 89 ? 5.352 31.844 24.625 1 88.19 89 GLU B CA 1
ATOM 2628 C C . GLU B 1 89 ? 6.414 30.75 24.562 1 88.19 89 GLU B C 1
ATOM 2630 O O . GLU B 1 89 ? 6.172 29.625 25 1 88.19 89 GLU B O 1
ATOM 2635 N N . PRO B 1 90 ? 7.574 31.219 24.062 1 84.31 90 PRO B N 1
ATOM 2636 C CA . PRO B 1 90 ? 8.664 30.234 24.141 1 84.31 90 PRO B CA 1
ATOM 2637 C C . PRO B 1 90 ? 8.867 29.703 25.562 1 84.31 90 PRO B C 1
ATOM 2639 O O . PRO B 1 90 ? 8.68 30.438 26.531 1 84.31 90 PRO B O 1
ATOM 2642 N N . PRO B 1 91 ? 9.117 28.484 25.719 1 88.19 91 PRO B N 1
ATOM 2643 C CA . PRO B 1 91 ? 9.633 27.562 24.703 1 88.19 91 PRO B CA 1
ATOM 2644 C C . PRO B 1 91 ? 8.531 26.688 24.094 1 88.19 91 PRO B C 1
ATOM 2646 O O . PRO B 1 91 ? 8.828 25.656 23.484 1 88.19 91 PRO B O 1
ATOM 2649 N N . LYS B 1 92 ? 7.277 27.047 24.25 1 92.69 92 LYS B N 1
ATOM 2650 C CA . LYS B 1 92 ? 6.199 26.234 23.688 1 92.69 92 LYS B CA 1
ATOM 2651 C C . LYS B 1 92 ? 6.297 26.172 22.172 1 92.69 92 LYS B C 1
ATOM 2653 O O . LYS B 1 92 ? 6.562 27.188 21.516 1 92.69 92 LYS B O 1
ATOM 2658 N N . LEU B 1 93 ? 6.156 25 21.641 1 96.38 93 LEU B N 1
ATOM 2659 C CA . LEU B 1 93 ? 6.23 24.781 20.203 1 96.38 93 LEU B CA 1
ATOM 2660 C C . LEU B 1 93 ? 4.836 24.688 19.594 1 96.38 93 LEU B C 1
ATOM 2662 O O . LEU B 1 93 ? 3.988 23.938 20.078 1 96.38 93 LEU B O 1
ATOM 2666 N N . LEU B 1 94 ? 4.59 25.516 18.562 1 97.94 94 LEU B N 1
ATOM 2667 C CA . LEU B 1 94 ? 3.369 25.406 17.781 1 97.94 94 LEU B CA 1
ATOM 2668 C C . LEU B 1 94 ? 3.611 24.578 16.516 1 97.94 94 LEU B C 1
ATOM 2670 O O . LEU B 1 94 ? 4.477 24.922 15.703 1 97.94 94 LEU B O 1
ATOM 2674 N N . VAL B 1 95 ? 2.883 23.5 16.375 1 98.38 95 VAL B N 1
ATOM 2675 C CA . VAL B 1 95 ? 2.928 22.625 15.219 1 98.38 95 VAL B CA 1
ATOM 2676 C C . VAL B 1 95 ? 1.653 22.797 14.391 1 98.38 95 VAL B C 1
ATOM 2678 O O . VAL B 1 95 ? 0.564 22.422 14.844 1 98.38 95 VAL B O 1
ATOM 2681 N N . SER B 1 96 ? 1.776 23.297 13.258 1 98.5 96 SER B N 1
ATOM 2682 C CA . SER B 1 96 ? 0.588 23.484 12.43 1 98.5 96 SER B CA 1
ATOM 2683 C C . SER B 1 96 ? 0.451 22.375 11.398 1 98.5 96 SER B C 1
ATOM 2685 O O . SER B 1 96 ? 1.384 22.109 10.641 1 98.5 96 SER B O 1
ATOM 2687 N N . VAL B 1 97 ? -0.706 21.75 11.352 1 97.81 97 VAL B N 1
ATOM 2688 C CA . VAL B 1 97 ? -0.984 20.766 10.32 1 97.81 97 VAL B CA 1
ATOM 2689 C C . VAL B 1 97 ? -2.076 21.281 9.383 1 97.81 97 VAL B C 1
ATOM 2691 O O . VAL B 1 97 ? -2.709 20.5 8.664 1 97.81 97 VAL B O 1
ATOM 2694 N N . ALA B 1 98 ? -2.32 22.625 9.453 1 96.12 98 ALA B N 1
ATOM 2695 C CA . ALA B 1 98 ? -3.348 23.266 8.625 1 96.12 98 ALA B CA 1
ATOM 2696 C C . ALA B 1 98 ? -2.881 23.391 7.176 1 96.12 98 ALA B C 1
ATOM 2698 O O . ALA B 1 98 ? -1.803 23.922 6.91 1 96.12 98 ALA B O 1
ATOM 2699 N N . MET B 1 99 ? -3.727 22.953 6.285 1 95.31 99 MET B N 1
ATOM 2700 C CA . MET B 1 99 ? -3.404 22.922 4.859 1 95.31 99 MET B CA 1
ATOM 2701 C C . MET B 1 99 ? -3.16 24.328 4.32 1 95.31 99 MET B C 1
ATOM 2703 O O . MET B 1 99 ? -3.975 25.219 4.527 1 95.31 99 MET B O 1
ATOM 2707 N N . GLY B 1 100 ? -2.08 24.531 3.684 1 95.56 100 GLY B N 1
ATOM 2708 C CA . GLY B 1 100 ? -1.832 25.734 2.895 1 95.56 100 GLY B CA 1
ATOM 2709 C C . GLY B 1 100 ? -1.322 26.891 3.721 1 95.56 100 GLY B C 1
ATOM 2710 O O . GLY B 1 100 ? -0.865 27.906 3.17 1 95.56 100 GLY B O 1
ATOM 2711 N N . ILE B 1 101 ? -1.32 26.859 5.059 1 96.56 101 ILE B N 1
ATOM 2712 C CA . ILE B 1 101 ? -0.899 27.969 5.91 1 96.56 101 ILE B CA 1
ATOM 2713 C C . ILE B 1 101 ? 0.625 28.016 5.984 1 96.56 101 ILE B C 1
ATOM 2715 O O . ILE B 1 101 ? 1.253 27.078 6.504 1 96.56 101 ILE B O 1
ATOM 2719 N N . THR B 1 102 ? 1.206 29.062 5.539 1 96.75 102 THR B N 1
ATOM 2720 C CA . THR B 1 102 ? 2.656 29.156 5.422 1 96.75 102 THR B CA 1
ATOM 2721 C C . THR B 1 102 ? 3.285 29.531 6.762 1 96.75 102 THR B C 1
ATOM 2723 O O . THR B 1 102 ? 2.594 29.984 7.672 1 96.75 102 THR B O 1
ATOM 2726 N N . LEU B 1 103 ? 4.559 29.297 6.82 1 97.31 103 LEU B N 1
ATOM 2727 C CA . LEU B 1 103 ? 5.312 29.688 8.008 1 97.31 103 LEU B CA 1
ATOM 2728 C C . LEU B 1 103 ? 5.242 31.203 8.211 1 97.31 103 LEU B C 1
ATOM 2730 O O . LEU B 1 103 ? 5.141 31.672 9.352 1 97.31 103 LEU B O 1
ATOM 2734 N N . ARG B 1 104 ? 5.312 31.938 7.141 1 95.44 104 ARG B N 1
ATOM 2735 C CA . ARG B 1 104 ? 5.223 33.375 7.223 1 95.44 104 ARG B CA 1
ATOM 2736 C C . ARG B 1 104 ? 3.918 33.812 7.883 1 95.44 104 ARG B C 1
ATOM 2738 O O . ARG B 1 104 ? 3.916 34.688 8.758 1 95.44 104 ARG B O 1
ATOM 2745 N N . LYS B 1 105 ? 2.855 33.219 7.496 1 94.75 105 LYS B N 1
ATOM 2746 C CA . LYS B 1 105 ? 1.553 33.531 8.07 1 94.75 105 LYS B CA 1
ATOM 2747 C C . LYS B 1 105 ? 1.489 33.156 9.547 1 94.75 105 LYS B C 1
ATOM 2749 O O . LYS B 1 105 ? 0.942 33.906 10.359 1 94.75 105 LYS B O 1
ATOM 2754 N N . LEU B 1 106 ? 2.014 32.031 9.891 1 96 106 LEU B N 1
ATOM 2755 C CA . LEU B 1 106 ? 2.035 31.578 11.281 1 96 106 LEU B CA 1
ATOM 2756 C C . LEU B 1 106 ? 2.855 32.531 12.141 1 96 106 LEU B C 1
ATOM 2758 O O . LEU B 1 106 ? 2.391 32.969 13.188 1 96 106 LEU B O 1
ATOM 2762 N N . GLU B 1 107 ? 3.992 32.875 11.672 1 94.62 107 GLU B N 1
ATOM 2763 C CA . GLU B 1 107 ? 4.922 33.688 12.43 1 94.62 107 GLU B CA 1
ATOM 2764 C C . GLU B 1 107 ? 4.406 35.125 12.578 1 94.62 107 GLU B C 1
ATOM 2766 O O . GLU B 1 107 ? 4.605 35.781 13.609 1 94.62 107 GLU B O 1
ATOM 2771 N N . SER B 1 108 ? 3.738 35.625 11.57 1 92.56 108 SER B N 1
ATOM 2772 C CA . SER B 1 108 ? 3.248 37 11.594 1 92.56 108 SER B CA 1
ATOM 2773 C C . SER B 1 108 ? 2.09 37.156 12.578 1 92.56 108 SER B C 1
ATOM 2775 O O . SER B 1 108 ? 1.806 38.25 13.039 1 92.56 108 SER B O 1
ATOM 2777 N N . SER B 1 109 ? 1.478 36.031 12.891 1 89.94 109 SER B N 1
ATOM 2778 C CA . SER B 1 109 ? 0.299 36.094 13.75 1 89.94 109 SER B CA 1
ATOM 2779 C C . SER B 1 109 ? 0.658 35.75 15.195 1 89.94 109 SER B C 1
ATOM 2781 O O . SER B 1 109 ? -0.199 35.781 16.078 1 89.94 109 SER B O 1
ATOM 2783 N N . CYS B 1 110 ? 1.902 35.375 15.43 1 89.94 110 CYS B N 1
ATOM 2784 C CA . CYS B 1 110 ? 2.371 35.031 16.75 1 89.94 110 CYS B CA 1
ATOM 2785 C C . CYS B 1 110 ? 3.299 36.094 17.328 1 89.94 110 CYS B C 1
ATOM 2787 O O . CYS B 1 110 ? 3.539 37.125 16.688 1 89.94 110 CYS B O 1
ATOM 2789 N N . LEU B 1 111 ? 3.59 35.906 18.609 1 86.19 111 LEU B N 1
ATOM 2790 C CA . LEU B 1 111 ? 4.566 36.812 19.203 1 86.19 111 LEU B CA 1
ATOM 2791 C C . LEU B 1 111 ? 5.914 36.719 18.5 1 86.19 111 LEU B C 1
ATOM 2793 O O . LEU B 1 111 ? 6.184 35.719 17.812 1 86.19 111 LEU B O 1
ATOM 2797 N N . GLU B 1 112 ? 6.734 37.75 18.828 1 85.56 112 GLU B N 1
ATOM 2798 C CA . GLU B 1 112 ? 8.062 37.75 18.234 1 85.56 112 GLU B CA 1
ATOM 2799 C C . GLU B 1 112 ? 8.891 36.562 18.719 1 85.56 112 GLU B C 1
ATOM 2801 O O . GLU B 1 112 ? 8.828 36.188 19.891 1 85.56 112 GLU B O 1
ATOM 2806 N N . ASN B 1 113 ? 9.414 35.75 17.922 1 89.75 113 ASN B N 1
ATOM 2807 C CA . ASN B 1 113 ? 10.328 34.656 18.203 1 89.75 113 ASN B CA 1
ATOM 2808 C C . ASN B 1 113 ? 9.57 33.344 18.5 1 89.75 113 ASN B C 1
ATOM 2810 O O . ASN B 1 113 ? 10.109 32.438 19.141 1 89.75 113 ASN B O 1
ATOM 2814 N N . ALA B 1 114 ? 8.227 33.375 18.25 1 92.75 114 ALA B N 1
ATOM 2815 C CA . ALA B 1 114 ? 7.434 32.156 18.469 1 92.75 114 ALA B CA 1
ATOM 2816 C C . ALA B 1 114 ? 8.062 30.969 17.766 1 92.75 114 ALA B C 1
ATOM 2818 O O . ALA B 1 114 ? 8.562 31.094 16.641 1 92.75 114 ALA B O 1
ATOM 2819 N N . HIS B 1 115 ? 8.18 29.828 18.469 1 96.31 115 HIS B N 1
ATOM 2820 C CA . HIS B 1 115 ? 8.617 28.578 17.875 1 96.31 115 HIS B CA 1
ATOM 2821 C C . HIS B 1 115 ? 7.492 27.906 17.094 1 96.31 115 HIS B C 1
ATOM 2823 O O . HIS B 1 115 ? 6.508 27.453 17.688 1 96.31 115 HIS B O 1
ATOM 2829 N N . VAL B 1 116 ? 7.652 27.875 15.734 1 97.38 116 VAL B N 1
ATOM 2830 C CA . VAL B 1 116 ? 6.59 27.312 14.906 1 97.38 116 VAL B CA 1
ATOM 2831 C C . VAL B 1 116 ? 7.184 26.344 13.898 1 97.38 116 VAL B C 1
ATOM 2833 O O . VAL B 1 116 ? 8.281 26.562 13.383 1 97.38 116 VAL B O 1
ATOM 2836 N N . VAL B 1 117 ? 6.516 25.25 13.656 1 98.31 117 VAL B N 1
ATOM 2837 C CA . VAL B 1 117 ? 6.828 24.312 12.578 1 98.31 117 VAL B CA 1
ATOM 2838 C C . VAL B 1 117 ? 5.562 24 11.781 1 98.31 117 VAL B C 1
ATOM 2840 O O . VAL B 1 117 ? 4.469 23.938 12.344 1 98.31 117 VAL B O 1
ATOM 2843 N N . ARG B 1 118 ? 5.664 23.922 10.477 1 98.56 118 ARG B N 1
ATOM 2844 C CA . ARG B 1 118 ? 4.613 23.469 9.57 1 98.56 118 ARG B CA 1
ATOM 2845 C C . ARG B 1 118 ? 4.754 21.984 9.258 1 98.56 118 ARG B C 1
ATOM 2847 O O . ARG B 1 118 ? 5.812 21.531 8.812 1 98.56 118 ARG B O 1
ATOM 2854 N N . VAL B 1 119 ? 3.715 21.188 9.547 1 98.75 119 VAL B N 1
ATOM 2855 C CA . VAL B 1 119 ? 3.779 19.734 9.414 1 98.75 119 VAL B CA 1
ATOM 2856 C C . VAL B 1 119 ? 2.643 19.25 8.516 1 98.75 119 VAL B C 1
ATOM 2858 O O . VAL B 1 119 ? 1.523 19.766 8.586 1 98.75 119 VAL B O 1
ATOM 2861 N N . MET B 1 120 ? 2.939 18.312 7.656 1 98.62 120 MET B N 1
ATOM 2862 C CA . MET B 1 120 ? 1.919 17.656 6.844 1 98.62 120 MET B CA 1
ATOM 2863 C C . MET B 1 120 ? 1.911 16.156 7.09 1 98.62 120 MET B C 1
ATOM 2865 O O . MET B 1 120 ? 2.6 15.398 6.395 1 98.62 120 MET B O 1
ATOM 2869 N N . PRO B 1 121 ? 1.129 15.703 8 1 98.38 121 PRO B N 1
ATOM 2870 C CA . PRO B 1 121 ? 0.93 14.266 8.211 1 98.38 121 PRO B CA 1
ATOM 2871 C C . PRO B 1 121 ? -0.196 13.695 7.355 1 98.38 121 PRO B C 1
ATOM 2873 O O . PRO B 1 121 ? -0.728 14.391 6.484 1 98.38 121 PRO B O 1
ATOM 2876 N N . ASN B 1 122 ? -0.438 12.422 7.496 1 98.19 122 ASN B N 1
ATOM 2877 C CA . ASN B 1 122 ? -1.604 11.805 6.871 1 98.19 122 ASN B CA 1
ATOM 2878 C C . ASN B 1 122 ? -2.211 10.719 7.762 1 98.19 122 ASN B C 1
ATOM 2880 O O . ASN B 1 122 ? -1.637 10.367 8.789 1 98.19 122 ASN B O 1
ATOM 2884 N N . THR B 1 123 ? -3.359 10.289 7.496 1 97.44 123 THR B N 1
ATOM 2885 C CA . THR B 1 123 ? -4.215 9.523 8.391 1 97.44 123 THR B CA 1
ATOM 2886 C C . THR B 1 123 ? -3.576 8.172 8.719 1 97.44 123 THR B C 1
ATOM 2888 O O . THR B 1 123 ? -3.807 7.617 9.797 1 97.44 123 THR B O 1
ATOM 2891 N N . PRO B 1 124 ? -2.715 7.605 7.945 1 98.44 124 PRO B N 1
ATOM 2892 C CA . PRO B 1 124 ? -2.129 6.309 8.289 1 98.44 124 PRO B CA 1
ATOM 2893 C C . PRO B 1 124 ? -1.274 6.363 9.555 1 98.44 124 PRO B C 1
ATOM 2895 O O . PRO B 1 124 ? -0.854 5.32 10.062 1 98.44 124 PRO B O 1
ATOM 2898 N N . CYS B 1 125 ? -1.026 7.566 10.078 1 97.5 125 CYS B N 1
ATOM 2899 C CA . CYS B 1 125 ? -0.398 7.656 11.391 1 97.5 125 CYS B CA 1
ATOM 2900 C C . CYS B 1 125 ? -1.195 6.875 12.43 1 97.5 125 CYS B C 1
ATOM 2902 O O . CYS B 1 125 ? -0.643 6.438 13.445 1 97.5 125 CYS B O 1
ATOM 2904 N N . LEU B 1 126 ? -2.447 6.652 12.156 1 94.88 126 LEU B N 1
ATOM 2905 C CA . LEU B 1 126 ? -3.344 5.887 13.016 1 94.88 126 LEU B CA 1
ATOM 2906 C C . LEU B 1 126 ? -2.809 4.477 13.242 1 94.88 126 LEU B C 1
ATOM 2908 O O . LEU B 1 126 ? -3.006 3.898 14.312 1 94.88 126 LEU B O 1
ATOM 2912 N N . VAL B 1 127 ? -2.113 3.947 12.195 1 96.31 127 VAL B N 1
ATOM 2913 C CA . VAL B 1 127 ? -1.592 2.586 12.281 1 96.31 127 VAL B CA 1
ATOM 2914 C C . VAL B 1 127 ? -0.067 2.613 12.219 1 96.31 127 VAL B C 1
ATOM 2916 O O . VAL B 1 127 ? 0.555 1.697 11.672 1 96.31 127 VAL B O 1
ATOM 2919 N N . ALA B 1 128 ? 0.46 3.713 12.578 1 96.81 128 ALA B N 1
ATOM 2920 C CA . ALA B 1 128 ? 1.896 3.908 12.766 1 96.81 128 ALA B CA 1
ATOM 2921 C C . ALA B 1 128 ? 2.643 3.789 11.438 1 96.81 128 ALA B C 1
ATOM 2923 O O . ALA B 1 128 ? 3.764 3.277 11.398 1 96.81 128 ALA B O 1
ATOM 2924 N N . THR B 1 129 ? 2.027 4.121 10.375 1 98.19 129 THR B N 1
ATOM 2925 C CA . THR B 1 129 ? 2.662 4.098 9.062 1 98.19 129 THR B CA 1
ATOM 2926 C C . THR B 1 129 ? 2.402 5.402 8.312 1 98.19 129 THR B C 1
ATOM 2928 O O . THR B 1 129 ? 2.188 5.391 7.098 1 98.19 129 THR B O 1
ATOM 2931 N N . GLY B 1 130 ? 2.348 6.434 9.031 1 98.5 130 GLY B N 1
ATOM 2932 C CA . GLY B 1 130 ? 2.129 7.742 8.438 1 98.5 130 GLY B CA 1
ATOM 2933 C C . GLY B 1 130 ? 3.275 8.203 7.555 1 98.5 130 GLY B C 1
ATOM 2934 O O . GLY B 1 130 ? 4.41 7.75 7.723 1 98.5 130 GLY B O 1
ATOM 2935 N N . ALA B 1 131 ? 2.996 8.992 6.574 1 98.81 131 ALA B N 1
ATOM 2936 C CA . ALA B 1 131 ? 3.959 9.758 5.789 1 98.81 131 ALA B CA 1
ATOM 2937 C C . ALA B 1 131 ? 3.883 11.242 6.133 1 98.81 131 ALA B C 1
ATOM 2939 O O . ALA B 1 131 ? 2.895 11.914 5.82 1 98.81 131 ALA B O 1
ATOM 2940 N N . THR B 1 132 ? 4.938 11.75 6.828 1 98.75 132 THR B N 1
ATOM 2941 C CA . THR B 1 132 ? 4.891 13.117 7.336 1 98.75 132 THR B CA 1
ATOM 2942 C C . THR B 1 132 ? 6.094 13.914 6.848 1 98.75 132 THR B C 1
ATOM 2944 O O . THR B 1 132 ? 7.191 13.375 6.703 1 98.75 132 THR B O 1
ATOM 2947 N N . ALA B 1 133 ? 5.906 15.117 6.488 1 98.81 133 ALA B N 1
ATOM 2948 C CA . ALA B 1 133 ? 6.973 16.094 6.25 1 98.81 133 ALA B CA 1
ATOM 2949 C C . ALA B 1 133 ? 6.766 17.344 7.094 1 98.81 133 ALA B C 1
ATOM 2951 O O . ALA B 1 133 ? 5.645 17.641 7.512 1 98.81 133 ALA B O 1
ATOM 2952 N N . PHE B 1 134 ? 7.891 18.031 7.387 1 98.81 134 PHE B N 1
ATOM 2953 C CA . PHE B 1 134 ? 7.727 19.281 8.125 1 98.81 134 PHE B CA 1
ATOM 2954 C C . PHE B 1 134 ? 8.789 20.297 7.73 1 98.81 134 PHE B C 1
ATOM 2956 O O . PHE B 1 134 ? 9.859 19.922 7.23 1 98.81 134 PHE B O 1
ATOM 2963 N N . ALA B 1 135 ? 8.461 21.484 7.832 1 98.81 135 ALA B N 1
ATOM 2964 C CA . ALA B 1 135 ? 9.344 22.625 7.629 1 98.81 135 ALA B CA 1
ATOM 2965 C C . ALA B 1 135 ? 9.414 23.5 8.883 1 98.81 135 ALA B C 1
ATOM 2967 O O . ALA B 1 135 ? 8.391 23.734 9.539 1 98.81 135 ALA B O 1
ATOM 2968 N N . SER B 1 136 ? 10.578 23.984 9.219 1 98.31 136 SER B N 1
ATOM 2969 C CA . SER B 1 136 ? 10.789 24.734 10.453 1 98.31 136 SER B CA 1
ATOM 2970 C C . SER B 1 136 ? 10.672 26.234 10.211 1 98.31 136 SER B C 1
ATOM 2972 O O . SER B 1 136 ? 11.133 26.75 9.188 1 98.31 136 SER B O 1
ATOM 2974 N N . GLY B 1 137 ? 10.039 26.953 11.148 1 97.56 137 GLY B N 1
ATOM 2975 C CA . GLY B 1 137 ? 10.031 28.406 11.133 1 97.56 137 GLY B CA 1
ATOM 2976 C C . GLY B 1 137 ? 11.375 29.016 11.492 1 97.56 137 GLY B C 1
ATOM 2977 O O . GLY B 1 137 ? 12.32 28.297 11.828 1 97.56 137 GLY B O 1
ATOM 2978 N N . ARG B 1 138 ? 11.422 30.312 11.43 1 95.5 138 ARG B N 1
ATOM 2979 C CA . ARG B 1 138 ? 12.656 31.078 11.602 1 95.5 138 ARG B CA 1
ATOM 2980 C C . ARG B 1 138 ? 13.219 30.906 13.008 1 95.5 138 ARG B C 1
ATOM 2982 O O . ARG B 1 138 ? 14.438 30.875 13.195 1 95.5 138 ARG B O 1
ATOM 2989 N N . TYR B 1 139 ? 12.398 30.797 13.977 1 95.44 139 TYR B N 1
ATOM 2990 C CA . TYR B 1 139 ? 12.852 30.844 15.359 1 95.44 139 TYR B CA 1
ATOM 2991 C C . TYR B 1 139 ? 12.734 29.469 16.016 1 95.44 139 TYR B C 1
ATOM 2993 O O . TYR B 1 139 ? 12.953 29.328 17.219 1 95.44 139 TYR B O 1
ATOM 3001 N N . ALA B 1 140 ? 12.344 28.453 15.25 1 96.44 140 ALA B N 1
ATOM 3002 C CA . ALA B 1 140 ? 12.352 27.094 15.773 1 96.44 140 ALA B CA 1
ATOM 3003 C C . ALA B 1 140 ? 13.773 26.625 16.078 1 96.44 140 ALA B C 1
ATOM 3005 O O . ALA B 1 140 ? 14.672 26.766 15.25 1 96.44 140 ALA B O 1
ATOM 3006 N N . SER B 1 141 ? 13.969 26.047 17.219 1 96.38 141 SER B N 1
ATOM 3007 C CA . SER B 1 141 ? 15.289 25.562 17.609 1 96.38 141 SER B CA 1
ATOM 3008 C C . SER B 1 141 ? 15.562 24.172 17.047 1 96.38 141 SER B C 1
ATOM 3010 O O . SER B 1 141 ? 14.656 23.531 16.516 1 96.38 141 SER B O 1
ATOM 3012 N N . GLU B 1 142 ? 16.812 23.75 17.156 1 97.31 142 GLU B N 1
ATOM 3013 C CA . GLU B 1 142 ? 17.172 22.391 16.781 1 97.31 142 GLU B CA 1
ATOM 3014 C C . GLU B 1 142 ? 16.422 21.375 17.641 1 97.31 142 GLU B C 1
ATOM 3016 O O . GLU B 1 142 ? 16.062 20.297 17.156 1 97.31 142 GLU B O 1
ATOM 3021 N N . GLU B 1 143 ? 16.281 21.734 18.844 1 96.44 143 GLU B N 1
ATOM 3022 C CA . GLU B 1 143 ? 15.539 20.875 19.75 1 96.44 143 GLU B CA 1
ATOM 3023 C C . GLU B 1 143 ? 14.086 20.719 19.297 1 96.44 143 GLU B C 1
ATOM 3025 O O . GLU B 1 143 ? 13.5 19.641 19.406 1 96.44 143 GLU B O 1
ATOM 3030 N N . ASP B 1 144 ? 13.492 21.828 18.797 1 96.75 144 ASP B N 1
ATOM 3031 C CA . ASP B 1 144 ? 12.133 21.781 18.281 1 96.75 144 ASP B CA 1
ATOM 3032 C C . ASP B 1 144 ? 12.039 20.828 17.094 1 96.75 144 ASP B C 1
ATOM 3034 O O . ASP B 1 144 ? 11.094 20.047 16.984 1 96.75 144 ASP B O 1
ATOM 3038 N N . CYS B 1 145 ? 13.031 20.953 16.234 1 97.88 145 CYS B N 1
ATOM 3039 C CA . CYS B 1 145 ? 13.055 20.125 15.031 1 97.88 145 CYS B CA 1
ATOM 3040 C C . CYS B 1 145 ? 13.227 18.656 15.375 1 97.88 145 CYS B C 1
ATOM 3042 O O . CYS B 1 145 ? 12.547 17.797 14.812 1 97.88 145 CYS B O 1
ATOM 3044 N N . GLU B 1 146 ? 14.047 18.359 16.281 1 97.44 146 GLU B N 1
ATOM 3045 C CA . GLU B 1 146 ? 14.266 16.984 16.719 1 97.44 146 GLU B CA 1
ATOM 3046 C C . GLU B 1 146 ? 13.023 16.406 17.391 1 97.44 146 GLU B C 1
ATOM 3048 O O . GLU B 1 146 ? 12.68 15.242 17.188 1 97.44 146 GLU B O 1
ATOM 3053 N N . LEU B 1 147 ? 12.438 17.219 18.172 1 95.12 147 LEU B N 1
ATOM 3054 C CA . LEU B 1 147 ? 11.211 16.812 18.844 1 95.12 147 LEU B CA 1
ATOM 3055 C C . LEU B 1 147 ? 10.117 16.484 17.828 1 95.12 147 LEU B C 1
ATOM 3057 O O . LEU B 1 147 ? 9.445 15.461 17.938 1 95.12 147 LEU B O 1
ATOM 3061 N N . THR B 1 148 ? 9.945 17.359 16.844 1 97.5 148 THR B N 1
ATOM 3062 C CA . THR B 1 148 ? 8.953 17.156 15.797 1 97.5 148 THR B CA 1
ATOM 3063 C C . THR B 1 148 ? 9.227 15.875 15.031 1 97.5 148 THR B C 1
ATOM 3065 O O . THR B 1 148 ? 8.336 15.047 14.844 1 97.5 148 THR B O 1
ATOM 3068 N N . LYS B 1 149 ? 10.445 15.734 14.656 1 97.81 149 LYS B N 1
ATOM 3069 C CA . LYS B 1 149 ? 10.852 14.555 13.906 1 97.81 149 LYS B CA 1
ATOM 3070 C C . LYS B 1 149 ? 10.617 13.273 14.711 1 97.81 149 LYS B C 1
ATOM 3072 O O . LYS B 1 149 ? 10.086 12.297 14.18 1 97.81 149 LYS B O 1
ATOM 3077 N N . SER B 1 150 ? 11.016 13.32 15.93 1 95.44 150 SER B N 1
ATOM 3078 C CA . SER B 1 150 ? 10.859 12.148 16.797 1 95.44 150 SER B CA 1
ATOM 3079 C C . SER B 1 150 ? 9.391 11.805 16.984 1 95.44 150 SER B C 1
ATOM 3081 O O . SER B 1 150 ? 9.008 10.633 16.938 1 95.44 150 SER B O 1
ATOM 3083 N N . LEU B 1 151 ? 8.602 12.812 17.203 1 95.06 151 LEU B N 1
ATOM 3084 C CA . LEU B 1 151 ? 7.176 12.633 17.453 1 95.06 151 LEU B CA 1
ATOM 3085 C C . LEU B 1 151 ? 6.496 11.969 16.266 1 95.06 151 LEU B C 1
ATOM 3087 O O . LEU B 1 151 ? 5.82 10.945 16.422 1 95.06 151 LEU B O 1
ATOM 3091 N N . PHE B 1 152 ? 6.75 12.438 15.094 1 97.94 152 PHE B N 1
ATOM 3092 C CA . PHE B 1 152 ? 6.02 11.945 13.93 1 97.94 152 PHE B CA 1
ATOM 3093 C C . PHE B 1 152 ? 6.668 10.688 13.367 1 97.94 152 PHE B C 1
ATOM 3095 O O . PHE B 1 152 ? 5.992 9.852 12.766 1 97.94 152 PHE B O 1
ATOM 3102 N N . SER B 1 153 ? 7.973 10.5 13.586 1 97.69 153 SER B N 1
ATOM 3103 C CA . SER B 1 153 ? 8.633 9.258 13.188 1 97.69 153 SER B CA 1
ATOM 3104 C C . SER B 1 153 ? 8.133 8.078 14.016 1 97.69 153 SER B C 1
ATOM 3106 O O . SER B 1 153 ? 8.227 6.93 13.578 1 97.69 153 SER B O 1
ATOM 3108 N N . SER B 1 154 ? 7.625 8.375 15.164 1 95.38 154 SER B N 1
ATOM 3109 C CA . SER B 1 154 ? 7.113 7.324 16.031 1 95.38 154 SER B CA 1
ATOM 3110 C C . SER B 1 154 ? 5.848 6.699 15.461 1 95.38 154 SER B C 1
ATOM 3112 O O . SER B 1 154 ? 5.48 5.578 15.828 1 95.38 154 SER B O 1
ATOM 3114 N N . VAL B 1 155 ? 5.176 7.41 14.602 1 97.38 155 VAL B N 1
ATOM 3115 C CA . VAL B 1 155 ? 3.938 6.891 14.031 1 97.38 155 VAL B CA 1
ATOM 3116 C C . VAL B 1 155 ? 4.062 6.82 12.508 1 97.38 155 VAL B C 1
ATOM 3118 O O . VAL B 1 155 ? 3.068 6.957 11.789 1 97.38 155 VAL B O 1
ATOM 3121 N N . GLY B 1 156 ? 5.207 6.637 11.992 1 98.12 156 GLY B N 1
ATOM 3122 C CA . GLY B 1 156 ? 5.496 6.535 10.57 1 98.12 156 GLY B CA 1
ATOM 3123 C C . GLY B 1 156 ? 6.867 7.066 10.203 1 98.12 156 GLY B C 1
ATOM 3124 O O . GLY B 1 156 ? 7.855 6.766 10.875 1 98.12 156 GLY B O 1
ATOM 3125 N N . THR B 1 157 ? 6.906 7.762 9.047 1 98.62 157 THR B N 1
ATOM 3126 C CA . THR B 1 157 ? 8.117 8.445 8.617 1 98.62 157 THR B CA 1
ATOM 3127 C C . THR B 1 157 ? 7.945 9.961 8.695 1 98.62 157 THR B C 1
ATOM 3129 O O . THR B 1 157 ? 6.82 10.461 8.688 1 98.62 157 THR B O 1
ATOM 3132 N N . CYS B 1 158 ? 9.039 10.648 8.836 1 98.69 158 CYS B N 1
ATOM 3133 C CA . CYS B 1 158 ? 8.984 12.109 8.922 1 98.69 158 CYS B CA 1
ATOM 3134 C C . CYS B 1 158 ? 10.227 12.734 8.305 1 98.69 158 CYS B C 1
ATOM 3136 O O . CYS B 1 158 ? 11.352 12.461 8.734 1 98.69 158 CYS B O 1
ATOM 3138 N N . TYR B 1 159 ? 10.023 13.609 7.328 1 98.69 159 TYR B N 1
ATOM 3139 C CA . TYR B 1 159 ? 11.109 14.273 6.625 1 98.69 159 TYR B CA 1
ATOM 3140 C C . TYR B 1 159 ? 11.078 15.781 6.867 1 98.69 159 TYR B C 1
ATOM 3142 O O . TYR B 1 159 ? 10.031 16.406 6.746 1 98.69 159 TYR B O 1
ATOM 3150 N N . GLN B 1 160 ? 12.211 16.375 7.27 1 98.75 160 GLN B N 1
ATOM 3151 C CA . GLN B 1 160 ? 12.336 17.828 7.246 1 98.75 160 GLN B CA 1
ATOM 3152 C C . GLN B 1 160 ? 12.617 18.328 5.836 1 98.75 160 GLN B C 1
ATOM 3154 O O . GLN B 1 160 ? 13.539 17.844 5.172 1 98.75 160 GLN B O 1
ATOM 3159 N N . VAL B 1 161 ? 11.898 19.281 5.375 1 98.81 161 VAL B N 1
ATOM 3160 C CA . VAL B 1 161 ? 12 19.719 3.99 1 98.81 161 VAL B CA 1
ATOM 3161 C C . VAL B 1 161 ? 11.906 21.25 3.928 1 98.81 161 VAL B C 1
ATOM 3163 O O . VAL B 1 161 ? 11.484 21.891 4.891 1 98.81 161 VAL B O 1
ATOM 3166 N N . PRO B 1 162 ? 12.344 21.812 2.758 1 98.44 162 PRO B N 1
ATOM 3167 C CA . PRO B 1 162 ? 12.008 23.219 2.537 1 98.44 162 PRO B CA 1
ATOM 3168 C C . PRO B 1 162 ? 10.508 23.469 2.48 1 98.44 162 PRO B C 1
ATOM 3170 O O . PRO B 1 162 ? 9.758 22.641 1.968 1 98.44 162 PRO B O 1
ATOM 3173 N N . GLU B 1 163 ? 10.078 24.609 2.963 1 98.25 163 GLU B N 1
ATOM 3174 C CA . GLU B 1 163 ? 8.648 24.922 2.996 1 98.25 163 GLU B CA 1
ATOM 3175 C C . GLU B 1 163 ? 8.039 24.859 1.597 1 98.25 163 GLU B C 1
ATOM 3177 O O . GLU B 1 163 ? 6.863 24.531 1.437 1 98.25 163 GLU B O 1
ATOM 3182 N N . SER B 1 164 ? 8.867 25.156 0.54 1 97.81 164 SER B N 1
ATOM 3183 C CA . SER B 1 164 ? 8.383 25.203 -0.835 1 97.81 164 SER B CA 1
ATOM 3184 C C . SER B 1 164 ? 7.855 23.844 -1.287 1 97.81 164 SER B C 1
ATOM 3186 O O . SER B 1 164 ? 7.125 23.75 -2.275 1 97.81 164 SER B O 1
ATOM 3188 N N . TYR B 1 165 ? 8.211 22.75 -0.6 1 98.62 165 TYR B N 1
ATOM 3189 C CA . TYR B 1 165 ? 7.785 21.406 -0.969 1 98.62 165 TYR B CA 1
ATOM 3190 C C . TYR B 1 165 ? 6.453 21.047 -0.317 1 98.62 165 TYR B C 1
ATOM 3192 O O . TYR B 1 165 ? 5.809 20.078 -0.697 1 98.62 165 TYR B O 1
ATOM 3200 N N . MET B 1 166 ? 5.969 21.828 0.646 1 98.5 166 MET B N 1
ATOM 3201 C CA . MET B 1 166 ? 4.91 21.406 1.553 1 98.5 166 MET B CA 1
ATOM 3202 C C . MET B 1 166 ? 3.58 21.281 0.817 1 98.5 166 MET B C 1
ATOM 3204 O O . MET B 1 166 ? 2.783 20.391 1.104 1 98.5 166 MET B O 1
ATOM 3208 N N . ASP B 1 167 ? 3.33 22.172 -0.118 1 98.12 167 ASP B N 1
ATOM 3209 C CA . ASP B 1 167 ? 2.045 22.125 -0.81 1 98.12 167 ASP B CA 1
ATOM 3210 C C . ASP B 1 167 ? 1.935 20.891 -1.688 1 98.12 167 ASP B C 1
ATOM 3212 O O . ASP B 1 167 ? 0.897 20.219 -1.701 1 98.12 167 ASP B O 1
ATOM 3216 N N . VAL B 1 168 ? 2.99 20.625 -2.432 1 98.5 168 VAL B N 1
ATOM 3217 C CA . VAL B 1 168 ? 2.957 19.453 -3.295 1 98.5 168 VAL B CA 1
ATOM 3218 C C . VAL B 1 168 ? 2.953 18.188 -2.443 1 98.5 168 VAL B C 1
ATOM 3220 O O . VAL B 1 168 ? 2.322 17.188 -2.805 1 98.5 168 VAL B O 1
ATOM 3223 N N . ILE B 1 169 ? 3.598 18.141 -1.294 1 98.81 169 ILE B N 1
ATOM 3224 C CA . ILE B 1 169 ? 3.598 17.016 -0.376 1 98.81 169 ILE B CA 1
ATOM 3225 C C . ILE B 1 169 ? 2.188 16.781 0.162 1 98.81 169 ILE B C 1
ATOM 3227 O O . ILE B 1 169 ? 1.753 15.641 0.315 1 98.81 169 ILE B O 1
ATOM 3231 N N . THR B 1 170 ? 1.464 17.844 0.441 1 98.5 170 THR B N 1
ATOM 3232 C CA . THR B 1 170 ? 0.066 17.734 0.84 1 98.5 170 THR B CA 1
ATOM 3233 C C . THR B 1 170 ? -0.735 16.969 -0.216 1 98.5 170 THR B C 1
ATOM 3235 O O . THR B 1 170 ? -1.523 16.078 0.115 1 98.5 170 THR B O 1
ATOM 3238 N N . ALA B 1 171 ? -0.454 17.25 -1.475 1 98.69 171 ALA B N 1
ATOM 3239 C CA . ALA B 1 171 ? -1.176 16.625 -2.576 1 98.69 171 ALA B CA 1
ATOM 3240 C C . ALA B 1 171 ? -0.787 15.156 -2.717 1 98.69 171 ALA B C 1
ATOM 3242 O O . ALA B 1 171 ? -1.622 14.312 -3.061 1 98.69 171 ALA B O 1
ATOM 3243 N N . ILE B 1 172 ? 0.446 14.797 -2.479 1 98.69 172 ILE B N 1
ATOM 3244 C CA . ILE B 1 172 ? 0.965 13.453 -2.705 1 98.69 172 ILE B CA 1
ATOM 3245 C C . ILE B 1 172 ? 0.62 12.562 -1.515 1 98.69 172 ILE B C 1
ATOM 3247 O O . ILE B 1 172 ? 0.018 11.5 -1.683 1 98.69 172 ILE B O 1
ATOM 3251 N N . SER B 1 173 ? 0.983 13.023 -0.325 1 98.62 173 SER B N 1
ATOM 3252 C CA . SER B 1 173 ? 0.882 12.133 0.829 1 98.62 173 SER B CA 1
ATOM 3253 C C . SER B 1 173 ? -0.266 12.547 1.744 1 98.62 173 SER B C 1
ATOM 3255 O O . SER B 1 173 ? -0.833 11.711 2.451 1 98.62 173 SER B O 1
ATOM 3257 N N . GLY B 1 174 ? -0.59 13.82 1.802 1 98.19 174 GLY B N 1
ATOM 3258 C CA . GLY B 1 174 ? -1.751 14.234 2.57 1 98.19 174 GLY B CA 1
ATOM 3259 C C . GLY B 1 174 ? -3.059 13.703 2.014 1 98.19 174 GLY B C 1
ATOM 3260 O O . GLY B 1 174 ? -3.854 13.109 2.746 1 98.19 174 GLY B O 1
ATOM 3261 N N . SER B 1 175 ? -3.227 13.914 0.717 1 98.5 175 SER B N 1
ATOM 3262 C CA . SER B 1 175 ? -4.43 13.461 0.027 1 98.5 175 SER B CA 1
ATOM 3263 C C . SER B 1 175 ? -4.285 12.023 -0.458 1 98.5 175 SER B C 1
ATOM 3265 O O . SER B 1 175 ? -5.277 11.359 -0.775 1 98.5 175 SER B O 1
ATOM 3267 N N . GLY B 1 176 ? -3.084 11.531 -0.489 1 98.75 176 GLY B N 1
ATOM 3268 C CA . GLY B 1 176 ? -2.691 10.266 -1.093 1 98.75 176 GLY B CA 1
ATOM 3269 C C . GLY B 1 176 ? -3.523 9.094 -0.613 1 98.75 176 GLY B C 1
ATOM 3270 O O . GLY B 1 176 ? -3.934 8.25 -1.412 1 98.75 176 GLY B O 1
ATOM 3271 N N . PRO B 1 177 ? -3.77 8.992 0.69 1 98.88 177 PRO B N 1
ATOM 3272 C CA . PRO B 1 177 ? -4.59 7.879 1.173 1 98.88 177 PRO B CA 1
ATOM 3273 C C . PRO B 1 177 ? -5.926 7.77 0.439 1 98.88 177 PRO B C 1
ATOM 3275 O O . PRO B 1 177 ? -6.395 6.66 0.168 1 98.88 177 PRO B O 1
ATOM 3278 N N . ALA B 1 178 ? -6.527 8.859 0.118 1 98.81 178 ALA B N 1
ATOM 3279 C CA . ALA B 1 178 ? -7.809 8.836 -0.583 1 98.81 178 ALA B CA 1
ATOM 3280 C C . ALA B 1 178 ? -7.668 8.188 -1.958 1 98.81 178 ALA B C 1
ATOM 3282 O O . ALA B 1 178 ? -8.555 7.445 -2.396 1 98.81 178 ALA B O 1
ATOM 3283 N N . TYR B 1 179 ? -6.508 8.5 -2.699 1 98.81 179 TYR B N 1
ATOM 3284 C CA . TYR B 1 179 ? -6.238 7.832 -3.971 1 98.81 179 TYR B CA 1
ATOM 3285 C C . TYR B 1 179 ? -6.195 6.316 -3.793 1 98.81 179 TYR B C 1
ATOM 3287 O O . TYR B 1 179 ? -6.75 5.574 -4.605 1 98.81 179 TYR B O 1
ATOM 3295 N N . MET B 1 180 ? -5.543 5.938 -2.746 1 98.94 180 MET B N 1
ATOM 3296 C CA . MET B 1 180 ? -5.344 4.512 -2.486 1 98.94 180 MET B CA 1
ATOM 3297 C C . MET B 1 180 ? -6.664 3.836 -2.133 1 98.94 180 MET B C 1
ATOM 3299 O O . MET B 1 180 ? -6.938 2.725 -2.588 1 98.94 180 MET B O 1
ATOM 3303 N N . PHE B 1 181 ? -7.473 4.469 -1.297 1 98.88 181 PHE B N 1
ATOM 3304 C CA . PHE B 1 181 ? -8.758 3.895 -0.924 1 98.88 181 PHE B CA 1
ATOM 3305 C C . PHE B 1 181 ? -9.656 3.744 -2.145 1 98.88 181 PHE B C 1
ATOM 3307 O O . PHE B 1 181 ? -10.359 2.74 -2.287 1 98.88 181 PHE B O 1
ATOM 3314 N N . MET B 1 182 ? -9.664 4.73 -3.008 1 98.81 182 MET B N 1
ATOM 3315 C CA . MET B 1 182 ? -10.438 4.617 -4.238 1 98.81 182 MET B CA 1
ATOM 3316 C C . MET B 1 182 ? -9.93 3.475 -5.105 1 98.81 182 MET B C 1
ATOM 3318 O O . MET B 1 182 ? -10.719 2.77 -5.742 1 98.81 182 MET B O 1
ATOM 3322 N N . THR B 1 183 ? -8.625 3.316 -5.195 1 98.94 183 THR B N 1
ATOM 3323 C CA . THR B 1 183 ? -8.016 2.203 -5.91 1 98.94 183 THR B CA 1
ATOM 3324 C C . THR B 1 183 ? -8.516 0.869 -5.363 1 98.94 183 THR B C 1
ATOM 3326 O O . THR B 1 183 ? -8.93 -0.006 -6.125 1 98.94 183 THR B O 1
ATOM 3329 N N . LEU B 1 184 ? -8.508 0.736 -4.043 1 98.88 184 LEU B N 1
ATOM 3330 C CA . LEU B 1 184 ? -8.922 -0.508 -3.404 1 98.88 184 LEU B CA 1
ATOM 3331 C C . LEU B 1 184 ? -10.406 -0.77 -3.645 1 98.88 184 LEU B C 1
ATOM 3333 O O . LEU B 1 184 ? -10.812 -1.915 -3.859 1 98.88 184 LEU B O 1
ATOM 3337 N N . GLU B 1 185 ? -11.203 0.288 -3.576 1 98.56 185 GLU B N 1
ATOM 3338 C CA . GLU B 1 185 ? -12.617 0.146 -3.885 1 98.56 185 GLU B CA 1
ATOM 3339 C C . GLU B 1 185 ? -12.828 -0.364 -5.309 1 98.56 185 GLU B C 1
ATOM 3341 O O . GLU B 1 185 ? -13.625 -1.278 -5.535 1 98.56 185 GLU B O 1
ATOM 3346 N N . ALA B 1 186 ? -12.156 0.237 -6.23 1 98.75 186 ALA B N 1
ATOM 3347 C CA . ALA B 1 186 ? -12.305 -0.122 -7.641 1 98.75 186 ALA B CA 1
ATOM 3348 C C . ALA B 1 186 ? -11.875 -1.564 -7.887 1 98.75 186 ALA B C 1
ATOM 3350 O O . ALA B 1 186 ? -12.555 -2.309 -8.602 1 98.75 186 ALA B O 1
ATOM 3351 N N . LEU B 1 187 ? -10.758 -1.968 -7.352 1 98.81 187 LEU B N 1
ATOM 3352 C CA . LEU B 1 187 ? -10.266 -3.328 -7.527 1 98.81 187 LEU B CA 1
ATOM 3353 C C . LEU B 1 187 ? -11.211 -4.34 -6.891 1 98.81 187 LEU B C 1
ATOM 3355 O O . LEU B 1 187 ? -11.461 -5.406 -7.453 1 98.81 187 LEU B O 1
ATOM 3359 N N . SER B 1 188 ? -11.688 -3.979 -5.672 1 98.5 188 SER B N 1
ATOM 3360 C CA . SER B 1 188 ? -12.656 -4.848 -5.02 1 98.5 188 SER B CA 1
ATOM 3361 C C . SER B 1 188 ? -13.914 -5.016 -5.871 1 98.5 188 SER B C 1
ATOM 3363 O O . SER B 1 188 ? -14.422 -6.129 -6.023 1 98.5 188 SER B O 1
ATOM 3365 N N . ASP B 1 189 ? -14.445 -3.902 -6.426 1 98.56 189 ASP B N 1
ATOM 3366 C CA . ASP B 1 189 ? -15.609 -3.945 -7.297 1 98.56 189 ASP B CA 1
ATOM 3367 C C . ASP B 1 189 ? -15.344 -4.801 -8.531 1 98.56 189 ASP B C 1
ATOM 3369 O O . ASP B 1 189 ? -16.219 -5.539 -8.984 1 98.56 189 ASP B O 1
ATOM 3373 N N . ALA B 1 190 ? -14.18 -4.664 -9.078 1 98.81 190 ALA B N 1
ATOM 3374 C CA . ALA B 1 190 ? -13.805 -5.477 -10.234 1 98.81 190 ALA B CA 1
ATOM 3375 C C . ALA B 1 190 ? -13.836 -6.961 -9.891 1 98.81 190 ALA B C 1
ATOM 3377 O O . ALA B 1 190 ? -14.281 -7.781 -10.695 1 98.81 190 ALA B O 1
ATOM 3378 N N . GLY B 1 191 ? -13.258 -7.324 -8.695 1 98.62 191 GLY B N 1
ATOM 3379 C CA . GLY B 1 191 ? -13.328 -8.703 -8.242 1 98.62 191 GLY B CA 1
ATOM 3380 C C . GLY B 1 191 ? -14.742 -9.219 -8.086 1 98.62 191 GLY B C 1
ATOM 3381 O O . GLY B 1 191 ? -15.07 -10.312 -8.539 1 98.62 191 GLY B O 1
ATOM 3382 N N . VAL B 1 192 ? -15.609 -8.422 -7.484 1 98.56 192 VAL B N 1
ATOM 3383 C CA . VAL B 1 192 ? -17 -8.781 -7.266 1 98.56 192 VAL B CA 1
ATOM 3384 C C . VAL B 1 192 ? -17.703 -8.969 -8.609 1 98.56 192 VAL B C 1
ATOM 3386 O O . VAL B 1 192 ? -18.5 -9.898 -8.781 1 98.56 192 VAL B O 1
ATOM 3389 N N . ARG B 1 193 ? -17.406 -8.109 -9.539 1 98.31 193 ARG B N 1
ATOM 3390 C CA . ARG B 1 193 ? -17.984 -8.18 -10.867 1 98.31 193 ARG B CA 1
ATOM 3391 C C . ARG B 1 193 ? -17.734 -9.539 -11.508 1 98.31 193 ARG B C 1
ATOM 3393 O O . ARG B 1 193 ? -18.547 -10.031 -12.297 1 98.31 193 ARG B O 1
ATOM 3400 N N . HIS B 1 194 ? -16.641 -10.18 -11.133 1 97.94 194 HIS B N 1
ATOM 3401 C CA . HIS B 1 194 ? -16.266 -11.453 -11.75 1 97.94 194 HIS B CA 1
ATOM 3402 C C . HIS B 1 194 ? -16.422 -12.609 -10.766 1 97.94 194 HIS B C 1
ATOM 3404 O O . HIS B 1 194 ? -15.789 -13.648 -10.914 1 97.94 194 HIS B O 1
ATOM 3410 N N . GLY B 1 195 ? -17.172 -12.352 -9.648 1 97.62 195 GLY B N 1
ATOM 3411 C CA . GLY B 1 195 ? -17.688 -13.469 -8.875 1 97.62 195 GLY B CA 1
ATOM 3412 C C . GLY B 1 195 ? -17.016 -13.625 -7.527 1 97.62 195 GLY B C 1
ATOM 3413 O O . GLY B 1 195 ? -17.375 -14.5 -6.738 1 97.62 195 GLY B O 1
ATOM 3414 N N . LEU B 1 196 ? -16.078 -12.797 -7.152 1 98.31 196 LEU B N 1
ATOM 3415 C CA . LEU B 1 196 ? -15.43 -12.914 -5.848 1 98.31 196 LEU B CA 1
ATOM 3416 C C . LEU B 1 196 ? -16.312 -12.312 -4.754 1 98.31 196 LEU B C 1
ATOM 3418 O O . LEU B 1 196 ? -16.938 -11.266 -4.957 1 98.31 196 LEU B O 1
ATOM 3422 N N . PRO B 1 197 ? -16.281 -13.016 -3.605 1 98.31 197 PRO B N 1
ATOM 3423 C CA . PRO B 1 197 ? -16.828 -12.297 -2.455 1 98.31 197 PRO B CA 1
ATOM 3424 C C . PRO B 1 197 ? -16.094 -10.992 -2.156 1 98.31 197 PRO B C 1
ATOM 3426 O O . PRO B 1 197 ? -14.867 -10.938 -2.242 1 98.31 197 PRO B O 1
ATOM 3429 N N . ARG B 1 198 ? -16.891 -10.008 -1.798 1 97.38 198 ARG B N 1
ATOM 3430 C CA . ARG B 1 198 ? -16.359 -8.664 -1.608 1 97.38 198 ARG B CA 1
ATOM 3431 C C . ARG B 1 198 ? -15.219 -8.672 -0.594 1 97.38 198 ARG B C 1
ATOM 3433 O O . ARG B 1 198 ? -14.18 -8.047 -0.814 1 97.38 198 ARG B O 1
ATOM 3440 N N . ASN B 1 199 ? -15.391 -9.328 0.509 1 97.69 199 ASN B N 1
ATOM 3441 C CA . ASN B 1 199 ? -14.383 -9.352 1.565 1 97.69 199 ASN B CA 1
ATOM 3442 C C . ASN B 1 199 ? -13.07 -9.953 1.075 1 97.69 199 ASN B C 1
ATOM 3444 O O . ASN B 1 199 ? -11.992 -9.43 1.372 1 97.69 199 ASN B O 1
ATOM 3448 N N . LEU B 1 200 ? -13.102 -11.047 0.335 1 98.44 200 LEU B N 1
ATOM 3449 C CA . LEU B 1 200 ? -11.906 -11.688 -0.203 1 98.44 200 LEU B CA 1
ATOM 3450 C C . LEU B 1 200 ? -11.219 -10.781 -1.225 1 98.44 200 LEU B C 1
ATOM 3452 O O . LEU B 1 200 ? -10 -10.641 -1.207 1 98.44 200 LEU B O 1
ATOM 3456 N N . ALA B 1 201 ? -12.039 -10.172 -2.105 1 98.62 201 ALA B N 1
ATOM 3457 C CA . ALA B 1 201 ? -11.508 -9.25 -3.111 1 98.62 201 ALA B CA 1
ATOM 3458 C C . ALA B 1 201 ? -10.75 -8.102 -2.455 1 98.62 201 ALA B C 1
ATOM 3460 O O . ALA B 1 201 ? -9.648 -7.75 -2.881 1 98.62 201 ALA B O 1
ATOM 3461 N N . LEU B 1 202 ? -11.344 -7.543 -1.438 1 98.69 202 LEU B N 1
ATOM 3462 C CA . LEU B 1 202 ? -10.75 -6.402 -0.753 1 98.69 202 LEU B CA 1
ATOM 3463 C C . LEU B 1 202 ? -9.469 -6.812 -0.034 1 98.69 202 LEU B C 1
ATOM 3465 O O . LEU B 1 202 ? -8.461 -6.098 -0.093 1 98.69 202 LEU B O 1
ATOM 3469 N N . LYS B 1 203 ? -9.469 -7.938 0.654 1 98.62 203 LYS B N 1
ATOM 3470 C CA . LYS B 1 203 ? -8.297 -8.406 1.388 1 98.62 203 LYS B CA 1
ATOM 3471 C C . LYS B 1 203 ? -7.125 -8.664 0.443 1 98.62 203 LYS B C 1
ATOM 3473 O O . LYS B 1 203 ? -5.988 -8.289 0.732 1 98.62 203 LYS B O 1
ATOM 3478 N N . LEU B 1 204 ? -7.406 -9.289 -0.677 1 98.81 204 LEU B N 1
ATOM 3479 C CA . LEU B 1 204 ? -6.367 -9.586 -1.654 1 98.81 204 LEU B CA 1
ATOM 3480 C C . LEU B 1 204 ? -5.805 -8.305 -2.256 1 98.81 204 LEU B C 1
ATOM 3482 O O . LEU B 1 204 ? -4.59 -8.164 -2.398 1 98.81 204 LEU B O 1
ATOM 3486 N N . ALA B 1 205 ? -6.707 -7.371 -2.572 1 98.88 205 ALA B N 1
ATOM 3487 C CA . ALA B 1 205 ? -6.273 -6.098 -3.143 1 98.88 205 ALA B CA 1
ATOM 3488 C C . ALA B 1 205 ? -5.434 -5.309 -2.143 1 98.88 205 ALA B C 1
ATOM 3490 O O . ALA B 1 205 ? -4.371 -4.785 -2.49 1 98.88 205 ALA B O 1
ATOM 3491 N N . ALA B 1 206 ? -5.914 -5.211 -0.898 1 98.88 206 ALA B N 1
ATOM 3492 C CA . ALA B 1 206 ? -5.219 -4.445 0.133 1 98.88 206 ALA B CA 1
ATOM 3493 C C . ALA B 1 206 ? -3.861 -5.062 0.453 1 98.88 206 ALA B C 1
ATOM 3495 O O . ALA B 1 206 ? -2.871 -4.348 0.622 1 98.88 206 ALA B O 1
ATOM 3496 N N . GLN B 1 207 ? -3.799 -6.395 0.555 1 98.88 207 GLN B N 1
ATOM 3497 C CA . GLN B 1 207 ? -2.543 -7.098 0.799 1 98.88 207 GLN B CA 1
ATOM 3498 C C . GLN B 1 207 ? -1.556 -6.871 -0.342 1 98.88 207 GLN B C 1
ATOM 3500 O O . GLN B 1 207 ? -0.357 -6.703 -0.109 1 98.88 207 GLN B O 1
ATOM 3505 N N . THR B 1 208 ? -2.074 -6.895 -1.556 1 98.88 208 THR B N 1
ATOM 3506 C CA . THR B 1 208 ? -1.255 -6.641 -2.736 1 98.88 208 THR B CA 1
ATOM 3507 C C . THR B 1 208 ? -0.697 -5.219 -2.711 1 98.88 208 THR B C 1
ATOM 3509 O O . THR B 1 208 ? 0.478 -5.004 -3.014 1 98.88 208 THR B O 1
ATOM 3512 N N . MET B 1 209 ? -1.537 -4.266 -2.373 1 98.94 209 MET B N 1
ATOM 3513 C CA . MET B 1 209 ? -1.117 -2.871 -2.246 1 98.94 209 MET B CA 1
ATOM 3514 C C . MET B 1 209 ? -0.032 -2.725 -1.186 1 98.94 209 MET B C 1
ATOM 3516 O O . MET B 1 209 ? 1.002 -2.102 -1.431 1 98.94 209 MET B O 1
ATOM 3520 N N . LEU B 1 210 ? -0.258 -3.291 -0.018 1 98.88 210 LEU B N 1
ATOM 3521 C CA . LEU B 1 210 ? 0.704 -3.26 1.078 1 98.88 210 LEU B CA 1
ATOM 3522 C C . LEU B 1 210 ? 2.045 -3.84 0.641 1 98.88 210 LEU B C 1
ATOM 3524 O O . LEU B 1 210 ? 3.092 -3.227 0.855 1 98.88 210 LEU B O 1
ATOM 3528 N N . GLY B 1 211 ? 1.995 -4.977 0.055 1 98.81 211 GLY B N 1
ATOM 3529 C CA . GLY B 1 211 ? 3.215 -5.66 -0.346 1 98.81 211 GLY B CA 1
ATOM 3530 C C . GLY B 1 211 ? 3.979 -4.926 -1.432 1 98.81 211 GLY B C 1
ATOM 3531 O O . GLY B 1 211 ? 5.211 -4.891 -1.415 1 98.81 211 GLY B O 1
ATOM 3532 N N . SER B 1 212 ? 3.264 -4.383 -2.43 1 98.81 212 SER B N 1
ATOM 3533 C CA . SER B 1 212 ? 3.912 -3.639 -3.506 1 98.81 212 SER B CA 1
ATOM 3534 C C . SER B 1 212 ? 4.645 -2.416 -2.969 1 98.81 212 SER B C 1
ATOM 3536 O O . SER B 1 212 ? 5.777 -2.139 -3.371 1 98.81 212 SER B O 1
ATOM 3538 N N . ALA B 1 213 ? 3.967 -1.713 -2.07 1 98.88 213 ALA B N 1
ATOM 3539 C CA . ALA B 1 213 ? 4.602 -0.553 -1.452 1 98.88 213 ALA B CA 1
ATOM 3540 C C . ALA B 1 213 ? 5.852 -0.96 -0.679 1 98.88 213 ALA B C 1
ATOM 3542 O O . ALA B 1 213 ? 6.891 -0.303 -0.775 1 98.88 213 ALA B O 1
ATOM 3543 N N . LYS B 1 214 ? 5.746 -2.014 0.082 1 98.5 214 LYS B N 1
ATOM 3544 C CA . LYS B 1 214 ? 6.863 -2.506 0.886 1 98.5 214 LYS B CA 1
ATOM 3545 C C . LYS B 1 214 ? 8.039 -2.908 0.003 1 98.5 214 LYS B C 1
ATOM 3547 O O . LYS B 1 214 ? 9.195 -2.689 0.366 1 98.5 214 LYS B O 1
ATOM 3552 N N . MET B 1 215 ? 7.766 -3.498 -1.14 1 98.06 215 MET B N 1
ATOM 3553 C CA . MET B 1 215 ? 8.828 -3.854 -2.076 1 98.06 215 MET B CA 1
ATOM 3554 C C . MET B 1 215 ? 9.633 -2.623 -2.479 1 98.06 215 MET B C 1
ATOM 3556 O O . MET B 1 215 ? 10.867 -2.648 -2.465 1 98.06 215 MET B O 1
ATOM 3560 N N . VAL B 1 216 ? 8.906 -1.583 -2.814 1 98.44 216 VAL B N 1
ATOM 3561 C CA . VAL B 1 216 ? 9.57 -0.358 -3.248 1 98.44 216 VAL B CA 1
ATOM 3562 C C . VAL B 1 216 ? 10.406 0.21 -2.102 1 98.44 216 VAL B C 1
ATOM 3564 O O . VAL B 1 216 ? 11.57 0.572 -2.291 1 98.44 216 VAL B O 1
ATOM 3567 N N . LEU B 1 217 ? 9.836 0.279 -0.933 1 98.31 217 LEU B N 1
ATOM 3568 C CA . LEU B 1 217 ? 10.484 0.906 0.217 1 98.31 217 LEU B CA 1
ATOM 3569 C C . LEU B 1 217 ? 11.688 0.093 0.674 1 98.31 217 LEU B C 1
ATOM 3571 O O . LEU B 1 217 ? 12.703 0.66 1.088 1 98.31 217 LEU B O 1
ATOM 3575 N N . GLU B 1 218 ? 11.641 -1.244 0.597 1 97 218 GLU B N 1
ATOM 3576 C CA . GLU B 1 218 ? 12.695 -2.088 1.149 1 97 218 GLU B CA 1
ATOM 3577 C C . GLU B 1 218 ? 13.781 -2.357 0.114 1 97 218 GLU B C 1
ATOM 3579 O O . GLU B 1 218 ? 14.961 -2.453 0.457 1 97 218 GLU B O 1
ATOM 3584 N N . THR B 1 219 ? 13.406 -2.551 -1.112 1 94.5 219 THR B N 1
ATOM 3585 C CA . THR B 1 219 ? 14.391 -2.914 -2.119 1 94.5 219 THR B CA 1
ATOM 3586 C C . THR B 1 219 ? 15.047 -1.667 -2.707 1 94.5 219 THR B C 1
ATOM 3588 O O . THR B 1 219 ? 16.172 -1.727 -3.201 1 94.5 219 THR B O 1
ATOM 3591 N N . GLY B 1 220 ? 14.305 -0.549 -2.736 1 94.44 220 GLY B N 1
ATOM 3592 C CA . GLY B 1 220 ? 14.797 0.668 -3.359 1 94.44 220 GLY B CA 1
ATOM 3593 C C . GLY B 1 220 ? 14.758 0.62 -4.875 1 94.44 220 GLY B C 1
ATOM 3594 O O . GLY B 1 220 ? 15.188 1.564 -5.543 1 94.44 220 GLY B O 1
ATOM 3595 N N . GLN B 1 221 ? 14.273 -0.453 -5.418 1 94.44 221 GLN B N 1
ATOM 3596 C CA . GLN B 1 221 ? 14.172 -0.58 -6.867 1 94.44 221 GLN B CA 1
ATOM 3597 C C . GLN B 1 221 ? 13.102 0.348 -7.43 1 94.44 221 GLN B C 1
ATOM 3599 O O . GLN B 1 221 ? 12.055 0.548 -6.805 1 94.44 221 GLN B O 1
ATOM 3604 N N . HIS B 1 222 ? 13.383 0.88 -8.594 1 96.62 222 HIS B N 1
ATOM 3605 C CA . HIS B 1 222 ? 12.406 1.751 -9.242 1 96.62 222 HIS B CA 1
ATOM 3606 C C . HIS B 1 222 ? 11.141 0.984 -9.609 1 96.62 222 HIS B C 1
ATOM 3608 O O . HIS B 1 222 ? 11.211 -0.136 -10.117 1 96.62 222 HIS B O 1
ATOM 3614 N N . PRO B 1 223 ? 9.953 1.611 -9.445 1 97.75 223 PRO B N 1
ATOM 3615 C CA . PRO B 1 223 ? 8.688 0.922 -9.703 1 97.75 223 PRO B CA 1
ATOM 3616 C C . PRO B 1 223 ? 8.57 0.427 -11.148 1 97.75 223 PRO B C 1
ATOM 3618 O O . PRO B 1 223 ? 7.98 -0.629 -11.391 1 97.75 223 PRO B O 1
ATOM 3621 N N . ALA B 1 224 ? 9.125 1.142 -12.078 1 97.06 224 ALA B N 1
ATOM 3622 C CA . ALA B 1 224 ? 9.047 0.744 -13.484 1 97.06 224 ALA B CA 1
ATOM 3623 C C . ALA B 1 224 ? 9.711 -0.61 -13.711 1 97.06 224 ALA B C 1
ATOM 3625 O O . ALA B 1 224 ? 9.242 -1.411 -14.523 1 97.06 224 ALA B O 1
ATOM 3626 N N . VAL B 1 225 ? 10.812 -0.842 -13.055 1 96.69 225 VAL B N 1
ATOM 3627 C CA . VAL B 1 225 ? 11.531 -2.107 -13.164 1 96.69 225 VAL B CA 1
ATOM 3628 C C . VAL B 1 225 ? 10.695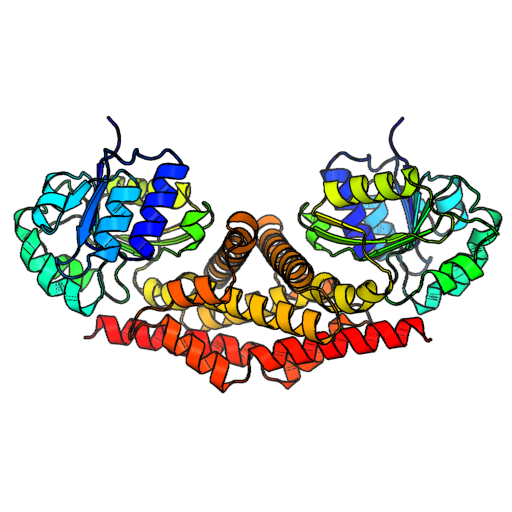 -3.232 -12.562 1 96.69 225 VAL B C 1
ATOM 3630 O O . VAL B 1 225 ? 10.523 -4.285 -13.18 1 96.69 225 VAL B O 1
ATOM 3633 N N . MET B 1 226 ? 10.109 -3.035 -11.398 1 97 226 MET B N 1
ATOM 3634 C CA . MET B 1 226 ? 9.297 -4.035 -10.719 1 97 226 MET B CA 1
ATOM 3635 C C . MET B 1 226 ? 8.039 -4.348 -11.523 1 97 226 MET B C 1
ATOM 3637 O O . MET B 1 226 ? 7.602 -5.5 -11.578 1 97 226 MET B O 1
ATOM 3641 N N . LYS B 1 227 ? 7.457 -3.252 -12.078 1 97.62 227 LYS B N 1
ATOM 3642 C CA . LYS B 1 227 ? 6.312 -3.438 -12.969 1 97.62 227 LYS B CA 1
ATOM 3643 C C . LYS B 1 227 ? 6.656 -4.375 -14.125 1 97.62 227 LYS B C 1
ATOM 3645 O O . LYS B 1 227 ? 5.891 -5.285 -14.445 1 97.62 227 LYS B O 1
ATOM 3650 N N . GLY B 1 228 ? 7.816 -4.164 -14.734 1 96.06 228 GLY B N 1
ATOM 3651 C CA . GLY B 1 228 ? 8.273 -5.023 -15.812 1 96.06 228 GLY B CA 1
ATOM 3652 C C . GLY B 1 228 ? 8.461 -6.469 -15.391 1 96.06 228 GLY B C 1
ATOM 3653 O O . GLY B 1 228 ? 8.203 -7.387 -16.172 1 96.06 228 GLY B O 1
ATOM 3654 N N . GLU B 1 229 ? 8.859 -6.672 -14.211 1 93.75 229 GLU B N 1
ATOM 3655 C CA . GLU B 1 229 ? 9.125 -8.008 -13.695 1 93.75 229 GLU B CA 1
ATOM 3656 C C . GLU B 1 229 ? 7.832 -8.789 -13.484 1 93.75 229 GLU B C 1
ATOM 3658 O O . GLU B 1 229 ? 7.832 -10.023 -13.523 1 93.75 229 GLU B O 1
ATOM 3663 N N . VAL B 1 230 ? 6.734 -8.102 -13.273 1 96.12 230 VAL B N 1
ATOM 3664 C CA . VAL B 1 230 ? 5.438 -8.742 -13.078 1 96.12 230 VAL B CA 1
ATOM 3665 C C . VAL B 1 230 ? 4.824 -9.094 -14.438 1 96.12 230 VAL B C 1
ATOM 3667 O O . VAL B 1 230 ? 3.996 -10 -14.531 1 96.12 230 VAL B O 1
ATOM 3670 N N . CYS B 1 231 ? 5.215 -8.367 -15.469 1 96 231 CYS B N 1
ATOM 3671 C CA . CYS B 1 231 ? 4.672 -8.539 -16.812 1 96 231 CYS B CA 1
ATOM 3672 C C . CYS B 1 231 ? 5.457 -9.594 -17.578 1 96 231 CYS B C 1
ATOM 3674 O O . CYS B 1 231 ? 6.598 -9.359 -17.984 1 96 231 CYS B O 1
ATOM 3676 N N . SER B 1 232 ? 4.871 -10.742 -17.859 1 92.25 232 SER B N 1
ATOM 3677 C CA . SER B 1 232 ? 5.477 -11.781 -18.672 1 92.25 232 SER B CA 1
ATOM 3678 C C . SER B 1 232 ? 5.035 -11.664 -20.125 1 92.25 232 SER B C 1
ATOM 3680 O O . SER B 1 232 ? 3.98 -11.094 -20.422 1 92.25 232 SER B O 1
ATOM 3682 N N . PRO B 1 233 ? 5.867 -12.156 -21.094 1 92.25 233 PRO B N 1
ATOM 3683 C CA . PRO B 1 233 ? 5.465 -12.125 -22.516 1 92.25 233 PRO B CA 1
ATOM 3684 C C . PRO B 1 233 ? 4.129 -12.828 -22.75 1 92.25 233 PRO B C 1
ATOM 3686 O O . PRO B 1 233 ? 3.963 -13.992 -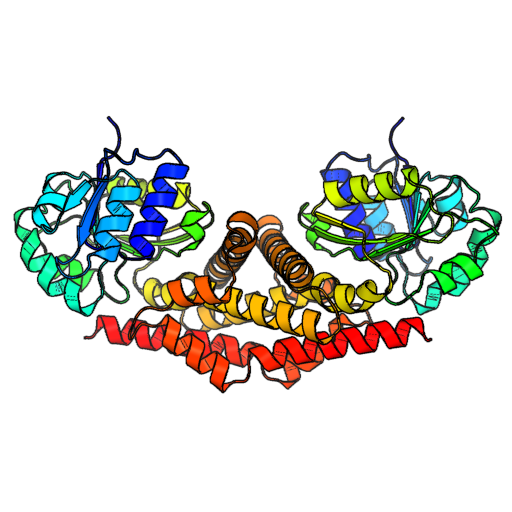22.391 1 92.25 233 PRO B O 1
ATOM 3689 N N . ALA B 1 234 ? 3.178 -12.102 -23.297 1 92.19 234 ALA B N 1
ATOM 3690 C CA . ALA B 1 234 ? 1.848 -12.594 -23.641 1 92.19 234 ALA B CA 1
ATOM 3691 C C . ALA B 1 234 ? 1.074 -13.008 -22.406 1 92.19 234 ALA B C 1
ATOM 3693 O O . ALA B 1 234 ? 0.213 -13.891 -22.453 1 92.19 234 ALA B O 1
ATOM 3694 N N . GLY B 1 235 ? 1.445 -12.406 -21.266 1 94.19 235 GLY B N 1
ATOM 3695 C CA . GLY B 1 235 ? 0.734 -12.68 -20.031 1 94.19 235 GLY B CA 1
ATOM 3696 C C . GLY B 1 235 ? -0.499 -11.812 -19.844 1 94.19 235 GLY B C 1
ATOM 3697 O O . GLY B 1 235 ? -0.828 -11 -20.703 1 94.19 235 GLY B O 1
ATOM 3698 N N . CYS B 1 236 ? -1.155 -12.047 -18.688 1 97.19 236 CYS B N 1
ATOM 3699 C CA . CYS B 1 236 ? -2.391 -11.312 -18.438 1 97.19 236 CYS B CA 1
ATOM 3700 C C . CYS B 1 236 ? -2.094 -9.914 -17.891 1 97.19 236 CYS B C 1
ATOM 3702 O O . CYS B 1 236 ? -2.842 -8.969 -18.156 1 97.19 236 CYS B O 1
ATOM 3704 N N . THR B 1 237 ? -0.986 -9.703 -17.172 1 98.12 237 THR B N 1
ATOM 3705 C CA . THR B 1 237 ? -0.629 -8.43 -16.578 1 98.12 237 THR B CA 1
ATOM 3706 C C . THR B 1 237 ? -0.376 -7.375 -17.656 1 98.12 237 THR B C 1
ATOM 3708 O O . THR B 1 237 ? -0.791 -6.223 -17.5 1 98.12 237 THR B O 1
ATOM 3711 N N . ILE B 1 238 ? 0.345 -7.762 -18.734 1 98.19 238 ILE B N 1
ATOM 3712 C CA . ILE B 1 238 ? 0.67 -6.801 -19.781 1 98.19 238 ILE B CA 1
ATOM 3713 C C . ILE B 1 238 ? -0.608 -6.355 -20.484 1 98.19 238 ILE B C 1
ATOM 3715 O O . ILE B 1 238 ? -0.718 -5.203 -20.922 1 98.19 238 ILE B O 1
ATOM 3719 N N . ASP B 1 239 ? -1.574 -7.227 -20.609 1 98.19 239 ASP B N 1
ATOM 3720 C CA . ASP B 1 239 ? -2.867 -6.836 -21.172 1 98.19 239 ASP B CA 1
ATOM 3721 C C . ASP B 1 239 ? -3.557 -5.805 -20.281 1 98.19 239 ASP B C 1
ATOM 3723 O O . ASP B 1 239 ? -4.152 -4.848 -20.781 1 98.19 239 ASP B O 1
ATOM 3727 N N . ALA B 1 240 ? -3.539 -6.02 -19 1 98.75 240 ALA B N 1
ATOM 3728 C CA . ALA B 1 240 ? -4.102 -5.059 -18.062 1 98.75 240 ALA B CA 1
ATOM 3729 C C . ALA B 1 240 ? -3.385 -3.715 -18.156 1 98.75 240 ALA B C 1
ATOM 3731 O O . ALA B 1 240 ? -4.023 -2.66 -18.125 1 98.75 240 ALA B O 1
ATOM 3732 N N . MET B 1 241 ? -2.023 -3.764 -18.234 1 98.69 241 MET B N 1
ATOM 3733 C CA . MET B 1 241 ? -1.242 -2.535 -18.344 1 98.69 241 MET B CA 1
ATOM 3734 C C . MET B 1 241 ? -1.62 -1.761 -19.594 1 98.69 241 MET B C 1
ATOM 3736 O O . MET B 1 241 ? -1.704 -0.531 -19.578 1 98.69 241 MET B O 1
ATOM 3740 N N . HIS B 1 242 ? -1.772 -2.488 -20.672 1 98.56 242 HIS B N 1
ATOM 3741 C CA . HIS B 1 242 ? -2.205 -1.861 -21.906 1 98.56 242 HIS B CA 1
ATOM 3742 C C . HIS B 1 242 ? -3.523 -1.119 -21.719 1 98.56 242 HIS B C 1
ATOM 3744 O O . HIS B 1 242 ? -3.684 0.005 -22.203 1 98.56 242 HIS B O 1
ATOM 3750 N N . MET B 1 243 ? -4.465 -1.75 -21.047 1 98.62 243 MET B N 1
ATOM 3751 C CA . MET B 1 243 ? -5.758 -1.127 -20.797 1 98.62 243 MET B CA 1
ATOM 3752 C C . MET B 1 243 ? -5.598 0.148 -19.969 1 98.62 243 MET B C 1
ATOM 3754 O O . MET B 1 243 ? -6.234 1.162 -20.266 1 98.62 243 MET B O 1
ATOM 3758 N N . LEU B 1 244 ? -4.773 0.128 -18.938 1 98.69 244 LEU B N 1
ATOM 3759 C CA . LEU B 1 244 ? -4.535 1.302 -18.109 1 98.69 244 LEU B CA 1
ATOM 3760 C C . LEU B 1 244 ? -3.934 2.438 -18.922 1 98.69 244 LEU B C 1
ATOM 3762 O O . LEU B 1 244 ? -4.301 3.602 -18.75 1 98.69 244 LEU B O 1
ATOM 3766 N N . GLU B 1 245 ? -2.998 2.064 -19.812 1 98.12 245 GLU B N 1
ATOM 3767 C CA . GLU B 1 245 ? -2.416 3.072 -20.688 1 98.12 245 GLU B CA 1
ATOM 3768 C C . GLU B 1 245 ? -3.471 3.68 -21.609 1 98.12 245 GLU B C 1
ATOM 3770 O O . GLU B 1 245 ? -3.539 4.902 -21.766 1 98.12 245 GLU B O 1
ATOM 3775 N N . LYS B 1 246 ? -4.227 2.836 -22.172 1 98.19 246 LYS B N 1
ATOM 3776 C CA . LYS B 1 246 ? -5.262 3.264 -23.109 1 98.19 246 LYS B CA 1
ATOM 3777 C C . LYS B 1 246 ? -6.25 4.215 -22.438 1 98.19 246 LYS B C 1
ATOM 3779 O O . LYS B 1 246 ? -6.727 5.164 -23.062 1 98.19 246 LYS B O 1
ATOM 3784 N N . GLU B 1 247 ? -6.52 4.031 -21.172 1 98 247 GLU B N 1
ATOM 3785 C CA . GLU B 1 247 ? -7.551 4.773 -20.453 1 98 247 GLU B CA 1
ATOM 3786 C C . GLU B 1 247 ? -6.965 5.992 -19.75 1 98 247 GLU B C 1
ATOM 3788 O O . GLU B 1 247 ? -7.68 6.715 -19.062 1 98 247 GLU B O 1
ATOM 3793 N N . GLY B 1 248 ? -5.684 6.242 -19.859 1 98.12 248 GLY B N 1
ATOM 3794 C CA . GLY B 1 248 ? -5.055 7.426 -19.297 1 98.12 248 GLY B CA 1
ATOM 3795 C C . GLY B 1 248 ? -4.922 7.371 -17.781 1 98.12 248 GLY B C 1
ATOM 3796 O O . GLY B 1 248 ? -5.129 8.375 -17.109 1 98.12 248 GLY B O 1
ATOM 3797 N N . PHE B 1 249 ? -4.637 6.215 -17.297 1 98.62 249 PHE B N 1
ATOM 3798 C CA . PHE B 1 249 ? -4.586 5.961 -15.867 1 98.62 249 PHE B CA 1
ATOM 3799 C C . PHE B 1 249 ? -3.562 6.867 -15.188 1 98.62 249 PHE B C 1
ATOM 3801 O O . PHE B 1 249 ? -3.875 7.531 -14.203 1 98.62 249 PHE B O 1
ATOM 3808 N N . ARG B 1 250 ? -2.352 6.961 -15.727 1 98.19 250 ARG B N 1
ATOM 3809 C CA . ARG B 1 250 ? -1.301 7.797 -15.148 1 98.19 250 ARG B CA 1
ATOM 3810 C C . ARG B 1 250 ? -1.692 9.266 -15.18 1 98.19 250 ARG B C 1
ATOM 3812 O O . ARG B 1 250 ? -1.493 9.992 -14.203 1 98.19 250 ARG B O 1
ATOM 3819 N N . ALA B 1 251 ? -2.271 9.664 -16.266 1 98.5 251 ALA B N 1
ATOM 3820 C CA . ALA B 1 251 ? -2.686 11.055 -16.406 1 98.5 251 ALA B CA 1
ATOM 3821 C C . ALA B 1 251 ? -3.744 11.43 -15.375 1 98.5 251 ALA B C 1
ATOM 3823 O O . ALA B 1 251 ? -3.734 12.539 -14.836 1 98.5 251 ALA B O 1
ATOM 3824 N N . ALA B 1 252 ? -4.684 10.523 -15.156 1 98.75 252 ALA B N 1
ATOM 3825 C CA . ALA B 1 252 ? -5.734 10.766 -14.164 1 98.75 252 ALA B CA 1
ATOM 3826 C C . ALA B 1 252 ? -5.141 11.062 -12.797 1 98.75 252 ALA B C 1
ATOM 3828 O O . ALA B 1 252 ? -5.555 12.008 -12.117 1 98.75 252 ALA B O 1
ATOM 3829 N N . LEU B 1 253 ? -4.152 10.289 -12.398 1 98.81 253 LEU B N 1
ATOM 3830 C CA . LEU B 1 253 ? -3.51 10.461 -11.094 1 98.81 253 LEU B CA 1
ATOM 3831 C C . LEU B 1 253 ? -2.727 11.766 -11.047 1 98.81 253 LEU B C 1
ATOM 3833 O O . LEU B 1 253 ? -2.801 12.5 -10.062 1 98.81 253 LEU B O 1
ATOM 3837 N N . MET B 1 254 ? -1.975 12.047 -12.07 1 98.81 254 MET B N 1
ATOM 3838 C CA . MET B 1 254 ? -1.176 13.273 -12.102 1 98.81 254 MET B CA 1
ATOM 3839 C C . MET B 1 254 ? -2.07 14.508 -12.078 1 98.81 254 MET B C 1
ATOM 3841 O O . MET B 1 254 ? -1.759 15.492 -11.406 1 98.81 254 MET B O 1
ATOM 3845 N N . ASN B 1 255 ? -3.197 14.43 -12.812 1 98.81 255 ASN B N 1
ATOM 3846 C CA . ASN B 1 255 ? -4.152 15.531 -12.805 1 98.81 255 ASN B CA 1
ATOM 3847 C C . ASN B 1 255 ? -4.793 15.711 -11.43 1 98.81 255 ASN B C 1
ATOM 3849 O O . ASN B 1 255 ? -5.082 16.828 -11.016 1 98.81 255 ASN B O 1
ATOM 3853 N N . ALA B 1 256 ? -5.094 14.602 -10.781 1 98.81 256 ALA B N 1
ATOM 3854 C CA . ALA B 1 256 ? -5.645 14.664 -9.43 1 98.81 256 ALA B CA 1
ATOM 3855 C C . ALA B 1 256 ? -4.672 15.352 -8.477 1 98.81 256 ALA B C 1
ATOM 3857 O O . ALA B 1 256 ? -5.07 16.203 -7.684 1 98.81 256 ALA B O 1
ATOM 3858 N N . VAL B 1 257 ? -3.404 15 -8.539 1 98.88 257 VAL B N 1
ATOM 3859 C CA . VAL B 1 257 ? -2.379 15.625 -7.707 1 98.88 257 VAL B CA 1
ATOM 3860 C C . VAL B 1 257 ? -2.303 17.109 -8.008 1 98.88 257 VAL B C 1
ATOM 3862 O O . VAL B 1 257 ? -2.189 17.938 -7.094 1 98.88 257 VAL B O 1
ATOM 3865 N N . GLU B 1 258 ? -2.373 17.469 -9.281 1 98.62 258 GLU B N 1
ATOM 3866 C CA . GLU B 1 258 ? -2.346 18.875 -9.68 1 98.62 258 GLU B CA 1
ATOM 3867 C C . GLU B 1 258 ? -3.521 19.641 -9.078 1 98.62 258 GLU B C 1
ATOM 3869 O O . GLU B 1 258 ? -3.352 20.75 -8.57 1 98.62 258 GLU B O 1
ATOM 3874 N N . ALA B 1 259 ? -4.691 19.062 -9.148 1 98.62 259 ALA B N 1
ATOM 3875 C CA . ALA B 1 259 ? -5.879 19.703 -8.594 1 98.62 259 ALA B CA 1
ATOM 3876 C C . ALA B 1 259 ? -5.727 19.953 -7.098 1 98.62 259 ALA B C 1
ATOM 3878 O O . ALA B 1 259 ? -6.059 21.031 -6.598 1 98.62 259 ALA B O 1
ATOM 3879 N N . ALA B 1 260 ? -5.277 18.953 -6.387 1 98.62 260 ALA B N 1
ATOM 3880 C CA . ALA B 1 260 ? -5.062 19.094 -4.949 1 98.62 260 ALA B CA 1
ATOM 3881 C C . ALA B 1 260 ? -3.998 20.141 -4.656 1 98.62 260 ALA B C 1
ATOM 3883 O O . ALA B 1 260 ? -4.164 20.969 -3.756 1 98.62 260 ALA B O 1
ATOM 3884 N N . TYR B 1 261 ? -2.896 20.094 -5.406 1 98.44 261 TYR B N 1
ATOM 3885 C CA . TYR B 1 261 ? -1.794 21.031 -5.25 1 98.44 261 TYR B CA 1
ATOM 3886 C C . TYR B 1 261 ? -2.277 22.469 -5.402 1 98.44 261 TYR B C 1
ATOM 3888 O O . TYR B 1 261 ? -1.989 23.328 -4.559 1 98.44 261 TYR B O 1
ATOM 3896 N N . LEU B 1 262 ? -3.014 22.719 -6.453 1 98 262 LEU B N 1
ATOM 3897 C CA . LEU B 1 262 ? -3.506 24.062 -6.738 1 98 262 LEU B CA 1
ATOM 3898 C C . LEU B 1 262 ? -4.453 24.531 -5.641 1 98 262 LEU B C 1
ATOM 3900 O O . LEU B 1 262 ? -4.395 25.688 -5.219 1 98 262 LEU B O 1
ATOM 3904 N N . ARG B 1 263 ? -5.285 23.656 -5.152 1 97.06 263 ARG B N 1
ATOM 3905 C CA . ARG B 1 263 ? -6.215 24.016 -4.086 1 97.06 263 ARG B CA 1
ATOM 3906 C C . ARG B 1 263 ? -5.465 24.344 -2.799 1 97.06 263 ARG B C 1
ATOM 3908 O O . ARG B 1 263 ? -5.859 25.25 -2.062 1 97.06 263 ARG B O 1
ATOM 3915 N N . THR B 1 264 ? -4.461 23.578 -2.479 1 96.19 264 THR B N 1
ATOM 3916 C CA . THR B 1 264 ? -3.65 23.844 -1.293 1 96.19 264 THR B CA 1
ATOM 3917 C C . THR B 1 264 ? -3.012 25.234 -1.372 1 96.19 264 THR B C 1
ATOM 3919 O O . THR B 1 264 ? -2.977 25.969 -0.38 1 96.19 264 THR B O 1
ATOM 3922 N N . ARG B 1 265 ? -2.516 25.594 -2.52 1 95.5 265 ARG B N 1
ATOM 3923 C CA . ARG B 1 265 ? -1.902 26.891 -2.725 1 95.5 265 ARG B CA 1
ATOM 3924 C C . ARG B 1 265 ? -2.93 28.016 -2.564 1 95.5 265 ARG B C 1
ATOM 3926 O O . ARG B 1 265 ? -2.645 29.047 -1.949 1 95.5 265 ARG B O 1
ATOM 3933 N N . GLU B 1 266 ? -4.043 27.781 -3.115 1 94.38 266 GLU B N 1
ATOM 3934 C CA . GLU B 1 266 ? -5.117 28.75 -3.006 1 94.38 266 GLU B CA 1
ATOM 3935 C C . GLU B 1 266 ? -5.488 29.016 -1.548 1 94.38 266 GLU B C 1
ATOM 3937 O O . GLU B 1 266 ? -5.734 30.156 -1.153 1 94.38 266 GLU B O 1
ATOM 3942 N N . ALA B 1 267 ? -5.602 27.969 -0.79 1 89.88 267 ALA B N 1
ATOM 3943 C CA . ALA B 1 267 ? -5.945 28.062 0.625 1 89.88 267 ALA B CA 1
ATOM 3944 C C . ALA B 1 267 ? -4.93 28.922 1.378 1 89.88 267 ALA B C 1
ATOM 3946 O O . ALA B 1 267 ? -5.289 29.656 2.303 1 89.88 267 ALA B O 1
ATOM 3947 N N . GLY B 1 268 ? -3.656 28.844 1.053 1 86.81 268 GLY B N 1
ATOM 3948 C CA . GLY B 1 268 ? -2.609 29.641 1.683 1 86.81 268 GLY B CA 1
ATOM 3949 C C . GLY B 1 268 ? -2.695 31.109 1.354 1 86.81 268 GLY B C 1
ATOM 3950 O O . GLY B 1 268 ? -2.195 31.953 2.105 1 86.81 268 GLY B O 1
ATOM 3951 N N . GLU B 1 269 ? -3.348 31.391 0.241 1 84.75 269 GLU B N 1
ATOM 3952 C CA . GLU B 1 269 ? -3.455 32.781 -0.201 1 84.75 269 GLU B CA 1
ATOM 3953 C C . GLU B 1 269 ? -4.719 33.438 0.345 1 84.75 269 GLU B C 1
ATOM 3955 O O . GLU B 1 269 ? -4.836 34.656 0.349 1 84.75 269 GLU B O 1
ATOM 3960 N N . GLU B 1 270 ? -5.672 32.688 0.684 1 79.81 270 GLU B N 1
ATOM 3961 C CA . GLU B 1 270 ? -6.918 33.188 1.243 1 79.81 270 GLU B CA 1
ATOM 3962 C C . GLU B 1 270 ? -6.719 33.688 2.67 1 79.81 270 GLU B C 1
ATOM 3964 O O . GLU B 1 270 ? -6.523 34.906 2.891 1 79.81 270 GLU B O 1
#

pLDDT: mean 96.36, std 3.91, range [56.44, 98.94]

Foldseek 3Di:
DQAAEEEEDQDLQVLLLLLLCCVLVSHHQDSYEYADAPVPVVSQVSSVVSVHHYDNQLLVRQQSGQEYEYDDELVCVLVSLLRNQVVQDPPREYEYQYFQAALVNSCVSHDDLRWYKYKHWANQLSVLAIDMEIETHPNHDPVNVVVVQVSNNSSHHYYYDHRVCVLLCCLCRHCVVVVVVVVLVVQLVVCVVVPDDSVVSSVVSVVVVVVLVVCCVPVVDDSVVVLVVVDDVVDPSVVVVVVCVVVCVVVVSVVSSVVSSVVSNVSNVD/DQAAEEEEDQDLQVLLLLLLCCVLVSHHQDSYEYADAPVPVVSQVSSVVSVHHYDNALLVRQQSGQEYEYDDELVCVLVSLLRNQVVQDPPREYEYQYFQAALVNSCVSHDDLRWYKYKHWANQLSVLAIDMEIETHPNHDPVNVVVVQVSNNSSHHYYYDHRVCVLLCCLCRHCVVVVVVVVLVVQLVVCVVVPDDSVVSSVVSVVVVVVLVVCCVPVVDDSVVVLVVVDDVVDPSVVVVVVCVVVCVVVVSVVSSVVSSVVSNVSNVD

Sequence (540 aa):
MALKVGFIGAGKIAQSLIKGFTNAGLTAPQHIIASASKNDVSDLEVIQKLGCTATTKNTAVVRQSDIAVLAVKPNIVPEVLAEIRDVLEPPKLLVSVAMGITLRKLESSCLENAHVVRVMPNTPCLVATGATAFASGRYASEEDCELTKSLFSSVGTCYQVPESYMDVITAISGSGPAYMFMTLEALSDAGVRHGLPRNLALKLAAQTMLGSAKMVLETGQHPAVMKGEVCSPAGCTIDAMHMLEKEGFRAALMNAVEAAYLRTREAGEEMALKVGFIGAGKIAQSLIKGFTNAGLTAPQHIIASASKNDVSDLEVIQKLGCTATTKNTAVVRQSDIAVLAVKPNIVPEVLAEIRDVLEPPKLLVSVAMGITLRKLESSCLENAHVVRVMPNTPCLVATGATAFASGRYASEEDCELTKSLFSSVGTCYQVPESYMDVITAISGSGPAYMFMTLEALSDAGVRHGLPRNLALKLAAQTMLGSAKMVLETGQHPAVMKGEVCSPAGCTIDAMHMLEKEGFRAALMNAVEAAYLRTREAGEE

Solvent-accessible surface area (backbone atoms only — not comparable to full-atom values): 25440 Å² total; per-residue (Å²): 133,80,58,26,41,12,26,38,26,42,43,63,64,39,48,24,46,52,48,13,38,39,75,62,63,66,32,51,39,80,40,27,32,32,12,35,59,85,84,41,52,67,39,43,50,51,40,41,73,63,48,26,46,60,44,70,44,59,51,57,24,44,70,68,24,52,34,30,32,37,38,44,58,51,90,49,43,67,62,51,36,64,67,31,27,88,64,52,47,71,87,37,36,37,37,32,53,30,61,35,60,46,60,66,60,54,53,72,49,37,43,92,67,39,24,35,35,41,37,43,54,28,64,26,17,49,71,46,27,12,27,27,38,31,21,76,31,94,49,38,48,72,65,53,52,50,49,51,38,52,60,43,36,62,16,26,40,51,44,81,47,64,66,87,48,49,43,48,44,35,22,46,22,41,30,26,38,35,59,46,23,50,50,41,48,24,50,16,51,37,28,37,74,68,70,37,55,54,69,59,26,34,51,35,37,29,36,18,38,26,13,38,20,46,43,38,71,71,69,65,54,57,40,68,59,57,27,50,65,64,37,49,92,92,36,28,36,45,45,14,51,50,39,25,59,75,50,38,43,51,56,25,49,26,50,13,34,48,42,12,24,53,42,24,51,49,50,43,70,107,133,77,57,26,42,10,24,39,25,41,44,63,63,39,47,23,45,52,48,12,38,41,74,64,63,65,32,52,38,81,40,28,31,31,12,36,59,84,84,42,54,69,39,43,49,51,39,42,74,64,49,26,46,59,44,69,44,57,50,57,24,43,70,69,24,54,32,29,32,38,39,44,59,51,88,49,44,66,62,52,36,63,68,31,26,88,65,51,46,71,86,38,36,36,38,32,54,29,60,37,59,45,60,68,60,54,54,71,48,38,42,92,66,39,25,34,33,41,37,45,55,27,64,27,16,49,72,44,28,12,28,28,38,31,22,75,33,93,48,38,48,71,66,54,50,50,50,51,40,53,59,43,34,61,16,27,41,52,43,82,47,64,64,87,48,50,43,47,44,36,24,46,21,41,30,26,37,33,58,46,25,49,49,42,48,22,47,16,50,36,29,36,74,68,68,37,56,55,69,60,27,36,51,34,38,28,35,19,39,25,14,37,20,46,41,38,73,72,68,64,52,58,39,69,59,56,29,52,65,64,39,48,91,93,36,29,37,46,46,15,51,50,40,25,60,75,50,39,44,50,56,25,50,27,49,13,34,48,42,11,24,52,43,24,51,50,50,44,68,107

Nearest PDB structures (foldseek):
  5uau-assembly1_C  TM=9.680E-01  e=5.465E-30  Homo sapiens
  5uax-assembly1_E  TM=9.640E-01  e=3.581E-29  Homo sapiens
  2rcy-assembly1_A  TM=9.497E-01  e=1.032E-27  Plasmodium falciparum 3D7
  2rcy-assembly1_B-2  TM=9.532E-01  e=3.649E-25  Plasmodium falciparum 3D7
  2rcy-assembly1_D-2  TM=9.488E-01  e=1.904E-24  Plasmodium falciparum 3D7

InterPro domains:
  IPR000304 Pyrroline-5-carboxylate reductase-like [MF_01925] (3-267)
  IPR000304 Pyrroline-5-carboxylate reductase-like [PIRSF000193] (4-269)
  IPR000304 Pyrroline-5-carboxylate reductase-like [TIGR00112] (5-266)
  IPR008927 6-phosphogluconate dehydrogenase-like, C-terminal domain superfamily [SSF48179] (162-269)
  IPR028939 Pyrroline-5-carboxylate reductase, catalytic, N-terminal [PF03807] (4-99)
  IPR029036 Pyrroline-5-carboxylate reductase, dimerisation domain [PF14748] (163-266)
  IPR036291 NAD(P)-binding domain superfamily [SSF51735] (4-161)

Organism: NCBI:txid399045